Protein AF-0000000084985477 (afdb_homodimer)

pLDDT: mean 76.14, std 18.08, range [24.78, 95.75]

Structure (mmCIF, N/CA/C/O backbone):
data_AF-0000000084985477-model_v1
#
loop_
_entity.id
_entity.type
_entity.pdbx_description
1 polymer 'Transcriptional regulator, AraC family'
#
loop_
_atom_site.group_PDB
_atom_site.id
_atom_site.type_symbol
_atom_site.label_atom_id
_atom_site.label_alt_id
_atom_site.label_comp_id
_atom_site.label_asym_id
_atom_site.label_entity_id
_atom_site.label_seq_id
_atom_site.pdbx_PDB_ins_code
_atom_site.Cartn_x
_atom_site.Cartn_y
_atom_site.Cartn_z
_atom_site.occupancy
_atom_site.B_iso_or_equiv
_atom_site.auth_seq_id
_atom_site.auth_comp_id
_atom_site.auth_asym_id
_atom_site.auth_atom_id
_atom_site.pdbx_PDB_model_num
ATOM 1 N N . MET A 1 1 ? 3.936 -25.469 21.109 1 28.77 1 MET A N 1
ATOM 2 C CA . MET A 1 1 ? 5.188 -24.734 20.938 1 28.77 1 MET A CA 1
ATOM 3 C C . MET A 1 1 ? 4.988 -23.516 20.062 1 28.77 1 MET A C 1
ATOM 5 O O . MET A 1 1 ? 5.766 -22.562 20.125 1 28.77 1 MET A O 1
ATOM 9 N N . GLY A 1 2 ? 3.916 -23.531 19.078 1 35.16 2 GLY A N 1
ATOM 10 C CA . GLY A 1 2 ? 3.629 -22.453 18.141 1 35.16 2 GLY A CA 1
ATOM 11 C C . GLY A 1 2 ? 3.041 -21.234 18.812 1 35.16 2 GLY A C 1
ATOM 12 O O . GLY A 1 2 ? 2.875 -20.188 18.172 1 35.16 2 GLY A O 1
ATOM 13 N N . GLU A 1 3 ? 2.307 -21.406 19.859 1 40.12 3 GLU A N 1
ATOM 14 C CA . GLU A 1 3 ? 1.6 -20.422 20.672 1 40.12 3 GLU A CA 1
ATOM 15 C C . GLU A 1 3 ? 2.551 -19.344 21.172 1 40.12 3 GLU A C 1
ATOM 17 O O . GLU A 1 3 ? 2.182 -18.156 21.25 1 40.12 3 GLU A O 1
ATOM 22 N N . LEU A 1 4 ? 3.615 -19.734 21.781 1 41.94 4 LEU A N 1
ATOM 23 C CA . LEU A 1 4 ? 4.551 -18.938 22.547 1 41.94 4 LEU A CA 1
ATOM 24 C C . LEU A 1 4 ? 5.188 -17.844 21.688 1 41.94 4 LEU A C 1
ATOM 26 O O . LEU A 1 4 ? 5.469 -16.75 22.156 1 41.94 4 LEU A O 1
ATOM 30 N N . LYS A 1 5 ? 5.301 -18.078 20.391 1 44.97 5 LYS A N 1
ATOM 31 C CA . LYS A 1 5 ? 6.258 -17.281 19.625 1 44.97 5 LYS A CA 1
ATOM 32 C C . LYS A 1 5 ? 5.605 -16.016 19.062 1 44.97 5 LYS A C 1
ATOM 34 O O . LYS A 1 5 ? 6.301 -15.102 18.625 1 44.97 5 LYS A O 1
ATOM 39 N N . MET A 1 6 ? 4.191 -15.953 18.922 1 44.38 6 MET A N 1
ATOM 40 C CA . MET A 1 6 ? 3.562 -14.766 18.344 1 44.38 6 MET A CA 1
ATOM 41 C C . MET A 1 6 ? 3.479 -13.648 19.391 1 44.38 6 MET A C 1
ATOM 43 O O . MET A 1 6 ? 3.262 -12.484 19.031 1 44.38 6 MET A O 1
ATOM 47 N N . LYS A 1 7 ? 2.928 -14 20.75 1 51.31 7 LYS A N 1
ATOM 48 C CA . LYS A 1 7 ? 2.896 -12.992 21.797 1 51.31 7 LYS A CA 1
ATOM 49 C C . LYS A 1 7 ? 3.967 -11.93 21.578 1 51.31 7 LYS A C 1
ATOM 51 O O . LYS A 1 7 ? 3.879 -10.828 22.125 1 51.31 7 LYS A O 1
ATOM 56 N N . ASP A 1 8 ? 4.848 -12.164 20.797 1 68.38 8 ASP A N 1
ATOM 57 C CA . ASP A 1 8 ? 6.262 -11.82 20.922 1 68.38 8 ASP A CA 1
ATOM 58 C C . ASP A 1 8 ? 6.625 -10.672 19.984 1 68.38 8 ASP A C 1
ATOM 60 O O . ASP A 1 8 ? 7.352 -9.758 20.359 1 68.38 8 ASP A O 1
ATOM 64 N N . ALA A 1 9 ? 5.715 -10.484 18.984 1 74 9 ALA A N 1
ATOM 65 C CA . ALA A 1 9 ? 6.328 -9.547 18.047 1 74 9 ALA A CA 1
ATOM 66 C C . ALA A 1 9 ? 6.129 -8.102 18.516 1 74 9 ALA A C 1
ATOM 68 O O . ALA A 1 9 ? 7.062 -7.297 18.469 1 74 9 ALA A O 1
ATOM 69 N N . LEU A 1 10 ? 4.957 -7.77 19.047 1 81.44 10 LEU A N 1
ATOM 70 C CA . LEU A 1 10 ? 4.668 -6.422 19.516 1 81.44 10 LEU A CA 1
ATOM 71 C C . LEU A 1 10 ? 5.488 -6.098 20.766 1 81.44 10 LEU A C 1
ATOM 73 O O . LEU A 1 10 ? 6 -4.984 20.906 1 81.44 10 LEU A O 1
ATOM 77 N N . GLU A 1 11 ? 5.523 -7.09 21.578 1 84.38 11 GLU A N 1
ATOM 78 C CA . GLU A 1 11 ? 6.293 -6.898 22.797 1 84.38 11 GLU A CA 1
ATOM 79 C C . GLU A 1 11 ? 7.773 -6.688 22.484 1 84.38 11 GLU A C 1
ATOM 81 O O . GLU A 1 11 ? 8.438 -5.871 23.141 1 84.38 11 GLU A O 1
ATOM 86 N N . LYS A 1 12 ? 8.188 -7.43 21.547 1 86.19 12 LYS A N 1
ATOM 87 C CA . LYS A 1 12 ? 9.586 -7.289 21.156 1 86.19 12 LYS A CA 1
ATOM 88 C C . LYS A 1 12 ? 9.859 -5.902 20.578 1 86.19 12 LYS A C 1
ATOM 90 O O . LYS A 1 12 ? 10.875 -5.281 20.906 1 86.19 12 LYS A O 1
ATOM 95 N N . MET A 1 13 ? 8.977 -5.438 19.75 1 89.88 13 MET A N 1
ATOM 96 C CA . MET A 1 13 ? 9.125 -4.109 19.172 1 89.88 13 MET A CA 1
ATOM 97 C C . MET A 1 13 ? 9.055 -3.031 20.25 1 89.88 13 MET A C 1
ATOM 99 O O . MET A 1 13 ? 9.844 -2.08 20.234 1 89.88 13 MET A O 1
ATOM 103 N N . ARG A 1 14 ? 8.141 -3.234 21.156 1 91.12 14 ARG A N 1
ATOM 104 C CA . ARG A 1 14 ? 8 -2.271 22.25 1 91.12 14 ARG A CA 1
ATOM 105 C C . ARG A 1 14 ? 9.281 -2.195 23.078 1 91.12 14 ARG A C 1
ATOM 107 O O . ARG A 1 14 ? 9.703 -1.11 23.484 1 91.12 14 ARG A O 1
ATOM 114 N N . GLU A 1 15 ? 9.797 -3.309 23.344 1 93.19 15 GLU A N 1
ATOM 115 C CA . GLU A 1 15 ? 11.031 -3.354 24.109 1 93.19 15 GLU A CA 1
ATOM 116 C C . GLU A 1 15 ? 12.164 -2.629 23.391 1 93.19 15 GLU A C 1
ATOM 118 O O . GLU A 1 15 ? 12.93 -1.891 24.016 1 93.19 15 GLU A O 1
ATOM 123 N N . GLN A 1 16 ? 12.266 -2.893 22.109 1 94 16 GLN A N 1
ATOM 124 C CA . GLN A 1 16 ? 13.289 -2.23 21.297 1 94 16 GLN A CA 1
ATOM 125 C C . GLN A 1 16 ? 13.102 -0.716 21.312 1 94 16 GLN A C 1
ATOM 127 O O . GLN A 1 16 ? 14.062 0.035 21.469 1 94 16 GLN A O 1
ATOM 132 N N . LEU A 1 17 ? 11.891 -0.311 21.172 1 94.44 17 LEU A N 1
ATOM 133 C CA . LEU A 1 17 ? 11.57 1.113 21.141 1 94.44 17 LEU A CA 1
ATOM 134 C C . LEU A 1 17 ? 11.797 1.758 22.5 1 94.44 17 LEU A C 1
ATOM 136 O O . LEU A 1 17 ? 12.25 2.902 22.594 1 94.44 17 LEU A O 1
ATOM 140 N N . THR A 1 18 ? 11.484 0.993 23.531 1 93.81 18 THR A N 1
ATOM 141 C CA . THR A 1 18 ? 11.719 1.482 24.891 1 93.81 18 THR A CA 1
ATOM 142 C C . THR A 1 18 ? 13.211 1.695 25.141 1 93.81 18 THR A C 1
ATOM 144 O O . THR A 1 18 ? 13.609 2.719 25.688 1 93.81 18 THR A O 1
ATOM 147 N N . SER A 1 19 ? 13.953 0.718 24.688 1 92.88 19 SER A N 1
ATOM 148 C CA . SER A 1 19 ? 15.398 0.831 24.844 1 92.88 19 SER A CA 1
ATOM 149 C C . SER A 1 19 ? 15.938 2.035 24.078 1 92.88 19 SER A C 1
ATOM 151 O O . SER A 1 19 ? 16.797 2.762 24.578 1 92.88 19 SER A O 1
ATOM 153 N N . TYR A 1 20 ? 15.484 2.213 22.922 1 91.88 20 TYR A N 1
ATOM 154 C CA . TYR A 1 20 ? 15.891 3.354 22.109 1 91.88 20 TYR A CA 1
ATOM 155 C C . TYR A 1 20 ? 15.516 4.668 22.781 1 91.88 20 TYR A C 1
ATOM 157 O O . TYR A 1 20 ? 16.328 5.586 22.875 1 91.88 20 TYR A O 1
ATOM 165 N N . ALA A 1 21 ? 14.219 4.758 23.203 1 89.19 21 ALA A N 1
ATOM 166 C CA . ALA A 1 21 ? 13.711 5.977 23.828 1 89.19 21 ALA A CA 1
ATOM 167 C C . ALA A 1 21 ? 14.516 6.336 25.078 1 89.19 21 ALA A C 1
ATOM 169 O O . ALA A 1 21 ? 14.836 7.504 25.297 1 89.19 21 ALA A O 1
ATOM 170 N N . ARG A 1 22 ? 14.859 5.387 25.828 1 86.94 22 ARG A N 1
ATOM 171 C CA . ARG A 1 22 ? 15.633 5.594 27.047 1 86.94 22 ARG A CA 1
ATOM 172 C C . ARG A 1 22 ? 17.031 6.137 26.719 1 86.94 22 ARG A C 1
ATOM 174 O O . ARG A 1 22 ? 17.5 7.062 27.375 1 86.94 22 ARG A O 1
ATOM 181 N N . ARG A 1 23 ? 17.656 5.582 25.719 1 84.12 23 ARG A N 1
ATOM 182 C CA . ARG A 1 23 ? 19 6.012 25.328 1 84.12 23 ARG A CA 1
ATOM 183 C C . ARG A 1 23 ? 18.969 7.438 24.781 1 84.12 23 ARG A C 1
ATOM 185 O O . ARG A 1 23 ? 19.859 8.234 25.094 1 84.12 23 ARG A O 1
ATOM 192 N N . GLU A 1 24 ? 17.984 7.742 23.953 1 80.44 24 GLU A N 1
ATOM 193 C CA . GLU A 1 24 ? 17.891 9.062 23.328 1 80.44 24 GLU A CA 1
ATOM 194 C C . GLU A 1 24 ? 17.578 10.133 24.375 1 80.44 24 GLU A C 1
ATOM 196 O O . GLU A 1 24 ? 18.016 11.281 24.234 1 80.44 24 GLU A O 1
ATOM 201 N N . SER A 1 25 ? 16.812 9.805 25.297 1 75.69 25 SER A N 1
ATOM 202 C CA . SER A 1 25 ? 16.422 10.758 26.328 1 75.69 25 SER A CA 1
ATOM 203 C C . SER A 1 25 ? 17.609 11.148 27.188 1 75.69 25 SER A C 1
ATOM 205 O O . SER A 1 25 ? 17.641 12.227 27.781 1 75.69 25 SER A O 1
ATOM 207 N N . GLU A 1 26 ? 18.656 10.391 27.172 1 71.62 26 GLU A N 1
ATOM 208 C CA . GLU A 1 26 ? 19.828 10.648 28 1 71.62 26 GLU A CA 1
ATOM 209 C C . GLU A 1 26 ? 20.844 11.531 27.281 1 71.62 26 GLU A C 1
ATOM 211 O O . GLU A 1 26 ? 21.703 12.141 27.906 1 71.62 26 GLU A O 1
ATOM 216 N N . THR A 1 27 ? 20.875 11.664 25.891 1 58.31 27 THR A N 1
ATOM 217 C CA . THR A 1 27 ? 21.922 12.312 25.125 1 58.31 27 THR A CA 1
ATOM 218 C C . THR A 1 27 ? 21.516 13.719 24.703 1 58.31 27 THR A C 1
ATOM 220 O O . THR A 1 27 ? 22.344 14.5 24.234 1 58.31 27 THR A O 1
ATOM 223 N N . LEU A 1 28 ? 20.406 14.078 24.609 1 53.19 28 LEU A N 1
ATOM 224 C CA . LEU A 1 28 ? 20.016 15.266 23.859 1 53.19 28 LEU A CA 1
ATOM 225 C C . LEU A 1 28 ? 20.406 16.531 24.609 1 53.19 28 LEU A C 1
ATOM 227 O O . LEU A 1 28 ? 20.391 16.562 25.844 1 53.19 28 LEU A O 1
ATOM 231 N N . GLU A 1 29 ? 21 17.359 23.844 1 50.5 29 GLU A N 1
ATOM 232 C CA . GLU A 1 29 ? 21.547 18.641 24.281 1 50.5 29 GLU A CA 1
ATOM 233 C C . GLU A 1 29 ? 20.438 19.672 24.484 1 50.5 29 GLU A C 1
ATOM 235 O O . GLU A 1 29 ? 19.328 19.516 23.984 1 50.5 29 GLU A O 1
ATOM 240 N N . ASP A 1 30 ? 20.75 20.719 25.281 1 46.91 30 ASP A N 1
ATOM 241 C CA . ASP A 1 30 ? 19.938 21.844 25.75 1 46.91 30 ASP A CA 1
ATOM 242 C C . ASP A 1 30 ? 19.5 22.734 24.594 1 46.91 30 ASP A C 1
ATOM 244 O O . ASP A 1 30 ? 20.328 23.094 23.75 1 46.91 30 ASP A O 1
ATOM 248 N N . PHE A 1 31 ? 18.297 22.594 24.109 1 46.91 31 PHE A N 1
ATOM 249 C CA . PHE A 1 31 ? 17.828 23.656 23.219 1 46.91 31 PHE A CA 1
ATOM 250 C C . PHE A 1 31 ? 17.219 24.797 24.016 1 46.91 31 PHE A C 1
ATOM 252 O O . PHE A 1 31 ? 16.359 24.578 24.875 1 46.91 31 PHE A O 1
ATOM 259 N N . THR A 1 32 ? 17.891 25.875 24.094 1 45 32 THR A N 1
ATOM 260 C CA . THR A 1 32 ? 17.344 27.094 24.703 1 45 32 THR A CA 1
ATOM 261 C C . THR A 1 32 ? 16.234 27.672 23.828 1 45 32 THR A C 1
ATOM 263 O O . THR A 1 32 ? 16.453 27.953 22.656 1 45 32 THR A O 1
ATOM 266 N N . SER A 1 33 ? 15.016 27.344 24.188 1 48.53 33 SER A N 1
ATOM 267 C CA . SER A 1 33 ? 13.828 27.812 23.5 1 48.53 33 SER A CA 1
ATOM 268 C C . SER A 1 33 ? 13.758 29.328 23.484 1 48.53 33 SER A C 1
ATOM 270 O O . SER A 1 33 ? 13.844 29.969 24.547 1 48.53 33 SER A O 1
ATOM 272 N N . SER A 1 34 ? 14.211 30 22.5 1 49.81 34 SER A N 1
ATOM 273 C CA . SER A 1 34 ? 13.859 31.406 22.406 1 49.81 34 SER A CA 1
ATOM 274 C C . SER A 1 34 ? 12.352 31.594 22.25 1 49.81 34 SER A C 1
ATOM 276 O O . SER A 1 34 ? 11.656 30.688 21.781 1 49.81 34 SER A O 1
ATOM 278 N N . ASN A 1 35 ? 11.688 32.531 23.031 1 56.97 35 ASN A N 1
ATOM 279 C CA . ASN A 1 35 ? 10.289 32.938 23 1 56.97 35 ASN A CA 1
ATOM 280 C C . ASN A 1 35 ? 9.828 33.281 21.594 1 56.97 35 ASN A C 1
ATOM 282 O O . ASN A 1 35 ? 8.695 33.719 21.375 1 56.97 35 ASN A O 1
ATOM 286 N N . LYS A 1 36 ? 10.703 33.062 20.609 1 62.56 36 LYS A N 1
ATOM 287 C CA . LYS A 1 36 ? 10.336 33.469 19.25 1 62.56 36 LYS A CA 1
ATOM 288 C C . LYS A 1 36 ? 9.75 32.281 18.469 1 62.56 36 LYS A C 1
ATOM 290 O O . LYS A 1 36 ? 10.141 31.141 18.688 1 62.56 36 LYS A O 1
ATOM 295 N N . GLU A 1 37 ? 8.703 32.625 17.734 1 69.81 37 GLU A N 1
ATOM 296 C CA . GLU A 1 37 ? 8.133 31.672 16.781 1 69.81 37 GLU A CA 1
ATOM 297 C C . GLU A 1 37 ? 9.164 31.234 15.758 1 69.81 37 GLU A C 1
ATOM 299 O O . GLU A 1 37 ? 9.953 32.062 15.273 1 69.81 37 GLU A O 1
ATOM 304 N N . VAL A 1 38 ? 9.273 29.906 15.57 1 67.62 38 VAL A N 1
ATOM 305 C CA . VAL A 1 38 ? 10.258 29.359 14.641 1 67.62 38 VAL A CA 1
ATOM 306 C C . VAL A 1 38 ? 9.547 28.672 13.484 1 67.62 38 VAL A C 1
ATOM 308 O O . VAL A 1 38 ? 8.5 28.031 13.68 1 67.62 38 VAL A O 1
ATOM 311 N N . THR A 1 39 ? 9.992 28.875 12.242 1 69.75 39 THR A N 1
ATOM 312 C CA . THR A 1 39 ? 9.508 28.125 11.094 1 69.75 39 THR A CA 1
ATOM 313 C C . THR A 1 39 ? 10.539 27.094 10.633 1 69.75 39 THR A C 1
ATOM 315 O O . THR A 1 39 ? 11.695 27.453 10.383 1 69.75 39 THR A O 1
ATOM 318 N N . PHE A 1 40 ? 10.164 25.828 10.688 1 68.94 40 PHE A N 1
ATOM 319 C CA . PHE A 1 40 ? 11 24.75 10.164 1 68.94 40 PHE A CA 1
ATOM 320 C C . PHE A 1 40 ? 10.586 24.391 8.742 1 68.94 40 PHE A C 1
ATOM 322 O O . PHE A 1 40 ? 9.391 24.266 8.453 1 68.94 40 PHE A O 1
ATOM 329 N N . LEU A 1 41 ? 11.594 24.312 7.797 1 66.5 41 LEU A N 1
ATOM 330 C CA . LEU A 1 41 ? 11.281 23.984 6.41 1 66.5 41 LEU A CA 1
ATOM 331 C C . LEU A 1 41 ? 11.984 22.703 5.98 1 66.5 41 LEU A C 1
ATOM 333 O O . LEU A 1 41 ? 13.195 22.547 6.184 1 66.5 41 LEU A O 1
ATOM 337 N N . TRP A 1 42 ? 11.297 21.641 5.68 1 65.62 42 TRP A N 1
ATOM 338 C CA . TRP A 1 42 ? 11.836 20.469 5.016 1 65.62 42 TRP A CA 1
ATOM 339 C C . TRP A 1 42 ? 12.227 20.781 3.574 1 65.62 42 TRP A C 1
ATOM 341 O O . TRP A 1 42 ? 11.375 21.109 2.752 1 65.62 42 TRP A O 1
ATOM 351 N N . THR A 1 43 ? 13.547 20.891 3.43 1 56.34 43 THR A N 1
ATOM 352 C CA . THR A 1 43 ? 14.031 21.219 2.096 1 56.34 43 THR A CA 1
ATOM 353 C C . THR A 1 43 ? 14.758 20.031 1.471 1 56.34 43 THR A C 1
ATOM 355 O O . THR A 1 43 ? 15.219 19.141 2.182 1 56.34 43 THR A O 1
ATOM 358 N N . THR A 1 44 ? 14.484 19.531 0.429 1 48.66 44 THR A N 1
ATOM 359 C CA . THR A 1 44 ? 15.266 18.516 -0.264 1 48.66 44 THR A CA 1
ATOM 360 C C . THR A 1 44 ? 16.609 19.078 -0.723 1 48.66 44 THR A C 1
ATOM 362 O O . THR A 1 44 ? 16.781 20.297 -0.8 1 48.66 44 THR A O 1
ATOM 365 N N . GLU A 1 45 ? 17.688 18.297 -0.574 1 43.5 45 GLU A N 1
ATOM 366 C CA . GLU A 1 45 ? 19.031 18.719 -0.964 1 43.5 45 GLU A CA 1
ATOM 367 C C . GLU A 1 45 ? 18.984 19.781 -2.059 1 43.5 45 GLU A C 1
ATOM 369 O O . GLU A 1 45 ? 19.797 20.688 -2.08 1 43.5 45 GLU A O 1
ATOM 374 N N . SER A 1 46 ? 18.156 19.547 -2.992 1 36.62 46 SER A N 1
ATOM 375 C CA . SER A 1 46 ? 18.234 20.531 -4.07 1 36.62 46 SER A CA 1
ATOM 376 C C . SER A 1 46 ? 17.75 21.891 -3.602 1 36.62 46 SER A C 1
ATOM 378 O O . SER A 1 46 ? 17.844 22.875 -4.34 1 36.62 46 SER A O 1
ATOM 380 N N . ASP A 1 47 ? 17.203 21.875 -2.461 1 34.62 47 ASP A N 1
ATOM 381 C CA . ASP A 1 47 ? 16.641 23.125 -1.959 1 34.62 47 ASP A CA 1
ATOM 382 C C . ASP A 1 47 ? 17.719 23.969 -1.271 1 34.62 47 ASP A C 1
ATOM 384 O O . ASP A 1 47 ? 17.406 24.953 -0.615 1 34.62 47 ASP A O 1
ATOM 388 N N . LYS A 1 48 ? 18.969 23.766 -1.44 1 34.69 48 LYS A N 1
ATOM 389 C CA . LYS A 1 48 ? 20 24.516 -0.735 1 34.69 48 LYS A CA 1
ATOM 390 C C . LYS A 1 48 ? 19.875 26.016 -1.014 1 34.69 48 LYS A C 1
ATOM 392 O O . LYS A 1 48 ? 20.578 26.828 -0.392 1 34.69 48 LYS A O 1
ATOM 397 N N . GLY A 1 49 ? 19.578 26.453 -2.355 1 29.08 49 GLY A N 1
ATOM 398 C CA . GLY A 1 49 ? 19.875 27.859 -2.582 1 29.08 49 GLY A CA 1
ATOM 399 C C . GLY A 1 49 ? 18.953 28.797 -1.833 1 29.08 49 GLY A C 1
ATOM 400 O O . GLY A 1 49 ? 19.094 30.031 -1.921 1 29.08 49 GLY A O 1
ATOM 401 N N . VAL A 1 50 ? 17.766 28.625 -1.924 1 27.3 50 VAL A N 1
ATOM 402 C CA . VAL A 1 50 ? 17.031 29.828 -1.55 1 27.3 50 VAL A CA 1
ATOM 403 C C . VAL A 1 50 ? 17.25 30.125 -0.07 1 27.3 50 VAL A C 1
ATOM 405 O O . VAL A 1 50 ? 16.797 29.375 0.798 1 27.3 50 VAL A O 1
ATOM 408 N N . SER A 1 51 ? 18.438 30.688 0.257 1 26.39 51 SER A N 1
ATOM 409 C CA . SER A 1 51 ? 18.844 31.312 1.503 1 26.39 51 SER A CA 1
ATOM 410 C C . SER A 1 51 ? 17.844 32.375 1.942 1 26.39 51 SER A C 1
ATOM 412 O O . SER A 1 51 ? 18.031 33 2.984 1 26.39 51 SER A O 1
ATOM 414 N N . GLU A 1 52 ? 17.156 33.062 0.948 1 27.03 52 GLU A N 1
ATOM 415 C CA . GLU A 1 52 ? 16.906 34.406 1.47 1 27.03 52 GLU A CA 1
ATOM 416 C C . GLU A 1 52 ? 16.375 34.344 2.896 1 27.03 52 GLU A C 1
ATOM 418 O O . GLU A 1 52 ? 17.094 34.688 3.848 1 27.03 52 GLU A O 1
ATOM 423 N N . PHE A 1 53 ? 15.18 35.312 3.031 1 25.58 53 PHE A N 1
ATOM 424 C CA . PHE A 1 53 ? 14.711 36.031 4.219 1 25.58 53 PHE A CA 1
ATOM 425 C C . PHE A 1 53 ? 14.297 35.062 5.309 1 25.58 53 PHE A C 1
ATOM 427 O O . PHE A 1 53 ? 13.234 34.438 5.219 1 25.58 53 PHE A O 1
ATOM 434 N N . ILE A 1 54 ? 15.18 34.312 5.711 1 29.12 54 ILE A N 1
ATOM 435 C CA . ILE A 1 54 ? 15.25 33.5 6.902 1 29.12 54 ILE A CA 1
ATOM 436 C C . ILE A 1 54 ? 14.969 34.344 8.148 1 29.12 54 ILE A C 1
ATOM 438 O O . ILE A 1 54 ? 15.875 34.969 8.695 1 29.12 54 ILE A O 1
ATOM 442 N N . LEU A 1 55 ? 14.227 35.406 8.07 1 29.28 55 LEU A N 1
ATOM 443 C CA . LEU A 1 55 ? 14.109 36.031 9.383 1 29.28 55 LEU A CA 1
ATOM 444 C C . LEU A 1 55 ? 13.891 34.969 10.469 1 29.28 55 LEU A C 1
ATOM 446 O O . LEU A 1 55 ? 14.188 35.219 11.641 1 29.28 55 LEU A O 1
ATOM 450 N N . ARG A 1 56 ? 12.727 34.094 10.312 1 33.97 56 ARG A N 1
ATOM 451 C CA . ARG A 1 56 ? 12.305 33 11.164 1 33.97 56 ARG A CA 1
ATOM 452 C C . ARG A 1 56 ? 13.258 31.812 11.031 1 33.97 56 ARG A C 1
ATOM 454 O O . ARG A 1 56 ? 13.82 31.578 9.961 1 33.97 56 ARG A O 1
ATOM 461 N N . GLU A 1 57 ? 14.117 31.516 11.984 1 37.84 57 GLU A N 1
ATOM 462 C CA . GLU A 1 57 ? 15.172 30.516 11.914 1 37.84 57 GLU A CA 1
ATOM 463 C C . GLU A 1 57 ? 14.727 29.281 11.133 1 37.84 57 GLU A C 1
ATOM 465 O O . GLU A 1 57 ? 13.984 28.453 11.648 1 37.84 57 GLU A O 1
ATOM 470 N N . ASP A 1 58 ? 14.438 29.531 9.922 1 40.19 58 ASP A N 1
ATOM 471 C CA . ASP A 1 58 ? 14.156 28.391 9.055 1 40.19 58 ASP A CA 1
ATOM 472 C C . ASP A 1 58 ? 15.266 27.344 9.125 1 40.19 58 ASP A C 1
ATOM 474 O O . ASP A 1 58 ? 16.438 27.672 8.953 1 40.19 58 ASP A O 1
ATOM 478 N N . VAL A 1 59 ? 15.102 26.438 10.039 1 44.12 59 VAL A N 1
ATOM 479 C CA . VAL A 1 59 ? 16.016 25.312 10.125 1 44.12 59 VAL A CA 1
ATOM 480 C C . VAL A 1 59 ? 15.68 24.297 9.039 1 44.12 59 VAL A C 1
ATOM 482 O O . VAL A 1 59 ? 14.547 23.812 8.961 1 44.12 59 VAL A O 1
ATOM 485 N N . SER A 1 60 ? 16.578 24.219 8.023 1 46.53 60 SER A N 1
ATOM 486 C CA . SER A 1 60 ? 16.406 23.234 6.957 1 46.53 60 SER A CA 1
ATOM 487 C C . SER A 1 60 ? 16.688 21.812 7.457 1 46.53 60 SER A C 1
ATOM 489 O O . SER A 1 60 ? 17.656 21.594 8.195 1 46.53 60 SER A O 1
ATOM 491 N N . ILE A 1 61 ? 15.75 21.016 7.371 1 48.72 61 ILE A N 1
ATOM 492 C CA . ILE A 1 61 ? 15.914 19.578 7.641 1 48.72 61 ILE A CA 1
ATOM 493 C C . ILE A 1 61 ? 16.188 18.844 6.336 1 48.72 61 ILE A C 1
ATOM 495 O O . ILE A 1 61 ? 15.375 18.891 5.406 1 48.72 61 ILE A O 1
ATOM 499 N N . GLN A 1 62 ? 17.375 18.359 6.074 1 48.22 62 GLN A N 1
ATOM 500 C CA . GLN A 1 62 ? 17.703 17.531 4.918 1 48.22 62 GLN A CA 1
ATOM 501 C C . GLN A 1 62 ? 17.484 16.047 5.223 1 48.22 62 GLN A C 1
ATOM 503 O O . GLN A 1 62 ? 17.938 15.547 6.254 1 48.22 62 GLN A O 1
ATOM 508 N N . ASN A 1 63 ? 16.516 15.547 4.555 1 52.88 63 ASN A N 1
ATOM 509 C CA . ASN A 1 63 ? 16.25 14.117 4.672 1 52.88 63 ASN A CA 1
ATOM 510 C C . ASN A 1 63 ? 15.883 13.5 3.33 1 52.88 63 ASN A C 1
ATOM 512 O O . ASN A 1 63 ? 15.047 14.047 2.602 1 52.88 63 ASN A O 1
ATOM 516 N N . HIS A 1 64 ? 16.609 12.516 2.949 1 58.75 64 HIS A N 1
ATOM 517 C CA . HIS A 1 64 ? 16.344 11.844 1.684 1 58.75 64 HIS A CA 1
ATOM 518 C C . HIS A 1 64 ? 15.117 10.953 1.783 1 58.75 64 HIS A C 1
ATOM 520 O O . HIS A 1 64 ? 14.555 10.547 0.764 1 58.75 64 HIS A O 1
ATOM 526 N N . LEU A 1 65 ? 14.75 10.828 3.018 1 70.19 65 LEU A N 1
ATOM 527 C CA . LEU A 1 65 ? 13.562 10.008 3.244 1 70.19 65 LEU A CA 1
ATOM 528 C C . LEU A 1 65 ? 12.312 10.875 3.277 1 70.19 65 LEU A C 1
ATOM 530 O O . LEU A 1 65 ? 12.391 12.086 3.486 1 70.19 65 LEU A O 1
ATOM 534 N N . MET A 1 66 ? 11.273 10.297 2.988 1 81.06 66 MET A N 1
ATOM 535 C CA . MET A 1 66 ? 9.992 11 2.973 1 81.06 66 MET A CA 1
ATOM 536 C C . MET A 1 66 ? 9.508 11.273 4.395 1 81.06 66 MET A C 1
ATOM 538 O O . MET A 1 66 ? 8.5 11.953 4.586 1 81.06 66 MET A O 1
ATOM 542 N N . LEU A 1 67 ? 10.195 10.719 5.355 1 87.25 67 LEU A N 1
ATOM 543 C CA . LEU A 1 67 ? 9.82 10.984 6.738 1 87.25 67 LEU A CA 1
ATOM 544 C C . LEU A 1 67 ? 11.047 11.055 7.633 1 87.25 67 LEU A C 1
ATOM 546 O O . LEU A 1 67 ? 12.117 10.562 7.262 1 87.25 67 LEU A O 1
ATOM 550 N N . LYS A 1 68 ? 10.938 11.727 8.695 1 85.44 68 LYS A N 1
ATOM 551 C CA . LYS A 1 68 ? 11.945 11.828 9.742 1 85.44 68 LYS A CA 1
ATOM 552 C C . LYS A 1 68 ? 11.328 11.617 11.125 1 85.44 68 LYS A C 1
ATOM 554 O O . LYS A 1 68 ? 10.234 12.117 11.398 1 85.44 68 LYS A O 1
ATOM 559 N N . VAL A 1 69 ? 12.008 10.852 11.93 1 87.81 69 VAL A N 1
ATOM 560 C CA . VAL A 1 69 ? 11.492 10.57 13.266 1 87.81 69 VAL A CA 1
ATOM 561 C C . VAL A 1 69 ? 12.375 11.25 14.312 1 87.81 69 VAL A C 1
ATOM 563 O O . VAL A 1 69 ? 13.609 11.156 14.25 1 87.81 69 VAL A O 1
ATOM 566 N N . LEU A 1 70 ? 11.703 11.961 15.203 1 83.94 70 LEU A N 1
ATOM 567 C CA . LEU A 1 70 ? 12.352 12.531 16.375 1 83.94 70 LEU A CA 1
ATOM 568 C C . LEU A 1 70 ? 11.672 12.062 17.656 1 83.94 70 LEU A C 1
ATOM 570 O O . LEU A 1 70 ? 10.508 11.664 17.625 1 83.94 70 LEU A O 1
ATOM 574 N N . MET A 1 71 ? 12.391 11.992 18.672 1 85.25 71 MET A N 1
ATOM 575 C CA . MET A 1 71 ? 11.82 11.586 19.953 1 85.25 71 MET A CA 1
ATOM 576 C C . MET A 1 71 ? 11.867 12.734 20.969 1 85.25 71 MET A C 1
ATOM 578 O O . MET A 1 71 ? 12.852 13.469 21.031 1 85.25 71 MET A O 1
ATOM 582 N N . HIS A 1 72 ? 10.703 12.938 21.641 1 80.19 72 HIS A N 1
ATOM 583 C CA . HIS A 1 72 ? 10.617 13.859 22.766 1 80.19 72 HIS A CA 1
ATOM 584 C C . HIS A 1 72 ? 10.469 13.109 24.094 1 80.19 72 HIS A C 1
ATOM 586 O O . HIS A 1 72 ? 9.859 12.031 24.125 1 80.19 72 HIS A O 1
ATOM 592 N N . PRO A 1 73 ? 10.797 13.695 25.359 1 67.12 73 PRO A N 1
ATOM 593 C CA . PRO A 1 73 ? 11.398 15.023 25.469 1 67.12 73 PRO A CA 1
ATOM 594 C C . PRO A 1 73 ? 12.836 15.07 24.953 1 67.12 73 PRO A C 1
ATOM 596 O O . PRO A 1 73 ? 13.508 14.0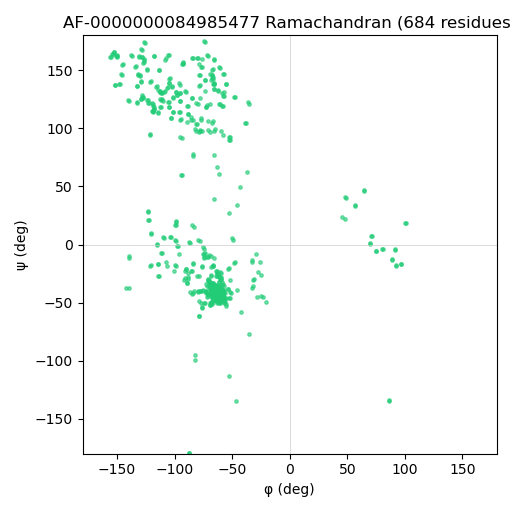39 24.891 1 67.12 73 PRO A O 1
ATOM 599 N N . PHE A 1 74 ? 12.961 16.359 24.422 1 56.16 74 PHE A N 1
ATOM 600 C CA . PHE A 1 74 ? 14.367 16.625 24.156 1 56.16 74 PHE A CA 1
ATOM 601 C C . PHE A 1 74 ? 15.109 16.969 25.438 1 56.16 74 PHE A C 1
ATOM 603 O O . PHE A 1 74 ? 14.555 17.625 26.328 1 56.16 74 PHE A O 1
ATOM 610 N N . LYS A 1 75 ? 15.742 16.062 25.953 1 49.72 75 LYS A N 1
ATOM 611 C CA . LYS A 1 75 ? 16.391 16.406 27.219 1 49.72 75 LYS A CA 1
ATOM 612 C C . LYS A 1 75 ? 16.547 17.922 27.344 1 49.72 75 LYS A C 1
ATOM 614 O O . LYS A 1 75 ? 16.438 18.469 28.438 1 49.72 75 LYS A O 1
ATOM 619 N N . ARG A 1 76 ? 17.078 18.547 26.312 1 43.56 76 ARG A N 1
ATOM 620 C CA . ARG A 1 76 ? 17.656 19.859 26.547 1 43.56 76 ARG A CA 1
ATOM 621 C C . ARG A 1 76 ? 16.562 20.922 26.719 1 43.56 76 ARG A C 1
ATOM 623 O O . ARG A 1 76 ? 16.859 22.094 26.922 1 43.56 76 ARG A O 1
ATOM 630 N N . GLN A 1 77 ? 15.281 20.5 26.453 1 49.44 77 GLN A N 1
ATOM 631 C CA . GLN A 1 77 ? 14.445 21.703 26.578 1 49.44 77 GLN A CA 1
ATOM 632 C C . GLN A 1 77 ? 14.062 21.969 28.016 1 49.44 77 GLN A C 1
ATOM 634 O O . GLN A 1 77 ? 13.648 21.047 28.734 1 49.44 77 GLN A O 1
ATOM 639 N N . THR A 1 78 ? 14.641 22.984 28.625 1 49.66 78 THR A N 1
ATOM 640 C CA . THR A 1 78 ? 14.516 23.422 30.016 1 49.66 78 THR A CA 1
ATOM 641 C C . THR A 1 78 ? 13.117 23.141 30.562 1 49.66 78 THR A C 1
ATOM 643 O O . THR A 1 78 ? 12.953 22.812 31.734 1 49.66 78 THR A O 1
ATOM 646 N N . ASN A 1 79 ? 12.078 23.312 29.688 1 57.25 79 ASN A N 1
ATOM 647 C CA . ASN A 1 79 ? 10.758 23.203 30.297 1 57.25 79 ASN A CA 1
ATOM 648 C C . ASN A 1 79 ? 9.922 22.125 29.609 1 57.25 79 ASN A C 1
ATOM 650 O O . ASN A 1 79 ? 8.703 22.078 29.797 1 57.25 79 ASN A O 1
ATOM 654 N N . GLY A 1 80 ? 10.688 21.172 28.906 1 63.88 80 GLY A N 1
ATOM 655 C CA . GLY A 1 80 ? 9.969 20.062 28.312 1 63.88 80 GLY A CA 1
ATOM 656 C C . GLY A 1 80 ? 9.109 20.484 27.125 1 63.88 80 GLY A C 1
ATOM 657 O O . GLY A 1 80 ? 8.359 19.672 26.594 1 63.88 80 GLY A O 1
ATOM 658 N N . ALA A 1 81 ? 9.164 21.812 26.828 1 72.75 81 ALA A N 1
ATOM 659 C CA . ALA A 1 81 ? 8.289 22.281 25.766 1 72.75 81 ALA A CA 1
ATOM 660 C C . ALA A 1 81 ? 9.086 22.578 24.5 1 72.75 81 ALA A C 1
ATOM 662 O O . ALA A 1 81 ? 10.211 23.094 24.562 1 72.75 81 ALA A O 1
ATOM 663 N N . SER A 1 82 ? 8.594 22.141 23.344 1 74.5 82 SER A N 1
ATOM 664 C CA . SER A 1 82 ? 9.141 22.594 22.062 1 74.5 82 SER A CA 1
ATOM 665 C C . SER A 1 82 ? 8.844 24.062 21.844 1 74.5 82 SER A C 1
ATOM 667 O O . SER A 1 82 ? 7.91 24.625 22.422 1 74.5 82 SER A O 1
ATOM 669 N N . PRO A 1 83 ? 9.68 24.781 21.125 1 76.75 83 PRO A N 1
ATOM 670 C CA . PRO A 1 83 ? 9.297 26.141 20.75 1 76.75 83 PRO A CA 1
ATOM 671 C C . PRO A 1 83 ? 7.98 26.188 19.984 1 76.75 83 PRO A C 1
ATOM 673 O O . PRO A 1 83 ? 7.613 25.219 19.312 1 76.75 83 PRO A O 1
ATOM 676 N N . LEU A 1 84 ? 7.266 27.297 20.234 1 83.44 84 LEU A N 1
ATOM 677 C CA . LEU A 1 84 ? 6.129 27.547 19.359 1 83.44 84 LEU A CA 1
ATOM 678 C C . LEU A 1 84 ? 6.582 27.719 17.922 1 83.44 84 LEU A C 1
ATOM 680 O O . LEU A 1 84 ? 7.43 28.562 17.625 1 83.44 84 LEU A O 1
ATOM 684 N N . HIS A 1 85 ? 6.086 26.859 17 1 82.06 85 HIS A N 1
ATOM 685 C CA . HIS A 1 85 ? 6.66 26.875 15.656 1 82.06 85 HIS A CA 1
ATOM 686 C C . HIS A 1 85 ? 5.648 26.391 14.625 1 82.06 85 HIS A C 1
ATOM 688 O O . HIS A 1 85 ? 4.57 25.906 14.977 1 82.06 85 HIS A O 1
ATOM 694 N N . ARG A 1 86 ? 5.953 26.688 13.305 1 81.44 86 ARG A N 1
ATOM 695 C CA . ARG A 1 86 ? 5.227 26.172 12.148 1 81.44 86 ARG A CA 1
ATOM 696 C C . ARG A 1 86 ? 6.176 25.5 11.156 1 81.44 86 ARG A C 1
ATOM 698 O O . ARG A 1 86 ? 7.395 25.672 11.25 1 81.44 86 ARG A O 1
ATOM 705 N N . HIS A 1 87 ? 5.672 24.641 10.375 1 76.56 87 HIS A N 1
ATOM 706 C CA . HIS A 1 87 ? 6.492 23.953 9.375 1 76.56 87 HIS A CA 1
ATOM 707 C C . HIS A 1 87 ? 5.652 23.531 8.172 1 76.56 87 HIS A C 1
ATOM 709 O O . HIS A 1 87 ? 4.422 23.578 8.219 1 76.56 87 HIS A O 1
ATOM 715 N N . ASN A 1 88 ? 6.352 23.156 7.043 1 75.44 88 ASN A N 1
ATOM 716 C CA . ASN A 1 88 ? 5.695 22.812 5.785 1 75.44 88 ASN A CA 1
ATOM 717 C C . ASN A 1 88 ? 5.562 21.312 5.609 1 75.44 88 ASN A C 1
ATOM 719 O O . ASN A 1 88 ? 5.516 20.812 4.48 1 75.44 88 ASN A O 1
ATOM 723 N N . TYR A 1 89 ? 5.641 20.578 6.602 1 82.38 89 TYR A N 1
ATOM 724 C CA . TYR A 1 89 ? 5.438 19.141 6.609 1 82.38 89 TYR A CA 1
ATOM 725 C C . TYR A 1 89 ? 4.398 18.75 7.648 1 82.38 89 TYR A C 1
ATOM 727 O O . TYR A 1 89 ? 4.078 19.531 8.547 1 82.38 89 TYR A O 1
ATOM 735 N N . PHE A 1 90 ? 3.846 17.609 7.465 1 88.88 90 PHE A N 1
ATOM 736 C CA . PHE A 1 90 ? 2.938 17.109 8.484 1 88.88 90 PHE A CA 1
ATOM 737 C C . PHE A 1 90 ? 3.715 16.531 9.672 1 88.88 90 PHE A C 1
ATOM 739 O O . PHE A 1 90 ? 4.82 16.016 9.5 1 88.88 90 PHE A O 1
ATOM 746 N N . GLU A 1 91 ? 3.17 16.688 10.789 1 91.75 91 GLU A N 1
ATOM 747 C CA . GLU A 1 91 ? 3.762 16.125 12 1 91.75 91 GLU A CA 1
ATOM 748 C C . GLU A 1 91 ? 2.775 15.219 12.727 1 91.75 91 GLU A C 1
ATOM 750 O O . GLU A 1 91 ? 1.635 15.609 12.984 1 91.75 91 GLU A O 1
ATOM 755 N N . MET A 1 92 ? 3.213 14.039 12.938 1 94.38 92 MET A N 1
ATOM 756 C CA . MET A 1 92 ? 2.428 13.07 13.695 1 94.38 92 MET A CA 1
ATOM 757 C C . MET A 1 92 ? 3.117 12.719 15.008 1 94.38 92 MET A C 1
ATOM 759 O O . MET A 1 92 ? 4.199 12.125 15.008 1 94.38 92 MET A O 1
ATOM 763 N N . GLY A 1 93 ? 2.498 13.102 16.141 1 94.56 93 GLY A N 1
ATOM 764 C CA . GLY A 1 93 ? 3.016 12.766 17.453 1 94.56 93 GLY A CA 1
ATOM 765 C C . GLY A 1 93 ? 2.348 11.555 18.062 1 94.56 93 GLY A C 1
ATOM 766 O O . GLY A 1 93 ? 1.12 11.438 18.062 1 94.56 93 GLY A O 1
ATOM 767 N N . PHE A 1 94 ? 3.154 10.602 18.516 1 95.31 94 PHE A N 1
ATOM 768 C CA . PHE A 1 94 ? 2.682 9.383 19.156 1 95.31 94 PHE A CA 1
ATOM 769 C C . PHE A 1 94 ? 3.189 9.297 20.594 1 95.31 94 PHE A C 1
ATOM 771 O O . PHE A 1 94 ? 4.395 9.203 20.828 1 95.31 94 PHE A O 1
ATOM 778 N N . VAL A 1 95 ? 2.213 9.312 21.547 1 94.88 95 VAL A N 1
ATOM 779 C CA . VAL A 1 95 ? 2.605 9.18 22.953 1 94.88 95 VAL A CA 1
ATOM 780 C C . VAL A 1 95 ? 2.902 7.711 23.266 1 94.88 95 VAL A C 1
ATOM 782 O O . VAL A 1 95 ? 1.999 6.949 23.609 1 94.88 95 VAL A O 1
ATOM 785 N N . PHE A 1 96 ? 4.18 7.418 23.203 1 94.25 96 PHE A N 1
ATOM 786 C CA . PHE A 1 96 ? 4.621 6.043 23.406 1 94.25 96 PHE A CA 1
ATOM 787 C C . PHE A 1 96 ? 4.559 5.656 24.875 1 94.25 96 PHE A C 1
ATOM 789 O O . PHE A 1 96 ? 4.168 4.535 25.203 1 94.25 96 PHE A O 1
ATOM 796 N N . GLN A 1 97 ? 4.902 6.516 25.703 1 93.25 97 GLN A N 1
ATOM 797 C CA . GLN A 1 97 ? 4.863 6.34 27.141 1 93.25 97 GLN A CA 1
ATOM 798 C C . GLN A 1 97 ? 4.578 7.66 27.844 1 93.25 97 GLN A C 1
ATOM 800 O O . GLN A 1 97 ? 5.086 8.711 27.453 1 93.25 97 GLN A O 1
ATOM 805 N N . GLY A 1 98 ? 3.73 7.621 28.859 1 93 98 GLY A N 1
ATOM 806 C CA . GLY A 1 98 ? 3.475 8.812 29.641 1 93 98 GLY A CA 1
ATOM 807 C C . GLY A 1 98 ? 2.396 9.703 29.062 1 93 98 GLY A C 1
ATOM 808 O O . GLY A 1 98 ? 1.296 9.234 28.75 1 93 98 GLY A O 1
ATOM 809 N N . GLU A 1 99 ? 2.754 11.023 29.062 1 93.06 99 GLU A N 1
ATOM 810 C CA . GLU A 1 99 ? 1.748 11.984 28.625 1 93.06 99 GLU A CA 1
ATOM 811 C C . GLU A 1 99 ? 2.398 13.211 28 1 93.06 99 GLU A C 1
ATOM 813 O O . GLU A 1 99 ? 3.6 13.438 28.156 1 93.06 99 GLU A O 1
ATOM 818 N N . CYS A 1 100 ? 1.564 13.953 27.25 1 93.19 100 CYS A N 1
ATOM 819 C CA . CYS A 1 100 ? 1.998 15.242 26.719 1 93.19 100 CYS A CA 1
ATOM 820 C C . CYS A 1 100 ? 0.805 16.156 26.453 1 93.19 100 CYS A C 1
ATOM 822 O O . CYS A 1 100 ? -0.344 15.711 26.516 1 93.19 100 CYS A O 1
ATOM 824 N N . ILE A 1 101 ? 1.097 17.422 26.344 1 93.44 101 ILE A N 1
ATOM 825 C CA . ILE A 1 101 ? 0.1 18.391 25.906 1 93.44 101 ILE A CA 1
ATOM 826 C C . ILE A 1 101 ? 0.458 18.922 24.531 1 93.44 101 ILE A C 1
ATOM 828 O O . ILE A 1 101 ? 1.604 19.312 24.281 1 93.44 101 ILE A O 1
ATOM 832 N N . SER A 1 102 ? -0.458 18.797 23.656 1 92.81 102 SER A N 1
ATOM 833 C CA . SER A 1 102 ? -0.314 19.438 22.344 1 92.81 102 SER A CA 1
ATOM 834 C C . SER A 1 102 ? -1.138 20.719 22.25 1 92.81 102 SER A C 1
ATOM 836 O O . SER A 1 102 ? -2.318 20.719 22.609 1 92.81 102 SER A O 1
ATOM 838 N N . ILE A 1 103 ? -0.495 21.781 21.891 1 91.12 103 ILE A N 1
ATOM 839 C CA . ILE A 1 103 ? -1.16 23.062 21.672 1 91.12 103 ILE A CA 1
ATOM 840 C C . ILE A 1 103 ? -1.117 23.422 20.188 1 91.12 103 ILE A C 1
ATOM 842 O O . ILE A 1 103 ? -0.04 23.5 19.594 1 91.12 103 ILE A O 1
ATOM 846 N N . SER A 1 104 ? -2.221 23.547 19.578 1 89.69 104 SER A N 1
ATOM 847 C CA . SER A 1 104 ? -2.314 23.922 18.172 1 89.69 104 SER A CA 1
ATOM 848 C C . SER A 1 104 ? -3.344 25.031 17.953 1 89.69 104 SER A C 1
ATOM 850 O O . SER A 1 104 ? -4.52 24.859 18.281 1 89.69 104 SER A O 1
ATOM 852 N N . ASP A 1 105 ? -2.887 26.094 17.406 1 83.19 105 ASP A N 1
ATOM 853 C CA . ASP A 1 105 ? -3.707 27.281 17.172 1 83.19 105 ASP A CA 1
ATOM 854 C C . ASP A 1 105 ? -4.488 27.672 18.438 1 83.19 105 ASP A C 1
ATOM 856 O O . ASP A 1 105 ? -5.695 27.906 18.375 1 83.19 105 ASP A O 1
ATOM 860 N N . GLY A 1 106 ? -3.828 27.562 19.531 1 83 106 GLY A N 1
ATOM 861 C CA . GLY A 1 106 ? -4.367 28.031 20.797 1 83 106 GLY A CA 1
ATOM 862 C C . GLY A 1 106 ? -5.172 26.984 21.516 1 83 106 GLY A C 1
ATOM 863 O O . GLY A 1 106 ? -5.543 27.172 22.688 1 83 106 GLY A O 1
ATOM 864 N N . GLU A 1 107 ? -5.535 25.891 20.891 1 88.62 107 GLU A N 1
ATOM 865 C CA . GLU A 1 107 ? -6.281 24.812 21.531 1 88.62 107 GLU A CA 1
ATOM 866 C C . GLU A 1 107 ? -5.34 23.781 22.141 1 88.62 107 GLU A C 1
ATOM 868 O O . GLU A 1 107 ? -4.398 23.328 21.5 1 88.62 107 GLU A O 1
ATOM 873 N N . GLU A 1 108 ? -5.664 23.484 23.406 1 92.44 108 GLU A N 1
ATOM 874 C CA . GLU A 1 108 ? -4.824 22.531 24.141 1 92.44 108 GLU A CA 1
ATOM 875 C C . GLU A 1 108 ? -5.48 21.156 24.219 1 92.44 108 GLU A C 1
ATOM 877 O O . GLU A 1 108 ? -6.695 21.062 24.406 1 92.44 108 GLU A O 1
ATOM 882 N N . ALA A 1 109 ? -4.707 20.141 23.984 1 93.31 109 ALA A N 1
ATOM 883 C CA . ALA A 1 109 ? -5.156 18.766 24.141 1 93.31 109 ALA A CA 1
ATOM 884 C C . ALA A 1 109 ? -4.18 17.969 25 1 93.31 109 ALA A C 1
ATOM 886 O O . ALA A 1 109 ? -2.973 17.969 24.75 1 93.31 109 ALA A O 1
ATOM 887 N N . HIS A 1 110 ? -4.727 17.375 26.031 1 95.12 110 HIS A N 1
ATOM 888 C CA . HIS A 1 110 ? -3.936 16.484 26.875 1 95.12 110 HIS A CA 1
ATOM 889 C C . HIS A 1 110 ? -3.971 15.055 26.359 1 95.12 110 HIS A C 1
ATOM 891 O O . HIS A 1 110 ? -5.043 14.453 26.25 1 95.12 110 HIS A O 1
ATOM 897 N N . LEU A 1 111 ? -2.807 14.508 26 1 94.69 111 LEU A N 1
ATOM 898 C CA . LEU A 1 111 ? -2.711 13.18 25.422 1 94.69 111 LEU A CA 1
ATOM 899 C C . LEU A 1 111 ? -1.988 12.219 26.359 1 94.69 111 LEU A C 1
ATOM 901 O O . LEU A 1 111 ? -1.134 12.633 27.141 1 94.69 111 LEU A O 1
ATOM 905 N N . HIS A 1 112 ? -2.418 10.969 26.203 1 93.75 112 HIS A N 1
ATOM 906 C CA . HIS A 1 112 ? -1.867 9.914 27.047 1 93.75 112 HIS A CA 1
ATOM 907 C C . HIS A 1 112 ? -1.314 8.766 26.219 1 93.75 112 HIS A C 1
ATOM 909 O O . HIS A 1 112 ? -1.48 8.75 25 1 93.75 112 HIS A O 1
ATOM 915 N N . GLU A 1 113 ? -0.673 7.848 26.969 1 93.25 113 GLU A N 1
ATOM 916 C CA . GLU A 1 113 ? -0.038 6.711 26.312 1 93.25 113 GLU A CA 1
ATOM 917 C C . GLU A 1 113 ? -0.98 6.062 25.297 1 93.25 113 GLU A C 1
ATOM 919 O O . GLU A 1 113 ? -2.129 5.754 25.625 1 93.25 113 GLU A O 1
ATOM 924 N N . GLY A 1 114 ? -0.464 5.93 24.094 1 91.31 114 GLY A N 1
ATOM 925 C CA . GLY A 1 114 ? -1.246 5.301 23.047 1 91.31 114 GLY A CA 1
ATOM 926 C C . GLY A 1 114 ? -1.961 6.305 22.156 1 91.31 114 GLY A C 1
ATOM 927 O O . GLY A 1 114 ? -2.414 5.961 21.062 1 91.31 114 GLY A O 1
ATOM 928 N N . ASP A 1 115 ? -2.084 7.559 22.609 1 92 115 ASP A N 1
ATOM 929 C CA . ASP A 1 115 ? -2.76 8.586 21.828 1 92 115 ASP A CA 1
ATOM 930 C C . ASP A 1 115 ? -1.864 9.086 20.703 1 92 115 ASP A C 1
ATOM 932 O O . ASP A 1 115 ? -0.64 8.969 20.766 1 92 115 ASP A O 1
ATOM 936 N N . LEU A 1 116 ? -2.564 9.547 19.656 1 93.19 116 LEU A N 1
ATOM 937 C CA . LEU A 1 116 ? -1.896 10.078 18.469 1 93.19 116 LEU A CA 1
ATOM 938 C C . LEU A 1 116 ? -2.463 11.445 18.094 1 93.19 116 LEU A C 1
ATOM 940 O O . LEU A 1 116 ? -3.658 11.695 18.266 1 93.19 116 LEU A O 1
ATOM 944 N N . PHE A 1 117 ? -1.588 12.375 17.672 1 92.56 117 PHE A N 1
ATOM 945 C CA . PHE A 1 117 ? -2.072 13.625 17.094 1 92.56 117 PHE A CA 1
ATOM 946 C C . PHE A 1 117 ? -1.352 13.938 15.797 1 92.56 117 PHE A C 1
ATOM 948 O O . PHE A 1 117 ? -0.186 13.578 15.625 1 92.56 117 PHE A O 1
ATOM 955 N N . ILE A 1 118 ? -2.061 14.57 14.82 1 92.75 118 ILE A N 1
ATOM 956 C CA . ILE A 1 118 ? -1.499 14.969 13.531 1 92.75 118 ILE A CA 1
ATOM 957 C C . ILE A 1 118 ? -1.675 16.484 13.344 1 92.75 118 ILE A C 1
ATOM 959 O O . ILE A 1 118 ? -2.797 16.984 13.391 1 92.75 118 ILE A O 1
ATOM 963 N N . VAL A 1 119 ? -0.573 17.156 13.164 1 91 119 VAL A N 1
ATOM 964 C CA . VAL A 1 119 ? -0.577 18.594 12.969 1 91 119 VAL A CA 1
ATOM 965 C C . VAL A 1 119 ? -0.471 18.922 11.484 1 91 119 VAL A C 1
ATOM 967 O O . VAL A 1 119 ? 0.353 18.344 10.773 1 91 119 VAL A O 1
ATOM 970 N N . SER A 1 120 ? -1.317 19.781 11.023 1 87.69 120 SER A N 1
ATOM 971 C CA . SER A 1 120 ? -1.383 20.156 9.617 1 87.69 120 SER A CA 1
ATOM 972 C C . SER A 1 120 ? -0.212 21.062 9.234 1 87.69 120 SER A C 1
ATOM 974 O O . SER A 1 120 ? 0.559 21.484 10.094 1 87.69 120 SER A O 1
ATOM 976 N N . LEU A 1 121 ? -0.255 21.297 7.949 1 79.88 121 LEU A N 1
ATOM 977 C CA . LEU A 1 121 ? 0.781 22.172 7.422 1 79.88 121 LEU A CA 1
ATOM 978 C C . LEU A 1 121 ? 0.628 23.578 7.977 1 79.88 121 LEU A C 1
ATOM 980 O O . LEU A 1 121 ? -0.49 24.047 8.219 1 79.88 121 LEU A O 1
ATOM 984 N N . GLN A 1 122 ? 1.652 24.188 8.422 1 73.62 122 GLN A N 1
ATOM 985 C CA . GLN A 1 122 ? 1.739 25.609 8.75 1 73.62 122 GLN A CA 1
ATOM 986 C C . GLN A 1 122 ? 1.026 25.922 10.07 1 73.62 122 GLN A C 1
ATOM 988 O O . GLN A 1 122 ? 0.948 27.078 10.484 1 73.62 122 GLN A O 1
ATOM 993 N N . ALA A 1 123 ? 0.347 24.922 10.656 1 82.62 123 ALA A N 1
ATOM 994 C CA . ALA A 1 123 ? -0.273 25.156 11.961 1 82.62 123 ALA A CA 1
ATOM 995 C C . ALA A 1 123 ? 0.762 25.594 12.992 1 82.62 123 ALA A C 1
ATOM 997 O O . ALA A 1 123 ? 1.847 25.016 13.078 1 82.62 123 ALA A O 1
ATOM 998 N N . LEU A 1 124 ? 0.41 26.703 13.617 1 85.06 124 LEU A N 1
ATOM 999 C CA . LEU A 1 124 ? 1.242 27.109 14.75 1 85.06 124 LEU A CA 1
ATOM 1000 C C . LEU A 1 124 ? 0.999 26.203 15.945 1 85.06 124 LEU A C 1
ATOM 1002 O O . LEU A 1 124 ? -0.138 26.047 16.406 1 85.06 124 LEU A O 1
ATOM 1006 N N . HIS A 1 125 ? 2.047 25.516 16.375 1 88.75 125 HIS A N 1
ATOM 1007 C CA . HIS A 1 125 ? 1.807 24.516 17.422 1 88.75 125 HIS A CA 1
ATOM 1008 C C . HIS A 1 125 ? 3.035 24.344 18.312 1 88.75 125 HIS A C 1
ATOM 1010 O O . HIS A 1 125 ? 4.113 24.859 17.984 1 88.75 125 HIS A O 1
ATOM 1016 N N . GLN A 1 126 ? 2.736 23.766 19.469 1 87.81 126 GLN A N 1
ATOM 1017 C CA . GLN A 1 126 ? 3.742 23.438 20.469 1 87.81 126 GLN A CA 1
ATOM 1018 C C . GLN A 1 126 ? 3.375 22.156 21.219 1 87.81 126 GLN A C 1
ATOM 1020 O O . GLN A 1 126 ? 2.197 21.812 21.312 1 87.81 126 GLN A O 1
ATOM 1025 N N . MET A 1 127 ? 4.438 21.422 21.578 1 87.94 127 MET A N 1
ATOM 1026 C CA . MET A 1 127 ? 4.234 20.234 22.406 1 87.94 127 MET A CA 1
ATOM 1027 C C . MET A 1 127 ? 5.004 20.359 23.719 1 87.94 127 MET A C 1
ATOM 1029 O O . MET A 1 127 ? 6.129 20.859 23.734 1 87.94 127 MET A O 1
ATOM 1033 N N . LYS A 1 128 ? 4.383 19.906 24.781 1 87.5 128 LYS A N 1
ATOM 1034 C CA . LYS A 1 128 ? 4.988 19.953 26.109 1 87.5 128 LYS A CA 1
ATOM 1035 C C . LYS A 1 128 ? 4.938 18.594 26.781 1 87.5 128 LYS A C 1
ATOM 1037 O O . LYS A 1 128 ? 3.898 17.922 26.781 1 87.5 128 LYS A O 1
ATOM 1042 N N . THR A 1 129 ? 6.086 18.125 27.234 1 87.62 129 THR A N 1
ATOM 1043 C CA . THR A 1 129 ? 6.145 16.953 28.078 1 87.62 129 THR A CA 1
ATOM 1044 C C . THR A 1 129 ? 6.414 17.344 29.531 1 87.62 129 THR A C 1
ATOM 1046 O O . THR A 1 129 ? 6.824 18.469 29.812 1 87.62 129 THR A O 1
ATOM 1049 N N . PHE A 1 130 ? 6.152 16.406 30.484 1 83.88 130 PHE A N 1
ATOM 1050 C CA . PHE A 1 130 ? 6.191 16.766 31.906 1 83.88 130 PHE A CA 1
ATOM 1051 C C . PHE A 1 130 ? 7.328 16.047 32.625 1 83.88 130 PHE A C 1
ATOM 1053 O O . PHE A 1 130 ? 7.77 16.469 33.688 1 83.88 130 PHE A O 1
ATOM 1060 N N . SER A 1 131 ? 7.668 14.938 32.094 1 82.75 131 SER A N 1
ATOM 1061 C CA . SER A 1 131 ? 8.695 14.125 32.75 1 82.75 131 SER A CA 1
ATOM 1062 C C . SER A 1 131 ? 9.664 13.547 31.703 1 82.75 131 SER A C 1
ATOM 1064 O O . SER A 1 131 ? 9.352 13.492 30.516 1 82.75 131 SER A O 1
ATOM 1066 N N . LEU A 1 132 ? 10.828 13.094 32.156 1 81.12 132 LEU A N 1
ATOM 1067 C CA . LEU A 1 132 ? 11.812 12.461 31.312 1 81.12 132 LEU A CA 1
ATOM 1068 C C . LEU A 1 132 ? 11.352 11.07 30.875 1 81.12 132 LEU A C 1
ATOM 1070 O O . LEU A 1 132 ? 11.93 10.477 29.969 1 81.12 132 LEU A O 1
ATOM 1074 N N . ASP A 1 133 ? 10.305 10.648 31.5 1 86.31 133 ASP A N 1
ATOM 1075 C CA . ASP A 1 133 ? 9.773 9.336 31.156 1 86.31 133 ASP A CA 1
ATOM 1076 C C . ASP A 1 133 ? 8.602 9.445 30.172 1 86.31 133 ASP A C 1
ATOM 1078 O O . ASP A 1 133 ? 8 8.438 29.797 1 86.31 133 ASP A O 1
ATOM 1082 N N . ASP A 1 134 ? 8.312 10.734 29.859 1 91.19 134 ASP A N 1
ATOM 1083 C CA . ASP A 1 134 ? 7.312 10.953 28.812 1 91.19 134 ASP A CA 1
ATOM 1084 C C . ASP A 1 134 ? 7.926 10.82 27.422 1 91.19 134 ASP A C 1
ATOM 1086 O O . ASP A 1 134 ? 8.539 11.766 26.922 1 91.19 134 ASP A O 1
ATOM 1090 N N . TYR A 1 135 ? 7.754 9.609 26.812 1 92 135 TYR A N 1
ATOM 1091 C CA . TYR A 1 135 ? 8.328 9.383 25.484 1 92 135 TYR A CA 1
ATOM 1092 C C . TYR A 1 135 ? 7.305 9.641 24.391 1 92 135 TYR A C 1
ATOM 1094 O O . TYR A 1 135 ? 6.309 8.922 24.281 1 92 135 TYR A O 1
ATOM 1102 N N . VAL A 1 136 ? 7.562 10.68 23.578 1 92.69 136 VAL A N 1
ATOM 1103 C CA . VAL A 1 136 ? 6.707 10.992 22.438 1 92.69 136 VAL A CA 1
ATOM 1104 C C . VAL A 1 136 ? 7.516 10.898 21.141 1 92.69 136 VAL A C 1
ATOM 1106 O O . VAL A 1 136 ? 8.492 11.633 20.969 1 92.69 136 VAL A O 1
ATOM 1109 N N . PHE A 1 137 ? 7.156 9.938 20.281 1 93.31 137 PHE A N 1
ATOM 1110 C CA . PHE A 1 137 ? 7.766 9.891 18.953 1 93.31 137 PHE A CA 1
ATOM 1111 C C . PHE A 1 137 ? 7.09 10.883 18.016 1 93.31 137 PHE A C 1
ATOM 1113 O O . PHE A 1 137 ? 5.871 10.836 17.828 1 93.31 137 PHE A O 1
ATOM 1120 N N . ASN A 1 138 ? 7.848 11.789 17.484 1 90.81 138 ASN A N 1
ATOM 1121 C CA . ASN A 1 138 ? 7.383 12.758 16.5 1 90.81 138 ASN A CA 1
ATOM 1122 C C . ASN A 1 138 ? 7.801 12.359 15.086 1 90.81 138 ASN A C 1
ATOM 1124 O O . ASN A 1 138 ? 8.992 12.359 14.766 1 90.81 138 ASN A O 1
ATOM 1128 N N . ILE A 1 139 ? 6.844 12.047 14.281 1 93.12 139 ILE A N 1
ATOM 1129 C CA . ILE A 1 139 ? 7.102 11.648 12.898 1 93.12 139 ILE A CA 1
ATOM 1130 C C . ILE A 1 139 ? 6.781 12.805 11.961 1 93.12 139 ILE A C 1
ATOM 1132 O O . ILE A 1 139 ? 5.617 13.164 11.781 1 93.12 139 ILE A O 1
ATOM 1136 N N . MET A 1 140 ? 7.789 13.375 11.406 1 88.75 140 MET A N 1
ATOM 1137 C CA . MET A 1 140 ? 7.633 14.406 10.391 1 88.75 140 MET A CA 1
ATOM 1138 C C . MET A 1 140 ? 7.445 13.781 9.008 1 88.75 140 MET A C 1
ATOM 1140 O O . MET A 1 140 ? 8.227 12.922 8.602 1 88.75 140 MET A O 1
ATOM 1144 N N . ILE A 1 141 ? 6.402 14.141 8.32 1 89.75 141 ILE A N 1
ATOM 1145 C CA . ILE A 1 141 ? 6.07 13.523 7.035 1 89.75 141 ILE A CA 1
ATOM 1146 C C . ILE A 1 141 ? 6.105 14.586 5.934 1 89.75 141 ILE A C 1
ATOM 1148 O O . ILE A 1 141 ? 5.312 15.531 5.945 1 89.75 141 ILE A O 1
ATOM 1152 N N . ASN A 1 142 ? 6.98 14.352 5.02 1 82.5 142 ASN A N 1
ATOM 1153 C CA . ASN A 1 142 ? 7.098 15.273 3.896 1 82.5 142 ASN A CA 1
ATOM 1154 C C . ASN A 1 142 ? 5.859 15.227 3.002 1 82.5 142 ASN A C 1
ATOM 1156 O O . ASN A 1 142 ? 5.297 14.156 2.768 1 82.5 142 ASN A O 1
ATOM 1160 N N . THR A 1 143 ? 5.484 16.344 2.426 1 77.69 143 THR A N 1
ATOM 1161 C CA . THR A 1 143 ? 4.297 16.422 1.583 1 77.69 143 THR A CA 1
ATOM 1162 C C . THR A 1 143 ? 4.453 15.539 0.345 1 77.69 143 THR A C 1
ATOM 1164 O O . THR A 1 143 ? 3.461 15.109 -0.247 1 77.69 143 THR A O 1
ATOM 1167 N N . SER A 1 144 ? 5.684 15.25 -0.007 1 72.5 144 SER A N 1
ATOM 1168 C CA . SER A 1 144 ? 5.953 14.438 -1.19 1 72.5 144 SER A CA 1
ATOM 1169 C C . SER A 1 144 ? 5.461 13.008 -1.004 1 72.5 144 SER A C 1
ATOM 1171 O O . SER A 1 144 ? 5.289 12.273 -1.979 1 72.5 144 SER A O 1
ATOM 1173 N N . LEU A 1 145 ? 5.242 12.602 0.225 1 83.81 145 LEU A N 1
ATOM 1174 C CA . LEU A 1 145 ? 4.707 11.273 0.492 1 83.81 145 LEU A CA 1
ATOM 1175 C C . LEU A 1 145 ? 3.26 11.164 0.022 1 83.81 145 LEU A C 1
ATOM 1177 O O . LEU A 1 145 ? 2.811 10.078 -0.366 1 83.81 145 LEU A O 1
ATOM 1181 N N . PHE A 1 146 ? 2.596 12.234 -0.013 1 82.44 146 PHE A N 1
ATOM 1182 C CA . PHE A 1 146 ? 1.161 12.258 -0.275 1 82.44 146 PHE A CA 1
ATOM 1183 C C . PHE A 1 146 ? 0.885 12.477 -1.758 1 82.44 146 PHE A C 1
ATOM 1185 O O . PHE A 1 146 ? 0.18 13.422 -2.129 1 82.44 146 PHE A O 1
ATOM 1192 N N . ASP A 1 147 ? 1.373 11.586 -2.533 1 73.75 147 ASP A N 1
ATOM 1193 C CA . ASP A 1 147 ? 1.104 11.609 -3.969 1 73.75 147 ASP A CA 1
ATOM 1194 C C . ASP A 1 147 ? -0.184 10.859 -4.301 1 73.75 147 ASP A C 1
ATOM 1196 O O . ASP A 1 147 ? -0.869 10.367 -3.4 1 73.75 147 ASP A O 1
ATOM 1200 N N . GLN A 1 148 ? -0.484 10.812 -5.523 1 69.88 148 GLN A N 1
ATOM 1201 C CA . GLN A 1 148 ? -1.718 10.188 -5.984 1 69.88 148 GLN A CA 1
ATOM 1202 C C . GLN A 1 148 ? -1.795 8.734 -5.535 1 69.88 148 GLN A C 1
ATOM 1204 O O . GLN A 1 148 ? -2.848 8.266 -5.09 1 69.88 148 GLN A O 1
ATOM 1209 N N . GLN A 1 149 ? -0.747 8.039 -5.707 1 74.5 149 GLN A N 1
ATOM 1210 C CA . GLN A 1 149 ? -0.704 6.629 -5.332 1 74.5 149 GLN A CA 1
ATOM 1211 C C . GLN A 1 149 ? -1.007 6.441 -3.85 1 74.5 149 GLN A C 1
ATOM 1213 O O . GLN A 1 149 ? -1.771 5.551 -3.473 1 74.5 149 GLN A O 1
ATOM 1218 N N . PHE A 1 150 ? -0.477 7.25 -3.057 1 86.69 150 PHE A N 1
ATOM 1219 C CA . PHE A 1 150 ? -0.705 7.125 -1.621 1 86.69 150 PHE A CA 1
ATOM 1220 C C . PHE A 1 150 ? -2.154 7.441 -1.274 1 86.69 150 PHE A C 1
ATOM 1222 O O . PHE A 1 150 ? -2.77 6.746 -0.464 1 86.69 150 PHE A O 1
ATOM 1229 N N . PHE A 1 151 ? -2.664 8.461 -1.846 1 79.62 151 PHE A N 1
ATOM 1230 C CA . PHE A 1 151 ? -4.051 8.812 -1.562 1 79.62 151 PHE A CA 1
ATOM 1231 C C . PHE A 1 151 ? -4.988 7.684 -1.983 1 79.62 151 PHE A C 1
ATOM 1233 O O . PHE A 1 151 ? -6.02 7.457 -1.345 1 79.62 151 PHE A O 1
ATOM 1240 N N . GLN A 1 152 ? -4.641 6.992 -2.996 1 76.94 152 GLN A N 1
ATOM 1241 C CA . GLN A 1 152 ? -5.438 5.836 -3.385 1 76.94 152 GLN A CA 1
ATOM 1242 C C . GLN A 1 152 ? -5.367 4.738 -2.326 1 76.94 152 GLN A C 1
ATOM 1244 O O . GLN A 1 152 ? -6.332 3.998 -2.127 1 76.94 152 GLN A O 1
ATOM 1249 N N . MET A 1 153 ? -4.23 4.641 -1.668 1 86.12 153 MET A N 1
ATOM 1250 C CA . MET A 1 153 ? -4.043 3.633 -0.629 1 86.12 153 MET A CA 1
ATOM 1251 C C . MET A 1 153 ? -4.891 3.949 0.597 1 86.12 153 MET A C 1
ATOM 1253 O O . MET A 1 153 ? -5.375 3.039 1.274 1 86.12 153 MET A O 1
ATOM 1257 N N . ILE A 1 154 ? -5.047 5.227 0.801 1 85.06 154 ILE A N 1
ATOM 1258 C CA . ILE A 1 154 ? -5.793 5.57 2.006 1 85.06 154 ILE A CA 1
ATOM 1259 C C . ILE A 1 154 ? -7.215 5.992 1.633 1 85.06 154 ILE A C 1
ATOM 1261 O O . ILE A 1 154 ? -7.984 6.422 2.492 1 85.06 154 ILE A O 1
ATOM 1265 N N . ALA A 1 155 ? -7.504 5.797 0.22 1 65.38 155 ALA A N 1
ATOM 1266 C CA . ALA A 1 155 ? -8.812 6.188 -0.3 1 65.38 155 ALA A CA 1
ATOM 1267 C C . ALA A 1 155 ? -9.93 5.398 0.374 1 65.38 155 ALA A C 1
ATOM 1269 O O . ALA A 1 155 ? -9.727 4.258 0.801 1 65.38 155 ALA A O 1
ATOM 1270 N N . GLY A 1 156 ? -11.117 6.059 0.402 1 58.94 156 GLY A N 1
ATOM 1271 C CA . GLY A 1 156 ? -12.242 5.492 1.122 1 58.94 156 GLY A CA 1
ATOM 1272 C C . GLY A 1 156 ? -12.336 5.965 2.561 1 58.94 156 GLY A C 1
ATOM 1273 O O . GLY A 1 156 ? -13.359 5.773 3.219 1 58.94 156 GLY A O 1
ATOM 1274 N N . ASN A 1 157 ? -11.148 6.465 2.887 1 59.06 157 ASN A N 1
ATOM 1275 C CA . ASN A 1 157 ? -11.117 7.133 4.184 1 59.06 157 ASN A CA 1
ATOM 1276 C C . ASN A 1 157 ? -11.312 8.641 4.047 1 59.06 157 ASN A C 1
ATOM 1278 O O . ASN A 1 157 ? -10.344 9.375 3.83 1 59.06 157 ASN A O 1
ATOM 1282 N N . ASP A 1 158 ? -12.453 9.031 4.145 1 65.12 158 ASP A N 1
ATOM 1283 C CA . ASP A 1 158 ? -12.789 10.43 3.883 1 65.12 158 ASP A CA 1
ATOM 1284 C C . ASP A 1 158 ? -12.102 11.359 4.879 1 65.12 158 ASP A C 1
ATOM 1286 O O . ASP A 1 158 ? -11.625 12.43 4.508 1 65.12 158 ASP A O 1
ATOM 1290 N N . LEU A 1 159 ? -11.773 10.844 6.035 1 73.12 159 LEU A N 1
ATOM 1291 C CA . LEU A 1 159 ? -11.281 11.719 7.094 1 73.12 159 LEU A CA 1
ATOM 1292 C C . LEU A 1 159 ? -9.852 12.172 6.809 1 73.12 159 LEU A C 1
ATOM 1294 O O . LEU A 1 159 ? -9.586 13.375 6.75 1 73.12 159 LEU A O 1
ATOM 1298 N N . PHE A 1 160 ? -8.977 11.258 6.512 1 79.19 160 PHE A N 1
ATOM 1299 C CA . PHE A 1 160 ? -7.562 11.586 6.355 1 79.19 160 PHE A CA 1
ATOM 1300 C C . PHE A 1 160 ? -7.301 12.227 4.996 1 79.19 160 PHE A C 1
ATOM 1302 O O . PHE A 1 160 ? -6.504 13.156 4.891 1 79.19 160 PHE A O 1
ATOM 1309 N N . THR A 1 161 ? -7.996 11.641 4.082 1 74.81 161 THR A N 1
ATOM 1310 C CA . THR A 1 161 ? -7.852 12.242 2.76 1 74.81 161 THR A CA 1
ATOM 1311 C C . THR A 1 161 ? -8.242 13.719 2.787 1 74.81 161 THR A C 1
ATOM 1313 O O . THR A 1 161 ? -7.516 14.57 2.273 1 74.81 161 THR A O 1
ATOM 1316 N N . GLN A 1 162 ? -9.328 13.984 3.449 1 75.06 162 GLN A N 1
ATOM 1317 C CA . GLN A 1 162 ? -9.789 15.367 3.557 1 75.06 162 GLN A CA 1
ATOM 1318 C C . GLN A 1 162 ? -8.805 16.219 4.359 1 75.06 162 GLN A C 1
ATOM 1320 O O . GLN A 1 162 ? -8.453 17.328 3.953 1 75.06 162 GLN A O 1
ATOM 1325 N N . PHE A 1 163 ? -8.406 15.75 5.43 1 81.12 163 PHE A N 1
ATOM 1326 C CA . PHE A 1 163 ? -7.488 16.484 6.293 1 81.12 163 PHE A CA 1
ATOM 1327 C C . PHE A 1 163 ? -6.211 16.844 5.543 1 81.12 163 PHE A C 1
ATOM 1329 O O . PHE A 1 163 ? -5.793 18 5.527 1 81.12 163 PHE A O 1
ATOM 1336 N N . PHE A 1 164 ? -5.609 15.852 4.895 1 81.19 164 PHE A N 1
ATOM 1337 C CA . PHE A 1 164 ? -4.324 16.047 4.234 1 81.19 164 PHE A CA 1
ATOM 1338 C C . PHE A 1 164 ? -4.48 16.906 2.988 1 81.19 164 PHE A C 1
ATOM 1340 O O . PHE A 1 164 ? -3.691 17.828 2.76 1 81.19 164 PHE A O 1
ATOM 1347 N N . MET A 1 165 ? -5.473 16.562 2.289 1 72.81 165 MET A N 1
ATOM 1348 C CA . MET A 1 165 ? -5.676 17.312 1.06 1 72.81 165 MET A CA 1
ATOM 1349 C C . MET A 1 165 ? -6.023 18.766 1.368 1 72.81 165 MET A C 1
ATOM 1351 O O . MET A 1 165 ? -5.523 19.688 0.713 1 72.81 165 MET A O 1
ATOM 1355 N N . ASN A 1 166 ? -6.875 18.922 2.346 1 74.19 166 ASN A N 1
ATOM 1356 C CA . ASN A 1 166 ? -7.219 20.281 2.74 1 74.19 166 ASN A CA 1
ATOM 1357 C C . ASN A 1 166 ? -5.984 21.078 3.176 1 74.19 166 ASN A C 1
ATOM 1359 O O . ASN A 1 166 ? -5.836 22.25 2.832 1 74.19 166 ASN A O 1
ATOM 1363 N N . SER A 1 167 ? -5.215 20.484 3.855 1 77.5 167 SER A N 1
ATOM 1364 C CA . SER A 1 167 ? -3.992 21.125 4.34 1 77.5 167 SER A CA 1
ATOM 1365 C C . SER A 1 167 ? -3.037 21.422 3.189 1 77.5 167 SER A C 1
ATOM 1367 O O . SER A 1 167 ? -2.506 22.531 3.096 1 77.5 167 SER A O 1
ATOM 1369 N N . ILE A 1 168 ? -2.861 20.469 2.328 1 71.69 168 ILE A N 1
ATOM 1370 C CA . ILE A 1 168 ? -1.929 20.609 1.215 1 71.69 168 ILE A CA 1
ATOM 1371 C C . ILE A 1 168 ? -2.416 21.703 0.264 1 71.69 168 ILE A C 1
ATOM 1373 O O . ILE A 1 168 ? -1.618 22.484 -0.252 1 71.69 168 ILE A O 1
ATOM 1377 N N . LEU A 1 169 ? -3.736 21.672 0.158 1 67.94 169 LEU A N 1
ATOM 1378 C CA . LEU A 1 169 ? -4.32 22.625 -0.766 1 67.94 169 LEU A CA 1
ATOM 1379 C C . LEU A 1 169 ? -4.582 23.969 -0.07 1 67.94 169 LEU A C 1
ATOM 1381 O O . LEU A 1 169 ? -5.078 24.906 -0.689 1 67.94 169 LEU A O 1
ATOM 1385 N N . ASN A 1 170 ? -4.191 24.016 1.225 1 68.06 170 ASN A N 1
ATOM 1386 C CA . ASN A 1 170 ? -4.352 25.219 2.031 1 68.06 170 ASN A CA 1
ATOM 1387 C C . ASN A 1 170 ? -5.805 25.672 2.076 1 68.06 170 ASN A C 1
ATOM 1389 O O . ASN A 1 170 ? -6.094 26.859 1.914 1 68.06 170 ASN A O 1
ATOM 1393 N N . ILE A 1 171 ? -6.652 24.75 2.049 1 65.5 171 ILE A N 1
ATOM 1394 C CA . ILE A 1 171 ? -8.078 24.984 2.262 1 65.5 171 ILE A CA 1
ATOM 1395 C C . ILE A 1 171 ? -8.414 24.797 3.74 1 65.5 171 ILE A C 1
ATOM 1397 O O . ILE A 1 171 ? -7.594 24.297 4.512 1 65.5 171 ILE A O 1
ATOM 1401 N N . ARG A 1 172 ? -9.477 25.406 4.156 1 62.12 172 ARG A N 1
ATOM 1402 C CA . ARG A 1 172 ? -9.898 25.297 5.547 1 62.12 172 ARG A CA 1
ATOM 1403 C C . ARG A 1 172 ? -9.672 23.875 6.078 1 62.12 172 ARG A C 1
ATOM 1405 O O . ARG A 1 172 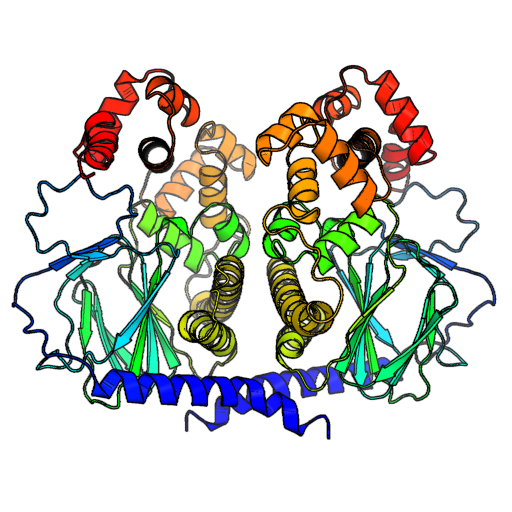? -10.172 22.906 5.5 1 62.12 172 ARG A O 1
ATOM 1412 N N . SER A 1 173 ? -8.617 23.797 6.891 1 64.25 173 SER A N 1
ATOM 1413 C CA . SER A 1 173 ? -8.32 22.516 7.516 1 64.25 173 SER A CA 1
ATOM 1414 C C . SER A 1 173 ? -8.109 22.672 9.016 1 64.25 173 SER A C 1
ATOM 1416 O O . SER A 1 173 ? -7.75 23.75 9.492 1 64.25 173 SER A O 1
ATOM 1418 N N . ASP A 1 174 ? -8.539 21.672 9.695 1 74.44 174 ASP A N 1
ATOM 1419 C CA . ASP A 1 174 ? -8.164 21.594 11.102 1 74.44 174 ASP A CA 1
ATOM 1420 C C . ASP A 1 174 ? -6.652 21.656 11.273 1 74.44 174 ASP A C 1
ATOM 1422 O O . ASP A 1 174 ? -5.902 21.109 10.461 1 74.44 174 ASP A O 1
ATOM 1426 N N . SER A 1 175 ? -6.277 22.422 12.273 1 79.06 175 SER A N 1
ATOM 1427 C CA . SER A 1 175 ? -4.852 22.578 12.547 1 79.06 175 SER A CA 1
ATOM 1428 C C . SER A 1 175 ? -4.25 21.281 13.102 1 79.06 175 SER A C 1
ATOM 1430 O O . SER A 1 175 ? -3.059 21.031 12.922 1 79.06 175 SER A O 1
ATOM 1432 N N . CYS A 1 176 ? -5.129 20.562 13.797 1 88.06 176 CYS A N 1
ATOM 1433 C CA . CYS A 1 176 ? -4.637 19.344 14.445 1 88.06 176 CYS A CA 1
ATOM 1434 C C . CYS A 1 176 ? -5.75 18.312 14.594 1 88.06 176 CYS A C 1
ATOM 1436 O O . CYS A 1 176 ? -6.902 18.672 14.852 1 88.06 176 CYS A O 1
ATOM 1438 N N . MET A 1 177 ? -5.426 17.062 14.312 1 86.94 177 MET A N 1
ATOM 1439 C CA . MET A 1 177 ? -6.32 15.93 14.57 1 86.94 177 MET A CA 1
ATOM 1440 C C . MET A 1 177 ? -5.805 15.078 15.727 1 86.94 177 MET A C 1
ATOM 1442 O O . MET A 1 177 ? -4.617 14.766 15.789 1 86.94 177 MET A O 1
ATOM 1446 N N . ILE A 1 178 ? -6.738 14.773 16.672 1 88.75 178 ILE A N 1
ATOM 1447 C CA . ILE A 1 178 ? -6.359 13.984 17.844 1 88.75 178 ILE A CA 1
ATOM 1448 C C . ILE A 1 178 ? -7.043 12.625 17.797 1 88.75 178 ILE A C 1
ATOM 1450 O O . ILE A 1 178 ? -8.242 12.531 17.516 1 88.75 178 ILE A O 1
ATOM 1454 N N . PHE A 1 179 ? -6.266 11.578 18 1 86.88 179 PHE A N 1
ATOM 1455 C CA . PHE A 1 179 ? -6.777 10.211 18.078 1 86.88 179 PHE A CA 1
ATOM 1456 C C . PHE A 1 179 ? -6.473 9.594 19.422 1 86.88 179 PHE A C 1
ATOM 1458 O O . PHE A 1 179 ? -5.305 9.422 19.797 1 86.88 179 PHE A O 1
ATOM 1465 N N . ARG A 1 180 ? -7.512 9.234 20.016 1 86.12 180 ARG A N 1
ATOM 1466 C CA . ARG A 1 180 ? -7.367 8.586 21.312 1 86.12 180 ARG A CA 1
ATOM 1467 C C . ARG A 1 180 ? -7.367 7.066 21.172 1 86.12 180 ARG A C 1
ATOM 1469 O O . ARG A 1 180 ? -8.188 6.504 20.453 1 86.12 180 ARG A O 1
ATOM 1476 N N . SER A 1 181 ? -6.387 6.359 21.609 1 77.81 181 SER A N 1
ATOM 1477 C CA . SER A 1 181 ? -6.223 4.922 21.422 1 77.81 181 SER A CA 1
ATOM 1478 C C . SER A 1 181 ? -7.406 4.148 21.984 1 77.81 181 SER A C 1
ATOM 1480 O O . SER A 1 181 ? -7.898 3.205 21.375 1 77.81 181 SER A O 1
ATOM 1482 N N . GLY A 1 182 ? -8 4.586 23.031 1 67.94 182 GLY A N 1
ATOM 1483 C CA . GLY A 1 182 ? -9.094 3.887 23.672 1 67.94 182 GLY A CA 1
ATOM 1484 C C . GLY A 1 182 ? -8.812 2.412 23.891 1 67.94 182 GLY A C 1
ATOM 1485 O O . GLY A 1 182 ? -9.734 1.594 23.891 1 67.94 182 GLY A O 1
ATOM 1486 N N . GLY A 1 183 ? -7.598 2.119 23.906 1 65.75 183 GLY A N 1
ATOM 1487 C CA . GLY A 1 183 ? -7.262 0.717 24.094 1 65.75 183 GLY A CA 1
ATOM 1488 C C . GLY A 1 183 ? -7.109 -0.046 22.797 1 65.75 183 GLY A C 1
ATOM 1489 O O . GLY A 1 183 ? -6.793 -1.237 22.797 1 65.75 183 GLY A O 1
ATOM 1490 N N . GLN A 1 184 ? -7.363 0.584 21.766 1 66.31 184 GLN A N 1
ATOM 1491 C CA . GLN A 1 184 ? -7.262 -0.095 20.469 1 66.31 184 GLN A CA 1
ATOM 1492 C C . GLN A 1 184 ? -5.805 -0.203 20.031 1 66.31 184 GLN A C 1
ATOM 1494 O O . GLN A 1 184 ? -5.047 0.764 20.125 1 66.31 184 GLN A O 1
ATOM 1499 N N . THR A 1 185 ? -5.566 -1.425 19.531 1 67.19 185 THR A N 1
ATOM 1500 C CA . THR A 1 185 ? -4.156 -1.737 19.328 1 67.19 185 THR A CA 1
ATOM 1501 C C . THR A 1 185 ? -3.854 -1.935 17.859 1 67.19 185 THR A C 1
ATOM 1503 O O . THR A 1 185 ? -2.689 -1.967 17.453 1 67.19 185 THR A O 1
ATOM 1506 N N . ASP A 1 186 ? -4.801 -1.832 17.016 1 77.25 186 ASP A N 1
ATOM 1507 C CA . ASP A 1 186 ? -4.52 -2.287 15.664 1 77.25 186 ASP A CA 1
ATOM 1508 C C . ASP A 1 186 ? -3.586 -1.316 14.938 1 77.25 186 ASP A C 1
ATOM 1510 O O . ASP A 1 186 ? -2.633 -1.736 14.281 1 77.25 186 ASP A O 1
ATOM 1514 N N . PHE A 1 187 ? -3.883 -0.028 15.211 1 87.69 187 PHE A N 1
ATOM 1515 C CA . PHE A 1 187 ? -3.02 0.902 14.492 1 87.69 187 PHE A CA 1
ATOM 1516 C C . PHE A 1 187 ? -1.64 0.968 15.133 1 87.69 187 PHE A C 1
ATOM 1518 O O . PHE A 1 187 ? -0.661 1.33 14.477 1 87.69 187 PHE A O 1
ATOM 1525 N N . ILE A 1 188 ? -1.518 0.548 16.359 1 88.88 188 ILE A N 1
ATOM 1526 C CA . ILE A 1 188 ? -0.27 0.64 17.109 1 88.88 188 ILE A CA 1
ATOM 1527 C C . ILE A 1 188 ? 0.761 -0.318 16.516 1 88.88 188 ILE A C 1
ATOM 1529 O O . ILE A 1 188 ? 1.953 -0.007 16.469 1 88.88 188 ILE A O 1
ATOM 1533 N N . TYR A 1 189 ? 0.259 -1.45 16.078 1 89.19 189 TYR A N 1
ATOM 1534 C CA . TYR A 1 189 ? 1.177 -2.396 15.461 1 89.19 189 TYR A CA 1
ATOM 1535 C C . TYR A 1 189 ? 1.906 -1.755 14.281 1 89.19 189 TYR A C 1
ATOM 1537 O O . TYR A 1 189 ? 3.129 -1.872 14.164 1 89.19 189 TYR A O 1
ATOM 1545 N N . TYR A 1 190 ? 1.152 -1.108 13.438 1 93.06 190 TYR A N 1
ATOM 1546 C CA . TYR A 1 190 ? 1.739 -0.484 12.258 1 93.06 190 TYR A CA 1
ATOM 1547 C C . TYR A 1 190 ? 2.711 0.623 12.648 1 93.06 190 TYR A C 1
ATOM 1549 O O . TYR A 1 190 ? 3.76 0.79 12.023 1 93.06 190 TYR A O 1
ATOM 1557 N N . LEU A 1 191 ? 2.334 1.35 13.68 1 93.69 191 LEU A N 1
ATOM 1558 C CA . LEU A 1 191 ? 3.193 2.428 14.164 1 93.69 191 LEU A CA 1
ATOM 1559 C C . LEU A 1 191 ? 4.504 1.875 14.711 1 93.69 191 LEU A C 1
ATOM 1561 O O . LEU A 1 191 ? 5.578 2.395 14.398 1 93.69 191 LEU A O 1
ATOM 1565 N N . TYR A 1 192 ? 4.402 0.812 15.492 1 93 192 TYR A N 1
ATOM 1566 C CA . TYR A 1 192 ? 5.605 0.184 16.031 1 93 192 TYR A CA 1
ATOM 1567 C C . TYR A 1 192 ? 6.492 -0.345 14.914 1 93 192 TYR A C 1
ATOM 1569 O O . TYR A 1 192 ? 7.707 -0.146 14.93 1 93 192 TYR A O 1
ATOM 1577 N N . LYS A 1 193 ? 5.863 -1.009 14.016 1 93.25 193 LYS A N 1
ATOM 1578 C CA . LYS A 1 193 ? 6.625 -1.563 12.898 1 93.25 193 LYS A CA 1
ATOM 1579 C C . LYS A 1 193 ? 7.297 -0.459 12.094 1 93.25 193 LYS A C 1
ATOM 1581 O O . LYS A 1 193 ? 8.445 -0.608 11.664 1 93.25 193 LYS A O 1
ATOM 1586 N N . LEU A 1 194 ? 6.57 0.621 11.852 1 95.75 194 LEU A N 1
ATOM 1587 C CA . LEU A 1 194 ? 7.102 1.771 11.125 1 95.75 194 LEU A CA 1
ATOM 1588 C C . LEU A 1 194 ? 8.305 2.359 11.852 1 95.75 194 LEU A C 1
ATOM 1590 O O . LEU A 1 194 ? 9.352 2.594 11.234 1 95.75 194 LEU A O 1
ATOM 1594 N N . LEU A 1 195 ? 8.172 2.568 13.125 1 95.12 195 LEU A N 1
ATOM 1595 C CA . LEU A 1 195 ? 9.25 3.139 13.922 1 95.12 195 LEU A CA 1
ATOM 1596 C C . LEU A 1 195 ? 10.469 2.217 13.922 1 95.12 195 LEU A C 1
ATOM 1598 O O . LEU A 1 195 ? 11.602 2.674 13.758 1 95.12 195 LEU A O 1
ATOM 1602 N N . CYS A 1 196 ? 10.219 0.928 14.07 1 94.12 196 CYS A N 1
ATOM 1603 C CA . CYS A 1 196 ? 11.312 -0.033 14.07 1 94.12 196 CYS A CA 1
ATOM 1604 C C . CYS A 1 196 ? 12.016 -0.06 12.711 1 94.12 196 CYS A C 1
ATOM 1606 O O . CYS A 1 196 ? 13.242 -0.114 12.648 1 94.12 196 CYS A O 1
ATOM 1608 N N . GLU A 1 197 ? 11.211 -0.063 11.664 1 93 197 GLU A N 1
ATOM 1609 C CA . GLU A 1 197 ? 11.781 -0.032 10.32 1 93 197 GLU A CA 1
ATOM 1610 C C . GLU A 1 197 ? 12.672 1.19 10.125 1 93 197 GLU A C 1
ATOM 1612 O O . GLU A 1 197 ? 13.773 1.083 9.578 1 93 197 GLU A O 1
ATOM 1617 N N . TYR A 1 198 ? 12.227 2.303 10.555 1 92.44 198 TYR A N 1
ATOM 1618 C CA . TYR A 1 198 ? 12.961 3.553 10.367 1 92.44 198 TYR A CA 1
ATOM 1619 C C . TYR A 1 198 ? 14.203 3.59 11.242 1 92.44 198 TYR A C 1
ATOM 1621 O O . TYR A 1 198 ? 15.281 3.982 10.781 1 92.44 198 TYR A O 1
ATOM 1629 N N . LEU A 1 199 ? 14.117 3.168 12.469 1 90.31 199 LEU A N 1
ATOM 1630 C CA . LEU A 1 199 ? 15.148 3.398 13.469 1 90.31 199 LEU A CA 1
ATOM 1631 C C . LEU A 1 199 ? 16.188 2.281 13.445 1 90.31 199 LEU A C 1
ATOM 1633 O O . LEU A 1 199 ? 17.359 2.51 13.742 1 90.31 199 LEU A O 1
ATOM 1637 N N . PHE A 1 200 ? 15.781 1.086 13.062 1 90.56 200 PHE A N 1
ATOM 1638 C CA . PHE A 1 200 ? 16.672 -0.029 13.352 1 90.56 200 PHE A CA 1
ATOM 1639 C C . PHE A 1 200 ? 17.078 -0.746 12.07 1 90.56 200 PHE A C 1
ATOM 1641 O O . PHE A 1 200 ? 18.031 -1.538 12.07 1 90.56 200 PHE A O 1
ATOM 1648 N N . SER A 1 201 ? 16.359 -0.55 11.008 1 86.62 201 SER A N 1
ATOM 1649 C CA . SER A 1 201 ? 16.75 -1.211 9.766 1 86.62 201 SER A CA 1
ATOM 1650 C C . SER A 1 201 ? 17.984 -0.558 9.148 1 86.62 201 SER A C 1
ATOM 1652 O O . SER A 1 201 ? 18.125 0.666 9.195 1 86.62 201 SER A O 1
ATOM 1654 N N . THR A 1 202 ? 18.859 -1.328 8.602 1 78.44 202 THR A N 1
ATOM 1655 C CA . THR A 1 202 ? 20.078 -0.821 7.961 1 78.44 202 THR A CA 1
ATOM 1656 C C . THR A 1 202 ? 19.719 -0.031 6.703 1 78.44 202 THR A C 1
ATOM 1658 O O . THR A 1 202 ? 20.328 1.005 6.422 1 78.44 202 THR A O 1
ATOM 1661 N N . ASP A 1 203 ? 18.844 -0.503 5.945 1 79.31 203 ASP A N 1
ATOM 1662 C CA . ASP A 1 203 ? 18.344 0.165 4.75 1 79.31 203 ASP A CA 1
ATOM 1663 C C . ASP A 1 203 ? 16.828 0.37 4.84 1 79.31 203 ASP A C 1
ATOM 1665 O O . ASP A 1 203 ? 16.047 -0.509 4.457 1 79.31 203 ASP A O 1
ATOM 1669 N N . CYS A 1 204 ? 16.484 1.578 5.309 1 85.75 204 CYS A N 1
ATOM 1670 C CA . CYS A 1 204 ? 15.062 1.872 5.512 1 85.75 204 CYS A CA 1
ATOM 1671 C C . CYS A 1 204 ? 14.289 1.726 4.207 1 85.75 204 CYS A C 1
ATOM 1673 O O . CYS A 1 204 ? 14.594 2.393 3.219 1 85.75 204 CYS A O 1
ATOM 1675 N N . ASP A 1 205 ? 13.383 0.877 4.184 1 87.88 205 ASP A N 1
ATOM 1676 C CA . ASP A 1 205 ? 12.5 0.662 3.045 1 87.88 205 ASP A CA 1
ATOM 1677 C C . ASP A 1 205 ? 11.367 1.691 3.025 1 87.88 205 ASP A C 1
ATOM 1679 O O . ASP A 1 205 ? 10.359 1.529 3.717 1 87.88 205 ASP A O 1
ATOM 1683 N N . GLN A 1 206 ? 11.461 2.682 2.164 1 87 206 GLN A N 1
ATOM 1684 C CA . GLN A 1 206 ? 10.516 3.793 2.131 1 87 206 GLN A CA 1
ATOM 1685 C C . GLN A 1 206 ? 9.148 3.336 1.646 1 87 206 GLN A C 1
ATOM 1687 O O . GLN A 1 206 ? 8.117 3.861 2.084 1 87 206 GLN A O 1
ATOM 1692 N N . THR A 1 207 ? 9.172 2.373 0.748 1 88 207 THR A N 1
ATOM 1693 C CA . THR A 1 207 ? 7.902 1.836 0.271 1 88 207 THR A CA 1
ATOM 1694 C C . THR A 1 207 ? 7.164 1.115 1.395 1 88 207 THR A C 1
ATOM 1696 O O . THR A 1 207 ? 5.949 1.268 1.543 1 88 207 THR A O 1
ATOM 1699 N N . TYR A 1 208 ? 7.945 0.348 2.15 1 91.81 208 TYR A N 1
ATOM 1700 C CA . TYR A 1 208 ? 7.344 -0.343 3.285 1 91.81 208 TYR A CA 1
ATOM 1701 C C . TYR A 1 208 ? 6.77 0.651 4.285 1 91.81 208 TYR A C 1
ATOM 1703 O O . TYR A 1 208 ? 5.668 0.452 4.805 1 91.81 208 TYR A O 1
ATOM 1711 N N . ILE A 1 209 ? 7.457 1.692 4.551 1 93.94 209 ILE A N 1
ATOM 1712 C CA . ILE A 1 209 ? 7 2.742 5.457 1 93.94 209 ILE A CA 1
ATOM 1713 C C . ILE A 1 209 ? 5.68 3.316 4.953 1 93.94 209 ILE A C 1
ATOM 1715 O O . ILE A 1 209 ? 4.738 3.502 5.73 1 93.94 209 ILE A O 1
ATOM 1719 N N . ARG A 1 210 ? 5.59 3.561 3.705 1 92.81 210 ARG A N 1
ATOM 1720 C CA . ARG A 1 210 ? 4.367 4.086 3.107 1 92.81 210 ARG A CA 1
ATOM 1721 C C . ARG A 1 210 ? 3.203 3.121 3.295 1 92.81 210 ARG A C 1
ATOM 1723 O O . ARG A 1 210 ? 2.08 3.541 3.584 1 92.81 210 ARG A O 1
ATOM 1730 N N . LEU A 1 211 ? 3.498 1.883 3.055 1 94.75 211 LEU A N 1
ATOM 1731 C CA . LEU A 1 211 ? 2.473 0.858 3.215 1 94.75 211 LEU A CA 1
ATOM 1732 C C . LEU A 1 211 ? 1.975 0.808 4.656 1 94.75 211 LEU A C 1
ATOM 1734 O O . LEU A 1 211 ? 0.768 0.733 4.898 1 94.75 211 LEU A O 1
ATOM 1738 N N . LEU A 1 212 ? 2.906 0.833 5.574 1 95.75 212 LEU A N 1
ATOM 1739 C CA . LEU A 1 212 ? 2.562 0.789 6.992 1 95.75 212 LEU A CA 1
ATOM 1740 C C . LEU A 1 212 ? 1.733 2.006 7.387 1 95.75 212 LEU A C 1
ATOM 1742 O O . LEU A 1 212 ? 0.75 1.882 8.125 1 95.75 212 LEU A O 1
ATOM 1746 N N . LEU A 1 213 ? 2.127 3.16 6.879 1 95.06 213 LEU A N 1
ATOM 1747 C CA . LEU A 1 213 ? 1.366 4.375 7.141 1 95.06 213 LEU A CA 1
ATOM 1748 C C . LEU A 1 213 ? -0.051 4.262 6.586 1 95.06 213 LEU A C 1
ATOM 1750 O O . LEU A 1 213 ? -1.016 4.641 7.254 1 95.06 213 LEU A O 1
ATOM 1754 N N . ALA A 1 214 ? -0.139 3.77 5.418 1 93.75 214 ALA A N 1
ATOM 1755 C CA . ALA A 1 214 ? -1.45 3.605 4.793 1 93.75 214 ALA A CA 1
ATOM 1756 C C . ALA A 1 214 ? -2.332 2.664 5.609 1 93.75 214 ALA A C 1
ATOM 1758 O O . ALA A 1 214 ? -3.504 2.959 5.855 1 93.75 214 ALA A O 1
ATOM 1759 N N . CYS A 1 215 ? -1.792 1.517 6.031 1 93.81 215 CYS A N 1
ATOM 1760 C CA . CYS A 1 215 ? -2.529 0.582 6.875 1 93.81 215 CYS A CA 1
ATOM 1761 C C . CYS A 1 215 ? -2.975 1.25 8.172 1 93.81 215 CYS A C 1
ATOM 1763 O O . CYS A 1 215 ? -4.113 1.075 8.602 1 93.81 215 CYS A O 1
ATOM 1765 N N . MET A 1 216 ? -2.1 1.99 8.711 1 92.62 216 MET A N 1
ATOM 1766 C CA . MET A 1 216 ? -2.393 2.678 9.961 1 92.62 216 MET A CA 1
ATOM 1767 C C . MET A 1 216 ? -3.559 3.646 9.797 1 92.62 216 MET A C 1
ATOM 1769 O O . MET A 1 216 ? -4.496 3.643 10.594 1 92.62 216 MET A O 1
ATOM 1773 N N . PHE A 1 217 ? -3.506 4.465 8.789 1 90.88 217 PHE A N 1
ATOM 1774 C CA . PHE A 1 217 ? -4.551 5.457 8.562 1 90.88 217 PHE A CA 1
ATOM 1775 C C . PHE A 1 217 ? -5.887 4.785 8.289 1 90.88 217 PHE A C 1
ATOM 1777 O O . PHE A 1 217 ? -6.938 5.285 8.695 1 90.88 217 PHE A O 1
ATOM 1784 N N . ARG A 1 218 ? -5.816 3.695 7.598 1 87.88 218 ARG A N 1
ATOM 1785 C CA . ARG A 1 218 ? -7.055 2.973 7.332 1 87.88 218 ARG A CA 1
ATOM 1786 C C . ARG A 1 218 ? -7.66 2.426 8.617 1 87.88 218 ARG A C 1
ATOM 1788 O O . ARG A 1 218 ? -8.875 2.492 8.82 1 87.88 218 ARG A O 1
ATOM 1795 N N . GLU A 1 219 ? -6.828 1.914 9.492 1 86.94 219 GLU A N 1
ATOM 1796 C CA . GLU A 1 219 ? -7.297 1.417 10.781 1 86.94 219 GLU A CA 1
ATOM 1797 C C . GLU A 1 219 ? -7.855 2.551 11.641 1 86.94 219 GLU A C 1
ATOM 1799 O O . GLU A 1 219 ? -8.883 2.387 12.297 1 86.94 219 GLU A O 1
ATOM 1804 N N . LEU A 1 220 ? -7.168 3.65 11.625 1 86.19 220 LEU A N 1
ATOM 1805 C CA . LEU A 1 220 ? -7.605 4.805 12.406 1 86.19 220 LEU A CA 1
ATOM 1806 C C . LEU A 1 220 ? -8.945 5.328 11.898 1 86.19 220 LEU A C 1
ATOM 1808 O O . LEU A 1 220 ? -9.797 5.727 12.695 1 86.19 220 LEU A O 1
ATOM 1812 N N . SER A 1 221 ? -9.07 5.324 10.594 1 81.06 221 SER A N 1
ATOM 1813 C CA . SER A 1 221 ? -10.312 5.816 10 1 81.06 221 SER A CA 1
ATOM 1814 C C . SER A 1 221 ? -11.5 4.953 10.406 1 81.06 221 SER A C 1
ATOM 1816 O O . SER A 1 221 ? -12.609 5.461 10.586 1 81.06 221 SER A O 1
ATOM 1818 N N . ARG A 1 222 ? -11.289 3.703 10.445 1 77.81 222 ARG A N 1
ATOM 1819 C CA . ARG A 1 222 ? -12.352 2.785 10.844 1 77.81 222 ARG A CA 1
ATOM 1820 C C . ARG A 1 222 ? -12.781 3.043 12.281 1 77.81 222 ARG A C 1
ATOM 1822 O O . ARG A 1 222 ? -13.969 2.961 12.602 1 77.81 222 ARG A O 1
ATOM 1829 N N . GLN A 1 223 ? -11.875 3.348 13.047 1 71.25 223 GLN A N 1
ATOM 1830 C CA . GLN A 1 223 ? -12.156 3.602 14.453 1 71.25 223 GLN A CA 1
ATOM 1831 C C . GLN A 1 223 ? -12.883 4.934 14.641 1 71.25 223 GLN A C 1
ATOM 1833 O O . GLN A 1 223 ? -13.789 5.043 15.477 1 71.25 223 GLN A O 1
ATOM 1838 N N . TYR A 1 224 ? -12.422 5.914 13.891 1 67.25 224 TYR A N 1
ATOM 1839 C CA . TYR A 1 224 ? -12.977 7.258 14.008 1 67.25 224 TYR A CA 1
ATOM 1840 C C . TYR A 1 224 ? -14.414 7.301 13.5 1 67.25 224 TYR A C 1
ATOM 1842 O O . TYR A 1 224 ? -15.258 8.008 14.062 1 67.25 224 TYR A O 1
ATOM 1850 N N . LYS A 1 225 ? -14.57 6.734 12.273 1 59.94 225 LYS A N 1
ATOM 1851 C CA . LYS A 1 225 ? -15.93 6.68 11.75 1 59.94 225 LYS A CA 1
ATOM 1852 C C . LYS A 1 225 ? -16.891 6.059 12.766 1 59.94 225 LYS A C 1
ATOM 1854 O O . LYS A 1 225 ? -18.031 6.508 12.906 1 59.94 225 LYS A O 1
ATOM 1859 N N . SER A 1 226 ? -16.344 5.105 13.312 1 52.97 226 SER A N 1
ATOM 1860 C CA . SER A 1 226 ? -17.188 4.492 14.328 1 52.97 226 SER A CA 1
ATOM 1861 C C . SER A 1 226 ? -17.516 5.484 15.438 1 52.97 226 SER A C 1
ATOM 1863 O O . SER A 1 226 ? -18.656 5.508 15.93 1 52.97 226 SER A O 1
ATOM 1865 N N . ASP A 1 227 ? -16.578 6.375 15.562 1 49.31 227 ASP A N 1
ATOM 1866 C CA . ASP A 1 227 ? -16.781 7.375 16.609 1 49.31 227 ASP A CA 1
ATOM 1867 C C . ASP A 1 227 ? -17.641 8.531 16.094 1 49.31 227 ASP A C 1
ATOM 1869 O O . ASP A 1 227 ? -18.469 9.078 16.828 1 49.31 227 ASP A O 1
ATOM 1873 N N . MET A 1 228 ? -17.266 8.984 14.68 1 43.19 228 MET A N 1
ATOM 1874 C CA . MET A 1 228 ? -18.016 10.102 14.094 1 43.19 228 MET A CA 1
ATOM 1875 C C . MET A 1 228 ? -19.391 9.648 13.625 1 43.19 228 MET A C 1
ATOM 1877 O O . MET A 1 228 ? -20.266 10.477 13.352 1 43.19 228 MET A O 1
ATOM 1881 N N . GLU A 1 229 ? -19.469 8.523 12.727 1 43.84 229 GLU A N 1
ATOM 1882 C CA . GLU A 1 229 ? -20.828 8.117 12.367 1 43.84 229 GLU A CA 1
ATOM 1883 C C . GLU A 1 229 ? -21.812 8.406 13.5 1 43.84 229 GLU A C 1
ATOM 1885 O O . GLU A 1 229 ? -23.016 8.57 13.266 1 43.84 229 GLU A O 1
ATOM 1890 N N . THR A 1 230 ? -21.344 8.375 14.641 1 36.53 230 THR A N 1
ATOM 1891 C CA . THR A 1 230 ? -22.344 8.883 15.57 1 36.53 230 THR A CA 1
ATOM 1892 C C . THR A 1 230 ? -22.688 10.344 15.266 1 36.53 230 THR A C 1
ATOM 1894 O O . THR A 1 230 ? -23.766 10.82 15.602 1 36.53 230 THR A O 1
ATOM 1897 N N . MET A 1 231 ? -21.641 11.102 14.836 1 33.56 231 MET A N 1
ATOM 1898 C CA . MET A 1 231 ? -22.062 12.484 14.648 1 33.56 231 MET A CA 1
ATOM 1899 C C . MET A 1 231 ? -22.734 12.656 13.289 1 33.56 231 MET A C 1
ATOM 1901 O O . MET A 1 231 ? -23.891 13.086 13.203 1 33.56 231 MET A O 1
ATOM 1905 N N . SER A 1 232 ? -21.984 13.227 12.055 1 36.91 232 SER A N 1
ATOM 1906 C CA . SER A 1 232 ? -22.641 13.828 10.891 1 36.91 232 SER A CA 1
ATOM 1907 C C . SER A 1 232 ? -23.078 12.766 9.891 1 36.91 232 SER A C 1
ATOM 1909 O O . SER A 1 232 ? -22.25 12.039 9.336 1 36.91 232 SER A O 1
ATOM 1911 N N . ARG A 1 233 ? -24.078 12.031 9.992 1 36.69 233 ARG A N 1
ATOM 1912 C CA . ARG A 1 233 ? -24.953 11.266 9.109 1 36.69 233 ARG A CA 1
ATOM 1913 C C . ARG A 1 233 ? -24.938 11.844 7.699 1 36.69 233 ARG A C 1
ATOM 1915 O O . ARG A 1 233 ? -25.609 11.312 6.801 1 36.69 233 ARG A O 1
ATOM 1922 N N . GLU A 1 234 ? -24.672 13.07 7.445 1 37.81 234 GLU A N 1
ATOM 1923 C CA . GLU A 1 234 ? -25.141 13.664 6.191 1 37.81 234 GLU A CA 1
ATOM 1924 C C . GLU A 1 234 ? -24.297 13.18 5.012 1 37.81 234 GLU A C 1
ATOM 1926 O O . GLU A 1 234 ? -24.125 13.898 4.027 1 37.81 234 GLU A O 1
ATOM 1931 N N . GLU A 1 235 ? -23.266 12.359 5.266 1 41.56 235 GLU A N 1
ATOM 1932 C CA . GLU A 1 235 ? -22.641 12.016 3.988 1 41.56 235 GLU A CA 1
ATOM 1933 C C . GLU A 1 235 ? -23.688 11.484 3.002 1 41.56 235 GLU A C 1
ATOM 1935 O O . GLU A 1 235 ? -24.406 10.539 3.307 1 41.56 235 GLU A O 1
ATOM 1940 N N . ASN A 1 236 ? -24.219 12.266 2.244 1 41.12 236 ASN A N 1
ATOM 1941 C CA . ASN A 1 236 ? -25.031 11.781 1.133 1 41.12 236 ASN A CA 1
ATOM 1942 C C . ASN A 1 236 ? -24.453 10.5 0.536 1 41.12 236 ASN A C 1
ATOM 1944 O O . ASN A 1 236 ? -23.234 10.359 0.411 1 41.12 236 ASN A O 1
ATOM 1948 N N . GLN A 1 237 ? -25.109 9.406 0.456 1 49.72 237 GLN A N 1
ATOM 1949 C CA . GLN A 1 237 ? -25.047 7.973 0.178 1 49.72 237 GLN A CA 1
ATOM 1950 C C . GLN A 1 237 ? -23.984 7.668 -0.877 1 49.72 237 GLN A C 1
ATOM 1952 O O . GLN A 1 237 ? -23.516 6.531 -0.985 1 49.72 237 GLN A O 1
ATOM 1957 N N . GLY A 1 238 ? -23.375 8.766 -1.694 1 57.88 238 GLY A N 1
ATOM 1958 C CA . GLY A 1 238 ? -22.625 8.234 -2.82 1 57.88 238 GLY A CA 1
ATOM 1959 C C . GLY A 1 238 ? -21.344 9.008 -3.113 1 57.88 238 GLY A C 1
ATOM 1960 O O . GLY A 1 238 ? -20.312 8.414 -3.414 1 57.88 238 GLY A O 1
ATOM 1961 N N . LEU A 1 239 ? -21.438 10.289 -2.953 1 63.03 239 LEU A N 1
ATOM 1962 C CA . LEU A 1 239 ? -20.297 11.109 -3.381 1 63.03 239 LEU A CA 1
ATOM 1963 C C . LEU A 1 239 ? -19.516 11.609 -2.18 1 63.03 239 LEU A C 1
ATOM 1965 O O . LEU A 1 239 ? -20.094 12.094 -1.206 1 63.03 239 LEU A O 1
ATOM 1969 N N . SER A 1 240 ? -18.25 11.297 -2.121 1 74.12 240 SER A N 1
ATOM 1970 C CA . SER A 1 240 ? -17.359 11.836 -1.104 1 74.12 240 SER A CA 1
ATOM 1971 C C . SER A 1 240 ? -16.438 12.914 -1.686 1 74.12 240 SER A C 1
ATOM 1973 O O . SER A 1 240 ? -15.992 12.797 -2.826 1 74.12 240 SER A O 1
ATOM 1975 N N . ILE A 1 241 ? -16.266 13.969 -0.888 1 77.25 241 ILE A N 1
ATOM 1976 C CA . ILE A 1 241 ? -15.398 15.047 -1.354 1 77.25 241 ILE A CA 1
ATOM 1977 C C . ILE A 1 241 ? -13.992 14.5 -1.606 1 77.25 241 ILE A C 1
ATOM 1979 O O . ILE A 1 241 ? -13.297 14.953 -2.518 1 77.25 241 ILE A O 1
ATOM 1983 N N . SER A 1 242 ? -13.688 13.508 -0.85 1 74.12 242 SER A N 1
ATOM 1984 C CA . SER A 1 242 ? -12.383 12.891 -1.048 1 74.12 242 SER A CA 1
ATOM 1985 C C . SER A 1 242 ? -12.258 12.289 -2.445 1 74.12 242 SER A C 1
ATOM 1987 O O . SER A 1 242 ? -11.203 12.391 -3.08 1 74.12 242 SER A O 1
ATOM 1989 N N . SER A 1 243 ? -13.32 11.695 -2.842 1 77.12 243 SER A N 1
ATOM 1990 C CA . SER A 1 243 ? -13.305 11.117 -4.184 1 77.12 243 SER A CA 1
ATOM 1991 C C . SER A 1 243 ? -13.18 12.211 -5.246 1 77.12 243 SER A C 1
ATOM 1993 O O . SER A 1 243 ? -12.516 12.016 -6.266 1 77.12 243 SER A O 1
ATOM 1995 N N . VAL A 1 244 ? -13.805 13.281 -4.992 1 82.88 244 VAL A N 1
ATOM 1996 C CA . VAL A 1 244 ? -13.742 14.398 -5.926 1 82.88 244 VAL A CA 1
ATOM 1997 C C . VAL A 1 244 ? -12.328 14.969 -5.965 1 82.88 244 VAL A C 1
ATOM 1999 O O . VAL A 1 244 ? -11.758 15.164 -7.039 1 82.88 244 VAL A O 1
ATOM 2002 N N . LEU A 1 245 ? -11.758 15.141 -4.785 1 81.12 245 LEU A N 1
ATOM 2003 C CA . LEU A 1 245 ? -10.414 15.695 -4.711 1 81.12 245 LEU A CA 1
ATOM 2004 C C . LEU A 1 245 ? -9.398 14.742 -5.324 1 81.12 245 LEU A C 1
ATOM 2006 O O . LEU A 1 245 ? -8.445 15.18 -5.973 1 81.12 245 LEU A O 1
ATOM 2010 N N . GLN A 1 246 ? -9.609 13.539 -5.09 1 78.62 246 GLN A N 1
ATOM 2011 C CA . GLN A 1 246 ? -8.734 12.547 -5.699 1 78.62 246 GLN A CA 1
ATOM 2012 C C . GLN A 1 246 ? -8.812 12.609 -7.223 1 78.62 246 GLN A C 1
ATOM 2014 O O . GLN A 1 246 ? -7.785 12.555 -7.902 1 78.62 246 GLN A O 1
ATOM 2019 N N . TYR A 1 247 ? -10.039 12.672 -7.711 1 84.5 247 TYR A N 1
ATOM 2020 C CA . TYR A 1 247 ? -10.227 12.812 -9.148 1 84.5 247 TYR A CA 1
ATOM 2021 C C . TYR A 1 247 ? -9.484 14.031 -9.68 1 84.5 247 TYR A C 1
ATOM 2023 O O . TYR A 1 247 ? -8.805 13.953 -10.703 1 84.5 247 TYR A O 1
ATOM 2031 N N . LEU A 1 248 ? -9.625 15.086 -9.008 1 87.12 248 LEU A N 1
ATOM 2032 C CA . LEU A 1 248 ? -9.008 16.328 -9.445 1 87.12 248 LEU A CA 1
ATOM 2033 C C . LEU A 1 248 ? -7.488 16.25 -9.375 1 87.12 248 LEU A C 1
ATOM 2035 O O . LEU A 1 248 ? -6.789 16.828 -10.203 1 87.12 248 LEU A O 1
ATOM 2039 N N . THR A 1 249 ? -6.992 15.539 -8.398 1 79.31 249 THR A N 1
ATOM 2040 C CA . THR A 1 249 ? -5.551 15.344 -8.273 1 79.31 249 THR A CA 1
ATOM 2041 C C . THR A 1 249 ? -5.004 14.547 -9.453 1 79.31 249 THR A C 1
ATOM 2043 O O . THR A 1 249 ? -3.904 14.82 -9.938 1 79.31 249 THR A O 1
ATOM 2046 N N . GLU A 1 250 ? -5.809 13.641 -9.875 1 77.44 250 GLU A N 1
ATOM 2047 C CA . GLU A 1 250 ? -5.391 12.758 -10.961 1 77.44 250 GLU A CA 1
ATOM 2048 C C . GLU A 1 250 ? -5.547 13.445 -12.312 1 77.44 250 GLU A C 1
ATOM 2050 O O . GLU A 1 250 ? -4.832 13.125 -13.266 1 77.44 250 GLU A O 1
ATOM 2055 N N . HIS A 1 251 ? -6.457 14.367 -12.383 1 84.94 251 HIS A N 1
ATOM 2056 C CA . HIS A 1 251 ? -6.785 14.969 -13.664 1 84.94 251 HIS A CA 1
ATOM 2057 C C . HIS A 1 251 ? -6.613 16.484 -13.617 1 84.94 251 HIS A C 1
ATOM 2059 O O . HIS A 1 251 ? -7.34 17.219 -14.297 1 84.94 251 HIS A O 1
ATOM 2065 N N . TYR A 1 252 ? -5.715 16.906 -12.789 1 85.69 252 TYR A N 1
ATOM 2066 C CA . TYR A 1 252 ? -5.594 18.328 -12.516 1 85.69 252 TYR A CA 1
ATOM 2067 C C . TYR A 1 252 ? -5.266 19.109 -13.789 1 85.69 252 TYR A C 1
ATOM 2069 O O . TYR A 1 252 ? -5.531 20.312 -13.883 1 85.69 252 TYR A O 1
ATOM 2077 N N . ASP A 1 253 ? -4.691 18.5 -14.781 1 82.62 253 ASP A N 1
ATOM 2078 C CA . ASP A 1 253 ? -4.203 19.156 -15.984 1 82.62 253 ASP A CA 1
ATOM 2079 C C . ASP A 1 253 ? -5.332 19.344 -17 1 82.62 253 ASP A C 1
ATOM 2081 O O . ASP A 1 253 ? -5.227 20.172 -17.906 1 82.62 253 ASP A O 1
ATOM 2085 N N . SER A 1 254 ? -6.496 18.609 -16.844 1 87.12 254 SER A N 1
ATOM 2086 C CA . SER A 1 254 ? -7.488 18.641 -17.906 1 87.12 254 SER A CA 1
ATOM 2087 C C . SER A 1 254 ? -8.906 18.703 -17.359 1 87.12 254 SER A C 1
ATOM 2089 O O . SER A 1 254 ? -9.852 19.016 -18.078 1 87.12 254 SER A O 1
ATOM 2091 N N . ALA A 1 255 ? -9.039 18.516 -16.078 1 91.75 255 ALA A N 1
ATOM 2092 C CA . ALA A 1 255 ? -10.375 18.438 -15.5 1 91.75 255 ALA A CA 1
ATOM 2093 C C . ALA A 1 255 ? -11.109 19.766 -15.617 1 91.75 255 ALA A C 1
ATOM 2095 O O . ALA A 1 255 ? -10.508 20.828 -15.445 1 91.75 255 ALA A O 1
ATOM 2096 N N . THR A 1 256 ? -12.391 19.703 -15.953 1 92.69 256 THR A N 1
ATOM 2097 C CA . THR A 1 256 ? -13.32 20.828 -15.891 1 92.69 256 THR A CA 1
ATOM 2098 C C . THR A 1 256 ? -14.445 20.547 -14.906 1 92.69 256 THR A C 1
ATOM 2100 O O . THR A 1 256 ? -14.602 19.406 -14.445 1 92.69 256 THR A O 1
ATOM 2103 N N . LEU A 1 257 ? -15.086 21.625 -14.539 1 93.44 257 LEU A N 1
ATOM 2104 C CA . LEU A 1 257 ? -16.234 21.422 -13.664 1 93.44 257 LEU A CA 1
ATOM 2105 C C . LEU A 1 257 ? -17.219 20.422 -14.273 1 93.44 257 LEU A C 1
ATOM 2107 O O . LEU A 1 257 ? -17.766 19.578 -13.562 1 93.44 257 LEU A O 1
ATOM 2111 N N . GLN A 1 258 ? -17.344 20.547 -15.594 1 93.5 258 GLN A N 1
ATOM 2112 C CA . GLN A 1 258 ? -18.266 19.672 -16.297 1 93.5 258 GLN A CA 1
ATOM 2113 C C . GLN A 1 258 ? -17.781 18.219 -16.266 1 93.5 258 GLN A C 1
ATOM 2115 O O . GLN A 1 258 ? -18.547 17.312 -15.953 1 93.5 258 GLN A O 1
ATOM 2120 N N . SER A 1 259 ? -16.547 18.031 -16.641 1 92.75 259 SER A N 1
ATOM 2121 C CA . SER A 1 259 ? -16.016 16.672 -16.641 1 92.75 259 SER A CA 1
ATOM 2122 C C . SER A 1 259 ? -16.047 16.047 -15.25 1 92.75 259 SER A C 1
ATOM 2124 O O . SER A 1 259 ? -16.266 14.852 -15.102 1 92.75 259 SER A O 1
ATOM 2126 N N . THR A 1 260 ? -15.781 16.859 -14.234 1 92.19 260 THR A N 1
ATOM 2127 C CA . THR A 1 260 ? -15.828 16.391 -12.859 1 92.19 260 THR A CA 1
ATOM 2128 C C . THR A 1 260 ? -17.25 16 -12.469 1 92.19 260 THR A C 1
ATOM 2130 O O . THR A 1 260 ? -17.469 14.945 -11.867 1 92.19 260 THR A O 1
ATOM 2133 N N . ALA A 1 261 ? -18.188 16.828 -12.828 1 90.06 261 ALA A N 1
ATOM 2134 C CA . ALA A 1 261 ? -19.594 16.547 -12.547 1 90.06 261 ALA A CA 1
ATOM 2135 C C . ALA A 1 261 ? -20.031 15.25 -13.234 1 90.06 261 ALA A C 1
ATOM 2137 O O . ALA A 1 261 ? -20.688 14.406 -12.625 1 90.06 261 ALA A O 1
ATOM 2138 N N . ASP A 1 262 ? -19.609 15.086 -14.461 1 88.94 262 ASP A N 1
ATOM 2139 C CA . ASP A 1 262 ? -19.969 13.906 -15.25 1 88.94 262 ASP A CA 1
ATOM 2140 C C . ASP A 1 262 ? -19.391 12.641 -14.625 1 88.94 262 ASP A C 1
ATOM 2142 O O . ASP A 1 262 ? -20.047 11.602 -14.586 1 88.94 262 ASP A O 1
ATOM 2146 N N . GLN A 1 263 ? -18.172 12.805 -14.164 1 85.12 263 GLN A N 1
ATOM 2147 C CA . GLN A 1 263 ? -17.484 11.664 -13.57 1 85.12 263 GLN A CA 1
ATOM 2148 C C . GLN A 1 263 ? -18.281 11.078 -12.406 1 85.12 263 GLN A C 1
ATOM 2150 O O . GLN A 1 263 ? -18.266 9.867 -12.195 1 85.12 263 GLN A O 1
ATOM 2155 N N . PHE A 1 264 ? -18.891 11.867 -11.711 1 81.38 264 PHE A N 1
ATOM 2156 C CA . PHE A 1 264 ? -19.562 11.422 -10.492 1 81.38 264 PHE A CA 1
ATOM 2157 C C . PHE A 1 264 ? -21.078 11.445 -10.672 1 81.38 264 PHE A C 1
ATOM 2159 O O . PHE A 1 264 ? -21.828 11.266 -9.703 1 81.38 264 PHE A O 1
ATOM 2166 N N . HIS A 1 265 ? -21.531 11.75 -11.93 1 83.12 265 HIS A N 1
ATOM 2167 C CA . HIS A 1 265 ? -22.922 11.695 -12.336 1 83.12 265 HIS A CA 1
ATOM 2168 C C . HIS A 1 265 ? -23.766 12.711 -11.57 1 83.12 265 HIS A C 1
ATOM 2170 O O . HIS A 1 265 ? -24.828 12.375 -11.039 1 83.12 265 HIS A O 1
ATOM 2176 N N . TYR A 1 266 ? -23.266 13.914 -11.508 1 84.88 266 TYR A N 1
ATOM 2177 C CA . TYR A 1 266 ? -23.984 15.039 -10.922 1 84.88 266 TYR A CA 1
ATOM 2178 C C . TYR A 1 266 ? -24 16.234 -11.883 1 84.88 266 TYR A C 1
ATOM 2180 O O . TYR A 1 266 ? -23.297 16.219 -12.898 1 84.88 266 TYR A O 1
ATOM 2188 N N . THR A 1 267 ? -24.812 17.203 -11.578 1 87.38 267 THR A N 1
ATOM 2189 C CA . THR A 1 267 ? -24.844 18.438 -12.352 1 87.38 267 THR A CA 1
ATOM 2190 C C . THR A 1 267 ? -23.703 19.359 -11.93 1 87.38 267 THR A C 1
ATOM 2192 O O . THR A 1 267 ? -23.156 19.219 -10.828 1 87.38 267 THR A O 1
ATOM 2195 N N . THR A 1 268 ? -23.359 20.266 -12.734 1 91.62 268 THR A N 1
ATOM 2196 C CA . THR A 1 268 ? -22.312 21.234 -12.422 1 91.62 268 THR A CA 1
ATOM 2197 C C . THR A 1 268 ? -22.719 22.109 -11.242 1 91.62 268 THR A C 1
ATOM 2199 O O . THR A 1 268 ? -21.875 22.5 -10.438 1 91.62 268 THR A O 1
ATOM 2202 N N . ARG A 1 269 ? -23.984 22.359 -11.227 1 88.94 269 ARG A N 1
ATOM 2203 C CA . ARG A 1 269 ? -24.484 23.156 -10.117 1 88.94 269 ARG A CA 1
ATOM 2204 C C . ARG A 1 269 ? -24.266 22.453 -8.781 1 88.94 269 ARG A C 1
ATOM 2206 O O . ARG A 1 269 ? -23.781 23.047 -7.824 1 88.94 269 ARG A O 1
ATOM 2213 N N . PHE A 1 270 ? -24.609 21.281 -8.812 1 87.69 270 PHE A N 1
ATOM 2214 C CA . PHE A 1 270 ? -24.422 20.5 -7.605 1 87.69 270 PHE A CA 1
ATOM 2215 C C . PHE A 1 270 ? -22.938 20.391 -7.262 1 87.69 270 PHE A C 1
ATOM 2217 O O . PHE A 1 270 ? -22.547 20.562 -6.102 1 87.69 270 PHE A O 1
ATOM 2224 N N . MET A 1 271 ? -22.109 20.062 -8.211 1 90.5 271 MET A N 1
ATOM 2225 C CA . MET A 1 271 ? -20.688 19.859 -7.996 1 90.5 271 MET A CA 1
ATOM 2226 C C . MET A 1 271 ? -20.047 21.141 -7.449 1 90.5 271 MET A C 1
ATOM 2228 O O . MET A 1 271 ? -19.188 21.078 -6.559 1 90.5 271 MET A O 1
ATOM 2232 N N . THR A 1 272 ? -20.5 22.266 -7.961 1 89.62 272 THR A N 1
ATOM 2233 C CA . THR A 1 272 ? -20.016 23.562 -7.484 1 89.62 272 THR A CA 1
ATOM 2234 C C . THR A 1 272 ? -20.328 23.75 -6.004 1 89.62 272 THR A C 1
ATOM 2236 O O . THR A 1 272 ? -19.453 24.047 -5.203 1 89.62 272 THR A O 1
ATOM 2239 N N . SER A 1 273 ? -21.562 23.469 -5.652 1 85.94 273 SER A N 1
ATOM 2240 C CA . SER A 1 273 ? -22.016 23.641 -4.273 1 85.94 273 SER A CA 1
ATOM 2241 C C . SER A 1 273 ? -21.344 22.625 -3.35 1 85.94 273 SER A C 1
ATOM 2243 O O . SER A 1 273 ? -21 22.953 -2.215 1 85.94 273 SER A O 1
ATOM 2245 N N . PHE A 1 274 ? -21.234 21.469 -3.887 1 82.19 274 PHE A N 1
ATOM 2246 C CA . PHE A 1 274 ? -20.656 20.375 -3.127 1 82.19 274 PHE A CA 1
ATOM 2247 C C . PHE A 1 274 ? -19.203 20.656 -2.773 1 82.19 274 PHE A C 1
ATOM 2249 O O . PHE A 1 274 ? -18.797 20.516 -1.62 1 82.19 274 PHE A O 1
ATOM 2256 N N . ILE A 1 275 ? -18.422 21.078 -3.738 1 84.88 275 ILE A N 1
ATOM 2257 C CA . ILE A 1 275 ? -17 21.391 -3.553 1 84.88 275 ILE A CA 1
ATOM 2258 C C . ILE A 1 275 ? -16.875 22.562 -2.576 1 84.88 275 ILE A C 1
ATOM 2260 O O . ILE A 1 275 ? -16.078 22.5 -1.631 1 84.88 275 ILE A O 1
ATOM 2264 N N . ALA A 1 276 ? -17.672 23.594 -2.768 1 81.56 276 ALA A N 1
ATOM 2265 C CA . ALA A 1 276 ? -17.609 24.766 -1.905 1 81.56 276 ALA A CA 1
ATOM 2266 C C . ALA A 1 276 ? -17.969 24.422 -0.466 1 81.56 276 ALA A C 1
ATOM 2268 O O . ALA A 1 276 ? -17.312 24.875 0.475 1 81.56 276 ALA A O 1
ATOM 2269 N N . LYS A 1 277 ? -18.969 23.625 -0.371 1 75.25 277 LYS A N 1
ATOM 2270 C CA . LYS A 1 277 ? -19.469 23.25 0.947 1 75.25 277 LYS A CA 1
ATOM 2271 C C . LYS A 1 277 ? -18.406 22.5 1.743 1 75.25 277 LYS A C 1
ATOM 2273 O O . LYS A 1 277 ? -18.234 22.734 2.939 1 75.25 277 LYS A O 1
ATOM 2278 N N . TYR A 1 278 ? -17.719 21.641 1.071 1 71.94 278 TYR A N 1
ATOM 2279 C CA . TYR A 1 278 ? -16.875 20.719 1.814 1 71.94 278 TYR A CA 1
ATOM 2280 C C . TYR A 1 278 ? -15.422 21.188 1.819 1 71.94 278 TYR A C 1
ATOM 2282 O O . TYR A 1 278 ? -14.609 20.703 2.621 1 71.94 278 TYR A O 1
ATOM 2290 N N . THR A 1 279 ? -15.039 22.094 0.916 1 75.31 279 THR A N 1
ATOM 2291 C CA . THR A 1 279 ? -13.641 22.531 0.865 1 75.31 279 THR A CA 1
ATOM 2292 C C . THR A 1 279 ? -13.516 24 1.239 1 75.31 279 THR A C 1
ATOM 2294 O O . THR A 1 279 ? -12.422 24.484 1.539 1 75.31 279 THR A O 1
ATOM 2297 N N . GLY A 1 280 ? -14.688 24.703 1.184 1 76.75 280 GLY A N 1
ATOM 2298 C CA . GLY A 1 280 ? -14.641 26.141 1.37 1 76.75 280 GLY A CA 1
ATOM 2299 C C . GLY A 1 280 ? -14.008 26.875 0.203 1 76.75 280 GLY A C 1
ATOM 2300 O O . GLY A 1 280 ? -13.781 28.094 0.273 1 76.75 280 GLY A O 1
ATOM 2301 N N . SER A 1 281 ? -13.727 26.141 -0.875 1 82.88 281 SER A N 1
ATOM 2302 C CA . SER A 1 281 ? -13.07 26.703 -2.039 1 82.88 281 SER A CA 1
ATOM 2303 C C . SER A 1 281 ? -13.836 26.406 -3.32 1 82.88 281 SER A C 1
ATOM 2305 O O . SER A 1 281 ? -14.688 25.516 -3.342 1 82.88 281 SER A O 1
ATOM 2307 N N . SER A 1 282 ? -13.531 27.156 -4.277 1 89.25 282 SER A N 1
ATOM 2308 C CA . SER A 1 282 ? -14.156 26.906 -5.574 1 89.25 282 SER A CA 1
ATOM 2309 C C . SER A 1 282 ? -13.398 25.844 -6.359 1 89.25 282 SER A C 1
ATOM 2311 O O . SER A 1 282 ? -12.234 25.562 -6.074 1 89.25 282 SER A O 1
ATOM 2313 N N . PHE A 1 283 ? -14.07 25.25 -7.336 1 92 283 PHE A N 1
ATOM 2314 C CA . PHE A 1 283 ? -13.453 24.312 -8.258 1 92 283 PHE A CA 1
ATOM 2315 C C . PHE A 1 283 ? -12.195 24.906 -8.883 1 92 283 PHE A C 1
ATOM 2317 O O . PHE A 1 283 ? -11.148 24.266 -8.914 1 92 283 PHE A O 1
ATOM 2324 N N . GLY A 1 284 ? -12.305 26.094 -9.305 1 90.31 284 GLY A N 1
ATOM 2325 C CA . GLY A 1 284 ? -11.195 26.766 -9.953 1 90.31 284 GLY A CA 1
ATOM 2326 C C . GLY A 1 284 ? -9.992 26.938 -9.047 1 90.31 284 GLY A C 1
ATOM 2327 O O . GLY A 1 284 ? -8.852 26.703 -9.469 1 90.31 284 GLY A O 1
ATOM 2328 N N . SER A 1 285 ? -10.273 27.328 -7.84 1 87.69 285 SER A N 1
ATOM 2329 C CA . SER A 1 285 ? -9.203 27.547 -6.875 1 87.69 285 SER A CA 1
ATOM 2330 C C . SER A 1 285 ? -8.461 26.25 -6.57 1 87.69 285 SER A C 1
ATOM 2332 O O . SER A 1 285 ? -7.23 26.234 -6.477 1 87.69 285 SER A O 1
ATOM 2334 N N . ILE A 1 286 ? -9.219 25.172 -6.457 1 87.56 286 ILE A N 1
ATOM 2335 C CA . ILE A 1 286 ? -8.641 23.875 -6.152 1 87.56 286 ILE A CA 1
ATOM 2336 C C . ILE A 1 286 ? -7.758 23.422 -7.312 1 87.56 286 ILE A C 1
ATOM 2338 O O . ILE A 1 286 ? -6.629 22.969 -7.102 1 87.56 286 ILE A O 1
ATOM 2342 N N . LEU A 1 287 ? -8.297 23.531 -8.438 1 90.12 287 LEU A N 1
ATOM 2343 C CA . LEU A 1 287 ? -7.551 23.125 -9.617 1 90.12 287 LEU A CA 1
ATOM 2344 C C . LEU A 1 287 ? -6.266 23.922 -9.758 1 90.12 287 LEU A C 1
ATOM 2346 O O . LEU A 1 287 ? -5.219 23.375 -10.109 1 90.12 287 LEU A O 1
ATOM 2350 N N . ARG A 1 288 ? -6.348 25.188 -9.586 1 88.56 288 ARG A N 1
ATOM 2351 C CA . ARG A 1 288 ? -5.18 26.047 -9.664 1 88.56 288 ARG A CA 1
ATOM 2352 C C . ARG A 1 288 ? -4.113 25.625 -8.656 1 88.56 288 ARG A C 1
ATOM 2354 O O . ARG A 1 288 ? -2.926 25.594 -8.984 1 88.56 288 ARG A O 1
ATOM 2361 N N . GLU A 1 289 ? -4.605 25.391 -7.469 1 85.56 289 GLU A N 1
ATOM 2362 C CA . GLU A 1 289 ? -3.664 24.969 -6.434 1 85.56 289 GLU A CA 1
ATOM 2363 C C . GLU A 1 289 ? -2.967 23.672 -6.816 1 85.56 289 GLU A C 1
ATOM 2365 O O . GLU A 1 289 ? -1.762 23.516 -6.609 1 85.56 289 GLU A O 1
ATOM 2370 N N . LEU A 1 290 ? -3.719 22.719 -7.301 1 85.75 290 LEU A N 1
ATOM 2371 C CA . LEU A 1 290 ? -3.16 21.453 -7.734 1 85.75 290 LEU A CA 1
ATOM 2372 C C . LEU A 1 290 ? -2.131 21.656 -8.844 1 85.75 290 LEU A C 1
ATOM 2374 O O . LEU A 1 290 ? -1.061 21.031 -8.82 1 85.75 290 LEU A O 1
ATOM 2378 N N . LYS A 1 291 ? -2.447 22.484 -9.758 1 87.38 291 LYS A N 1
ATOM 2379 C CA . LYS A 1 291 ? -1.531 22.781 -10.852 1 87.38 291 LYS A CA 1
ATOM 2380 C C . LYS A 1 291 ? -0.245 23.422 -10.336 1 87.38 291 LYS A C 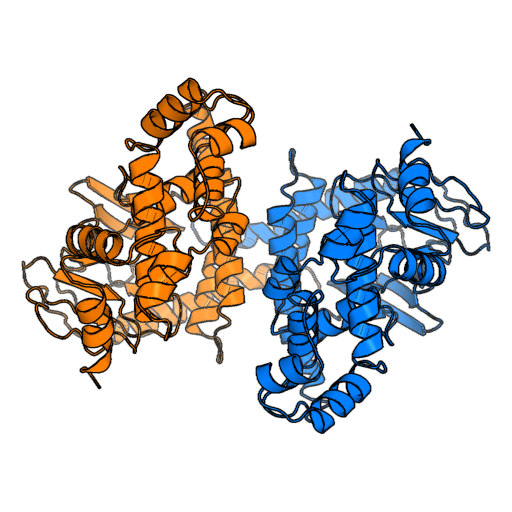1
ATOM 2382 O O . LYS A 1 291 ? 0.852 23.047 -10.758 1 87.38 291 LYS A O 1
ATOM 2387 N N . LEU A 1 292 ? -0.421 24.297 -9.461 1 84 292 LEU A N 1
ATOM 2388 C CA . LEU A 1 292 ? 0.73 25.031 -8.93 1 84 292 LEU A CA 1
ATOM 2389 C C . LEU A 1 292 ? 1.625 24.109 -8.117 1 84 292 LEU A C 1
ATOM 2391 O O . LEU A 1 292 ? 2.852 24.219 -8.172 1 84 292 LEU A O 1
ATOM 2395 N N . GLN A 1 293 ? 1.011 23.25 -7.363 1 77.19 293 GLN A N 1
ATOM 2396 C CA . GLN A 1 293 ? 1.789 22.281 -6.598 1 77.19 293 GLN A CA 1
ATOM 2397 C C . GLN A 1 293 ? 2.607 21.391 -7.523 1 77.19 293 GLN A C 1
ATOM 2399 O O . GLN A 1 293 ? 3.777 21.109 -7.25 1 77.19 293 GLN A O 1
ATOM 2404 N N . ASN A 1 294 ? 1.983 20.938 -8.516 1 79 294 ASN A N 1
ATOM 2405 C CA . ASN A 1 294 ? 2.689 20.094 -9.469 1 79 294 ASN A CA 1
ATOM 2406 C C . ASN A 1 294 ? 3.756 20.875 -10.234 1 79 294 ASN A C 1
ATOM 2408 O O . ASN A 1 294 ? 4.832 20.359 -10.516 1 79 294 ASN A O 1
ATOM 2412 N N . ALA A 1 295 ? 3.449 22.078 -10.555 1 83 295 ALA A N 1
ATOM 2413 C CA . ALA A 1 295 ? 4.441 22.938 -11.195 1 83 295 ALA A CA 1
ATOM 2414 C C . ALA A 1 295 ? 5.672 23.109 -10.312 1 83 295 ALA A C 1
ATOM 2416 O O . ALA A 1 295 ? 6.805 23 -10.781 1 83 295 ALA A O 1
ATOM 2417 N N . SER A 1 296 ? 5.383 23.344 -9.094 1 77.06 296 SER A N 1
ATOM 2418 C CA . SER A 1 296 ? 6.48 23.531 -8.156 1 77.06 296 SER A CA 1
ATOM 2419 C C . SER A 1 296 ? 7.371 22.297 -8.094 1 77.06 296 SER A C 1
ATOM 2421 O O . SER A 1 296 ? 8.594 22.406 -8.039 1 77.06 296 SER A O 1
ATOM 2423 N N . ARG A 1 297 ? 6.766 21.172 -8.141 1 70.81 297 ARG A N 1
ATOM 2424 C CA . ARG A 1 297 ? 7.508 19.922 -8.133 1 70.81 297 ARG A CA 1
ATOM 2425 C C . ARG A 1 297 ? 8.367 19.781 -9.391 1 70.81 297 ARG A C 1
ATOM 2427 O O . ARG A 1 297 ? 9.539 19.406 -9.305 1 70.81 297 ARG A O 1
ATOM 2434 N N . LEU A 1 298 ? 7.773 20.109 -10.461 1 76.12 298 LEU A N 1
ATOM 2435 C CA . LEU A 1 298 ? 8.484 19.984 -11.734 1 76.12 298 LEU A CA 1
ATOM 2436 C C . LEU A 1 298 ? 9.609 21.016 -11.82 1 76.12 298 LEU A C 1
ATOM 2438 O O . LEU A 1 298 ? 10.68 20.734 -12.359 1 76.12 298 LEU A O 1
ATOM 2442 N N . VAL A 1 299 ? 9.383 22.172 -11.336 1 78.38 299 VAL A N 1
ATOM 2443 C CA . VAL A 1 299 ? 10.375 23.25 -11.336 1 78.38 299 VAL A CA 1
ATOM 2444 C C . VAL A 1 299 ? 11.602 22.812 -10.539 1 78.38 299 VAL A C 1
ATOM 2446 O O . VAL A 1 299 ? 12.734 23.062 -10.945 1 78.38 299 VAL A O 1
ATOM 2449 N N . LEU A 1 300 ? 11.266 22.078 -9.523 1 66.06 300 LEU A N 1
ATOM 2450 C CA . LEU A 1 300 ? 12.32 21.719 -8.586 1 66.06 300 LEU A CA 1
ATOM 2451 C C . LEU A 1 300 ? 13.008 20.422 -9.008 1 66.06 300 LEU A C 1
ATOM 2453 O O . LEU A 1 300 ? 14.203 20.25 -8.773 1 66.06 300 LEU A O 1
ATOM 2457 N N . HIS A 1 301 ? 12.242 19.578 -9.586 1 60.31 301 HIS A N 1
ATOM 2458 C CA . HIS A 1 301 ? 12.75 18.219 -9.688 1 60.31 301 HIS A CA 1
ATOM 2459 C C . HIS A 1 301 ? 12.852 17.766 -11.141 1 60.31 301 HIS A C 1
ATOM 2461 O O . HIS A 1 301 ? 13.023 16.578 -11.414 1 60.31 301 HIS A O 1
ATOM 2467 N N . SER A 1 302 ? 12.672 18.656 -11.992 1 63.91 302 SER A N 1
ATOM 2468 C CA . SER A 1 302 ? 12.82 18.312 -13.406 1 63.91 302 SER A CA 1
ATOM 2469 C C . SER A 1 302 ? 13.719 19.312 -14.125 1 63.91 302 SER A C 1
ATOM 2471 O O . SER A 1 302 ? 14.062 20.344 -13.578 1 63.91 302 SER A O 1
ATOM 2473 N N . GLU A 1 303 ? 14.172 18.844 -15.25 1 74.06 303 GLU A N 1
ATOM 2474 C CA . GLU A 1 303 ? 14.953 19.75 -16.094 1 74.06 303 GLU A CA 1
ATOM 2475 C C . GLU A 1 303 ? 14.109 20.344 -17.203 1 74.06 303 GLU A C 1
ATOM 2477 O O . GLU A 1 303 ? 14.641 20.875 -18.188 1 74.06 303 GLU A O 1
ATOM 2482 N N . LEU A 1 304 ? 12.867 20.219 -17 1 81.88 304 LEU A N 1
ATOM 2483 C CA . LEU A 1 304 ? 11.969 20.734 -18.016 1 81.88 304 LEU A CA 1
ATOM 2484 C C . LEU A 1 304 ? 12.047 22.25 -18.094 1 81.88 304 LEU A C 1
ATOM 2486 O O . LEU A 1 304 ? 12.242 22.922 -17.078 1 81.88 304 LEU A O 1
ATOM 2490 N N . SER A 1 305 ? 11.93 22.703 -19.359 1 90.44 305 SER A N 1
ATOM 2491 C CA . SER A 1 305 ? 11.805 24.141 -19.5 1 90.44 305 SER A CA 1
ATOM 2492 C C . SER A 1 305 ? 10.5 24.656 -18.891 1 90.44 305 SER A C 1
ATOM 2494 O O . SER A 1 305 ? 9.57 23.875 -18.688 1 90.44 305 SER A O 1
ATOM 2496 N N . PHE A 1 306 ? 10.484 25.922 -18.578 1 92.12 306 PHE A N 1
ATOM 2497 C CA . PHE A 1 306 ? 9.289 26.484 -17.969 1 92.12 306 PHE A CA 1
ATOM 2498 C C . PHE A 1 306 ? 8.109 26.406 -18.922 1 92.12 306 PHE A C 1
ATOM 2500 O O . PHE A 1 306 ? 6.957 26.297 -18.484 1 92.12 306 PHE A O 1
ATOM 2507 N N . GLU A 1 307 ? 8.461 26.406 -20.219 1 92.31 307 GLU A N 1
ATOM 2508 C CA . GLU A 1 307 ? 7.414 26.219 -21.219 1 92.31 307 GLU A CA 1
ATOM 2509 C C . GLU A 1 307 ? 6.836 24.812 -21.156 1 92.31 307 GLU A C 1
ATOM 2511 O O . GLU A 1 307 ? 5.617 24.625 -21.234 1 92.31 307 GLU A O 1
ATOM 2516 N N . GLU A 1 308 ? 7.691 23.953 -20.984 1 89.56 308 GLU A N 1
ATOM 2517 C CA . GLU A 1 308 ? 7.273 22.562 -20.891 1 89.56 308 GLU A CA 1
ATOM 2518 C C . GLU A 1 308 ? 6.48 22.312 -19.609 1 89.56 308 GLU A C 1
ATOM 2520 O O . GLU A 1 308 ? 5.516 21.547 -19.609 1 89.56 308 GLU A O 1
ATOM 2525 N N . ILE A 1 309 ? 6.867 22.922 -18.547 1 90.5 309 ILE A N 1
ATOM 2526 C CA . ILE A 1 309 ? 6.18 22.797 -17.266 1 90.5 309 ILE A CA 1
ATOM 2527 C C . ILE A 1 309 ? 4.77 23.359 -17.375 1 90.5 309 ILE A C 1
ATOM 2529 O O . ILE A 1 309 ? 3.811 22.766 -16.891 1 90.5 309 ILE A O 1
ATOM 2533 N N . ALA A 1 310 ? 4.711 24.453 -18.047 1 92.31 310 ALA A N 1
ATOM 2534 C CA . ALA A 1 310 ? 3.398 25.062 -18.234 1 92.31 310 ALA A CA 1
ATOM 2535 C C . ALA A 1 310 ? 2.453 24.125 -18.969 1 92.31 310 ALA A C 1
ATOM 2537 O O . ALA A 1 310 ? 1.312 23.922 -18.547 1 92.31 310 ALA A O 1
ATOM 2538 N N . LYS A 1 311 ? 2.959 23.547 -20 1 88.19 311 LYS A N 1
ATOM 2539 C CA . LYS A 1 311 ? 2.16 22.609 -20.781 1 88.19 311 LYS A CA 1
ATOM 2540 C C . LYS A 1 311 ? 1.809 21.375 -19.969 1 88.19 311 LYS A C 1
ATOM 2542 O O . LYS A 1 311 ? 0.677 20.891 -20.016 1 88.19 311 LYS A O 1
ATOM 2547 N N . ALA A 1 312 ? 2.676 20.984 -19.172 1 84.81 312 ALA A N 1
ATOM 2548 C CA . ALA A 1 312 ? 2.514 19.766 -18.375 1 84.81 312 ALA A CA 1
ATOM 2549 C C . ALA A 1 312 ? 1.42 19.938 -17.328 1 84.81 312 ALA A C 1
ATOM 2551 O O . ALA A 1 312 ? 0.706 18.984 -17.016 1 84.81 312 ALA A O 1
ATOM 2552 N N . VAL A 1 313 ? 1.338 21.156 -16.859 1 88.5 313 VAL A N 1
ATOM 2553 C CA . VAL A 1 313 ? 0.379 21.344 -15.773 1 88.5 313 VAL A CA 1
ATOM 2554 C C . VAL A 1 313 ? -0.922 21.922 -16.328 1 88.5 313 VAL A C 1
ATOM 2556 O O . VAL A 1 313 ? -1.834 22.25 -15.562 1 88.5 313 VAL A O 1
ATOM 2559 N N . GLY A 1 314 ? -0.985 22.094 -17.672 1 87.69 314 GLY A N 1
ATOM 2560 C CA . GLY A 1 314 ? -2.258 22.375 -18.312 1 87.69 314 GLY A CA 1
ATOM 2561 C C . GLY A 1 314 ? -2.436 23.844 -18.656 1 87.69 314 GLY A C 1
ATOM 2562 O O . GLY A 1 314 ? -3.562 24.328 -18.797 1 87.69 314 GLY A O 1
ATOM 2563 N N . TYR A 1 315 ? -1.348 24.562 -18.688 1 88.62 315 TYR A N 1
ATOM 2564 C CA . TYR A 1 315 ? -1.432 25.953 -19.125 1 88.62 315 TYR A CA 1
ATOM 2565 C C . TYR A 1 315 ? -0.888 26.109 -20.531 1 88.62 315 TYR A C 1
ATOM 2567 O O . TYR A 1 315 ? 0.084 25.453 -20.906 1 88.62 315 TYR A O 1
ATOM 2575 N N . ASN A 1 316 ? -1.532 26.953 -21.25 1 83.81 316 ASN A N 1
ATOM 2576 C CA . ASN A 1 316 ? -1.096 27.203 -22.625 1 83.81 316 ASN A CA 1
ATOM 2577 C C . ASN A 1 316 ? 0.011 28.25 -22.688 1 83.81 316 ASN A C 1
ATOM 2579 O O . ASN A 1 316 ? 0.762 28.312 -23.656 1 83.81 316 ASN A O 1
ATOM 2583 N N . GLU A 1 317 ? 0.109 29.078 -21.703 1 87.19 317 GLU A N 1
ATOM 2584 C CA . GLU A 1 317 ? 1.048 30.188 -21.734 1 87.19 317 GLU A CA 1
ATOM 2585 C C . GLU A 1 317 ? 1.933 30.188 -20.484 1 87.19 317 GLU A C 1
ATOM 2587 O O . GLU A 1 317 ? 1.434 30.297 -19.359 1 87.19 317 GLU A O 1
ATOM 2592 N N . ARG A 1 318 ? 3.18 30.219 -20.688 1 90.94 318 ARG A N 1
ATOM 2593 C CA . ARG A 1 318 ? 4.156 30.266 -19.609 1 90.94 318 ARG A CA 1
ATOM 2594 C C . ARG A 1 318 ? 3.998 31.547 -18.781 1 90.94 318 ARG A C 1
ATOM 2596 O O . ARG A 1 318 ? 4.133 31.516 -17.562 1 90.94 318 ARG A O 1
ATOM 2603 N N . GLY A 1 319 ? 3.676 32.562 -19.484 1 91.94 319 GLY A N 1
ATOM 2604 C CA . GLY A 1 319 ? 3.547 33.844 -18.797 1 91.94 319 GLY A CA 1
ATOM 2605 C C . GLY A 1 319 ? 2.502 33.812 -17.688 1 91.94 319 GLY A C 1
ATOM 2606 O O . GLY A 1 319 ? 2.732 34.344 -16.594 1 91.94 319 GLY A O 1
ATOM 2607 N N . TYR A 1 320 ? 1.448 33.25 -18 1 91.38 320 TYR A N 1
ATOM 2608 C CA . TYR A 1 320 ? 0.377 33.188 -17.016 1 91.38 320 TYR A CA 1
ATOM 2609 C C . TYR A 1 320 ? 0.805 32.344 -15.812 1 91.38 320 TYR A C 1
ATOM 2611 O O . TYR A 1 320 ? 0.587 32.719 -14.664 1 91.38 320 TYR A O 1
ATOM 2619 N N . LEU A 1 321 ? 1.411 31.203 -16.062 1 93.5 321 LEU A N 1
ATOM 2620 C CA . LEU A 1 321 ? 1.886 30.344 -14.984 1 93.5 321 LEU A CA 1
ATOM 2621 C C . LEU A 1 321 ? 2.877 31.078 -14.094 1 93.5 321 LEU A C 1
ATOM 2623 O O . LEU A 1 321 ? 2.818 30.984 -12.867 1 93.5 321 LEU A O 1
ATOM 2627 N N . ASP A 1 322 ? 3.695 31.812 -14.727 1 91.56 322 ASP A N 1
ATOM 2628 C CA . ASP A 1 322 ? 4.695 32.562 -13.977 1 91.56 322 ASP A CA 1
ATOM 2629 C C . ASP A 1 322 ? 4.035 33.531 -12.984 1 91.56 322 ASP A C 1
ATOM 2631 O O . ASP A 1 322 ? 4.484 33.656 -11.844 1 91.56 322 ASP A O 1
ATOM 2635 N N . ARG A 1 323 ? 3.025 34.188 -13.438 1 91.94 323 ARG A N 1
ATOM 2636 C CA . ARG A 1 323 ? 2.328 35.156 -12.617 1 91.94 323 ARG A CA 1
ATOM 2637 C C . ARG A 1 323 ? 1.628 34.5 -11.438 1 91.94 323 ARG A C 1
ATOM 2639 O O . ARG A 1 323 ? 1.742 34.938 -10.297 1 91.94 323 ARG A O 1
ATOM 2646 N N . VAL A 1 324 ? 0.958 33.5 -11.719 1 90.75 324 VAL A N 1
ATOM 2647 C CA . VAL A 1 324 ? 0.182 32.844 -10.664 1 90.75 324 VAL A CA 1
ATOM 2648 C C . VAL A 1 324 ? 1.118 32.094 -9.711 1 90.75 324 VAL A C 1
ATOM 2650 O O . VAL A 1 324 ? 0.843 32 -8.516 1 90.75 324 VAL A O 1
ATOM 2653 N N . PHE A 1 325 ? 2.174 31.562 -10.234 1 90.75 325 PHE A N 1
ATOM 2654 C CA . PHE A 1 325 ? 3.199 30.922 -9.422 1 90.75 325 PHE A CA 1
ATOM 2655 C C . PHE A 1 325 ? 3.818 31.922 -8.445 1 90.75 325 PHE A C 1
ATOM 2657 O O . PHE A 1 325 ? 3.93 31.641 -7.254 1 90.75 325 PHE A O 1
ATOM 2664 N N . LYS A 1 326 ? 4.121 33.062 -8.938 1 88.38 326 LYS A N 1
ATOM 2665 C CA . LYS A 1 326 ? 4.711 34.094 -8.094 1 88.38 326 LYS A CA 1
ATOM 2666 C C . LYS A 1 326 ? 3.734 34.531 -7.016 1 88.38 326 LYS A C 1
ATOM 2668 O O . LYS A 1 326 ? 4.129 34.781 -5.871 1 88.38 326 LYS A O 1
ATOM 2673 N N . LYS A 1 327 ? 2.582 34.75 -7.406 1 86.69 327 LYS A N 1
ATOM 2674 C CA . LYS A 1 327 ? 1.558 35.156 -6.449 1 86.69 327 LYS A CA 1
ATOM 2675 C C . LYS A 1 327 ? 1.413 34.125 -5.328 1 86.69 327 LYS A C 1
ATOM 2677 O O . LYS A 1 327 ? 1.266 34.5 -4.16 1 86.69 327 LYS A O 1
ATOM 2682 N N . ARG A 1 328 ? 1.491 32.906 -5.684 1 80.38 328 ARG A N 1
ATOM 2683 C CA . ARG A 1 328 ? 1.247 31.812 -4.742 1 80.38 328 ARG A CA 1
ATOM 2684 C C . ARG A 1 328 ? 2.471 31.562 -3.865 1 80.38 328 ARG A C 1
ATOM 2686 O O . ARG A 1 328 ? 2.34 31.297 -2.666 1 80.38 328 ARG A O 1
ATOM 2693 N N . PHE A 1 329 ? 3.719 31.625 -4.508 1 76.38 329 PHE A N 1
ATOM 2694 C CA . PHE A 1 329 ? 4.914 31.172 -3.816 1 76.38 329 PHE A CA 1
ATOM 2695 C C . PHE A 1 329 ? 5.832 32.344 -3.477 1 76.38 329 PHE A C 1
ATOM 2697 O O . PHE A 1 329 ? 6.832 32.156 -2.775 1 76.38 329 PHE A O 1
ATOM 2704 N N . GLY A 1 330 ? 5.492 33.438 -3.965 1 76.88 330 GLY A N 1
ATOM 2705 C CA . GLY A 1 330 ? 6.254 34.625 -3.662 1 76.88 330 GLY A CA 1
ATOM 2706 C C . GLY A 1 330 ? 7.512 34.75 -4.5 1 76.88 330 GLY A C 1
ATOM 2707 O O . GLY A 1 330 ? 8.234 35.75 -4.395 1 76.88 330 GLY A O 1
ATOM 2708 N N . LYS A 1 331 ? 7.801 33.75 -5.328 1 80.38 331 LYS A N 1
ATOM 2709 C CA . LYS A 1 331 ? 8.961 33.719 -6.211 1 80.38 331 LYS A CA 1
ATOM 2710 C C . LYS A 1 331 ? 8.57 33.281 -7.613 1 80.38 331 LYS A C 1
ATOM 2712 O O . LYS A 1 331 ? 7.59 32.531 -7.785 1 80.38 331 LYS A O 1
ATOM 2717 N N . THR A 1 332 ? 9.383 33.75 -8.562 1 86.69 332 THR A N 1
ATOM 2718 C CA . THR A 1 332 ? 9.203 33.219 -9.914 1 86.69 332 THR A CA 1
ATOM 2719 C C . THR A 1 332 ? 9.68 31.781 -10.008 1 86.69 332 THR A C 1
ATOM 2721 O O . THR A 1 332 ? 10.398 31.297 -9.133 1 86.69 332 THR A O 1
ATOM 2724 N N . MET A 1 333 ? 9.242 31.172 -11.039 1 88.44 333 MET A N 1
ATOM 2725 C CA . MET A 1 333 ? 9.688 29.797 -11.25 1 88.44 333 MET A CA 1
ATOM 2726 C C . MET A 1 333 ? 11.211 29.719 -11.32 1 88.44 333 MET A C 1
ATOM 2728 O O . MET A 1 333 ? 11.82 28.828 -10.734 1 88.44 333 MET A O 1
ATOM 2732 N N . ARG A 1 334 ? 11.844 30.672 -11.984 1 87.69 334 ARG A N 1
ATOM 2733 C CA . ARG A 1 334 ? 13.297 30.703 -12.109 1 87.69 334 ARG A CA 1
ATOM 2734 C C . ARG A 1 334 ? 13.961 30.844 -10.742 1 87.69 334 ARG A C 1
ATOM 2736 O O . ARG A 1 334 ? 14.898 30.125 -10.43 1 87.69 334 ARG A O 1
ATOM 2743 N N . GLU A 1 335 ? 13.414 31.844 -10 1 80.75 335 GLU A N 1
ATOM 2744 C CA . GLU A 1 335 ? 13.922 32.062 -8.648 1 80.75 335 GLU A CA 1
ATOM 2745 C C . GLU A 1 335 ? 13.758 30.797 -7.797 1 80.75 335 GLU A C 1
ATOM 2747 O O . GLU A 1 335 ? 14.625 30.484 -6.984 1 80.75 335 GLU A O 1
ATOM 2752 N N . TYR A 1 336 ? 12.617 30.234 -8.078 1 78.06 336 TYR A N 1
ATOM 2753 C CA . TYR A 1 336 ? 12.266 29.031 -7.332 1 78.06 336 TYR A CA 1
ATOM 2754 C C . TYR A 1 336 ? 13.234 27.891 -7.645 1 78.06 336 TYR A C 1
ATOM 2756 O O . TYR A 1 336 ? 13.664 27.172 -6.746 1 78.06 336 TYR A O 1
ATOM 2764 N N . ARG A 1 337 ? 13.539 27.734 -8.945 1 77.75 337 ARG A N 1
ATOM 2765 C CA . ARG A 1 337 ? 14.461 26.703 -9.414 1 77.75 337 ARG A CA 1
ATOM 2766 C C . ARG A 1 337 ? 15.891 27.016 -8.984 1 77.75 337 ARG A C 1
ATOM 2768 O O . ARG A 1 337 ? 16.625 26.125 -8.539 1 77.75 337 ARG A O 1
ATOM 2775 N N . ASP A 1 338 ? 16.344 28.328 -9.32 1 70.94 338 ASP A N 1
ATOM 2776 C CA . ASP A 1 338 ? 17.703 28.766 -9.039 1 70.94 338 ASP A CA 1
ATOM 2777 C C . ASP A 1 338 ? 17.969 28.781 -7.535 1 70.94 338 ASP A C 1
ATOM 2779 O O . ASP A 1 338 ? 19.109 28.609 -7.102 1 70.94 338 ASP A O 1
ATOM 2783 N N . GLY A 1 339 ? 17.109 29.359 -7.031 1 54.72 339 GLY A N 1
ATOM 2784 C CA . GLY A 1 339 ? 17.266 29.375 -5.586 1 54.72 339 GLY A CA 1
ATOM 2785 C C . GLY A 1 339 ? 17.562 28 -5.004 1 54.72 339 GLY A C 1
ATOM 2786 O O . GLY A 1 339 ? 18.188 27.891 -3.949 1 54.72 339 GLY A O 1
ATOM 2787 N N . GLN A 1 340 ? 17.266 27.078 -5.906 1 45.44 340 GLN A N 1
ATOM 2788 C CA . GLN A 1 340 ? 17.594 25.719 -5.492 1 45.44 340 GLN A CA 1
ATOM 2789 C C . GLN A 1 340 ? 19 25.344 -5.926 1 45.44 340 GLN A C 1
ATOM 2791 O O . GLN A 1 340 ? 19.672 24.562 -5.246 1 45.44 340 GLN A O 1
ATOM 2796 N N . LYS A 1 341 ? 19.609 25.938 -7.109 1 45.94 341 LYS A N 1
ATOM 2797 C CA . LYS A 1 341 ? 20.938 25.656 -7.629 1 45.94 341 LYS A CA 1
ATOM 2798 C C . LYS A 1 341 ? 22 26.406 -6.836 1 45.94 341 LYS A C 1
ATOM 2800 O O . LYS A 1 341 ? 23.125 25.906 -6.668 1 45.94 341 LYS A O 1
ATOM 2805 N N . THR A 1 342 ? 22.016 27.516 -6.793 1 33.69 342 THR A N 1
ATOM 2806 C CA . THR A 1 342 ? 23.078 28.312 -6.203 1 33.69 342 THR A CA 1
ATOM 2807 C C . THR A 1 342 ? 23.359 27.875 -4.773 1 33.69 342 THR A C 1
ATOM 2809 O O . THR A 1 342 ? 24.312 28.344 -4.148 1 33.69 342 THR A O 1
ATOM 2812 N N . GLU A 1 343 ? 22.594 27.312 -4.188 1 33.34 343 GLU A N 1
ATOM 2813 C CA . GLU A 1 343 ? 23.094 26.922 -2.869 1 33.34 343 GLU A CA 1
ATOM 2814 C C . GLU A 1 343 ? 24.016 25.703 -2.953 1 33.34 343 GLU A C 1
ATOM 2816 O O . GLU A 1 343 ? 24.484 25.203 -1.932 1 33.34 343 GLU A O 1
ATOM 2821 N N . ASN A 1 344 ? 24.359 25.125 -4.223 1 25 344 ASN A N 1
ATOM 2822 C CA . ASN A 1 344 ? 25.641 24.438 -4.289 1 25 344 ASN A CA 1
ATOM 2823 C C . ASN A 1 344 ? 26.781 25.391 -4.656 1 25 344 ASN A C 1
ATOM 2825 O O . ASN A 1 344 ? 26.625 26.219 -5.551 1 25 344 ASN A O 1
ATOM 2829 N N . MET B 1 1 ? -0.973 -0.608 32.969 1 28.81 1 MET B N 1
ATOM 2830 C CA . MET B 1 1 ? -2.264 -1.005 32.406 1 28.81 1 MET B CA 1
ATOM 2831 C C . MET B 1 1 ? -2.199 -1.104 30.891 1 28.81 1 MET B C 1
ATOM 2833 O O . MET B 1 1 ? -3.004 -1.806 30.266 1 28.81 1 MET B O 1
ATOM 2837 N N . GLY B 1 2 ? -1.238 -0.293 30.172 1 35.5 2 GLY B N 1
ATOM 2838 C CA . GLY B 1 2 ? -1.086 -0.258 28.734 1 35.5 2 GLY B CA 1
ATOM 2839 C C . GLY B 1 2 ? -0.484 -1.529 28.156 1 35.5 2 GLY B C 1
ATOM 2840 O O . GLY B 1 2 ? -0.43 -1.707 26.938 1 35.5 2 GLY B O 1
ATOM 2841 N N . GLU B 1 3 ? 0.342 -2.186 28.906 1 40.38 3 GLU B N 1
ATOM 2842 C CA . GLU B 1 3 ? 1.085 -3.404 28.594 1 40.38 3 GLU B CA 1
ATOM 2843 C C . GLU B 1 3 ? 0.148 -4.527 28.156 1 40.38 3 GLU B C 1
ATOM 2845 O O . GLU B 1 3 ? 0.491 -5.32 27.281 1 40.38 3 GLU B O 1
ATOM 2850 N N . LEU B 1 4 ? -0.859 -4.789 28.922 1 42.38 4 LEU B N 1
ATOM 2851 C CA . LEU B 1 4 ? -1.742 -5.949 28.875 1 42.38 4 LEU B CA 1
ATOM 2852 C C . LEU B 1 4 ? -2.479 -6.012 27.547 1 42.38 4 LEU B C 1
ATOM 2854 O O . LEU B 1 4 ? -2.74 -7.098 27.016 1 42.38 4 LEU B O 1
ATOM 2858 N N . LYS B 1 5 ? -2.701 -4.887 26.875 1 45.28 5 LYS B N 1
ATOM 2859 C CA . LYS B 1 5 ? -3.752 -4.848 25.859 1 45.28 5 LYS B CA 1
ATOM 2860 C C . LYS B 1 5 ? -3.203 -5.203 24.484 1 45.28 5 LYS B C 1
ATOM 2862 O O . LYS B 1 5 ? -3.965 -5.539 23.578 1 45.28 5 LYS B O 1
ATOM 2867 N N . MET B 1 6 ? -1.818 -5.043 24.203 1 44.59 6 MET B N 1
ATOM 2868 C CA . MET B 1 6 ? -1.307 -5.332 22.875 1 44.59 6 MET B CA 1
ATOM 2869 C C . MET B 1 6 ? -1.185 -6.836 22.656 1 44.59 6 MET B C 1
ATOM 2871 O O . MET B 1 6 ? -1.236 -7.305 21.516 1 44.59 6 MET B O 1
ATOM 2875 N N . LYS B 1 7 ? -0.44 -7.656 23.75 1 51.41 7 LYS B N 1
ATOM 2876 C CA . LYS B 1 7 ? -0.395 -9.117 23.672 1 51.41 7 LYS B CA 1
ATOM 2877 C C . LYS B 1 7 ? -1.628 -9.664 22.969 1 51.41 7 LYS B C 1
ATOM 2879 O O . LYS B 1 7 ? -1.554 -10.688 22.281 1 51.41 7 LYS B O 1
ATOM 2884 N N . ASP B 1 8 ? -2.484 -8.859 22.734 1 69.94 8 ASP B N 1
ATOM 2885 C CA . ASP B 1 8 ? -3.904 -9.195 22.688 1 69.94 8 ASP B CA 1
ATOM 2886 C C . ASP B 1 8 ? -4.422 -9.195 21.25 1 69.94 8 ASP B C 1
ATOM 2888 O O . ASP B 1 8 ? -5.156 -10.102 20.859 1 69.94 8 ASP B O 1
ATOM 2892 N N . ALA B 1 9 ? -3.527 -8.547 20.375 1 74.19 9 ALA B N 1
ATOM 2893 C CA . ALA B 1 9 ? -4.246 -8.438 19.109 1 74.19 9 ALA B CA 1
ATOM 2894 C C . ALA B 1 9 ? -4.066 -9.695 18.266 1 74.19 9 ALA B C 1
ATOM 2896 O O . ALA B 1 9 ? -5.031 -10.211 17.688 1 74.19 9 ALA B O 1
ATOM 2897 N N . LEU B 1 10 ? -2.85 -10.266 18.234 1 81.38 10 LEU B N 1
ATOM 2898 C CA . LEU B 1 10 ? -2.578 -11.469 17.469 1 81.38 10 LEU B CA 1
ATOM 2899 C C . LEU B 1 10 ? -3.312 -12.672 18.062 1 81.38 10 LEU B C 1
ATOM 2901 O O . LEU B 1 10 ? -3.854 -13.5 17.312 1 81.38 10 LEU B O 1
ATOM 2905 N N . GLU B 1 11 ? -3.248 -12.672 19.344 1 84.38 11 GLU B N 1
ATOM 2906 C CA . GLU B 1 11 ? -3.93 -13.773 20.016 1 84.38 11 GLU B CA 1
ATOM 2907 C C . GLU B 1 11 ? -5.434 -13.719 19.781 1 84.38 11 GLU B C 1
ATOM 2909 O O . GLU B 1 11 ? -6.078 -14.758 19.594 1 84.38 11 GLU B O 1
ATOM 2914 N N . LYS B 1 12 ? -5.887 -12.539 19.797 1 86.38 12 LYS B N 1
ATOM 2915 C CA . LYS B 1 12 ? -7.316 -12.375 19.547 1 86.38 12 LYS B CA 1
ATOM 2916 C C . LYS B 1 12 ? -7.684 -12.812 18.125 1 86.38 12 LYS B C 1
ATOM 2918 O O . LYS B 1 12 ? -8.695 -13.484 17.922 1 86.38 12 LYS B O 1
ATOM 2923 N N . MET B 1 13 ? -6.887 -12.438 17.188 1 89.88 13 MET B N 1
ATOM 2924 C CA . MET B 1 13 ? -7.137 -12.836 15.797 1 89.88 13 MET B CA 1
ATOM 2925 C C . MET B 1 13 ? -7.023 -14.344 15.633 1 89.88 13 MET B C 1
ATOM 2927 O O . MET B 1 13 ? -7.84 -14.961 14.945 1 89.88 13 MET B O 1
ATOM 2931 N N . ARG B 1 14 ? -6.027 -14.883 16.297 1 91.12 14 ARG B N 1
ATOM 2932 C CA . ARG B 1 14 ? -5.84 -16.328 16.219 1 91.12 14 ARG B CA 1
ATOM 2933 C C . ARG B 1 14 ? -7.051 -17.062 16.781 1 91.12 14 ARG B C 1
ATOM 2935 O O . ARG B 1 14 ? -7.484 -18.078 16.219 1 91.12 14 ARG B O 1
ATOM 2942 N N . GLU B 1 15 ? -7.496 -16.578 17.844 1 93.12 15 GLU B N 1
ATOM 2943 C CA . GLU B 1 15 ? -8.664 -17.203 18.453 1 93.12 15 GLU B CA 1
ATOM 2944 C C . GLU B 1 15 ? -9.875 -17.141 17.531 1 93.12 15 GLU B C 1
ATOM 2946 O O . GLU B 1 15 ? -10.625 -18.109 17.406 1 93.12 15 GLU B O 1
ATOM 2951 N N . GLN B 1 16 ? -10.078 -15.984 16.938 1 93.88 16 GLN B N 1
ATOM 2952 C CA . GLN B 1 16 ? -11.18 -15.812 16 1 93.88 16 GLN B CA 1
ATOM 2953 C C . GLN B 1 16 ? -11.047 -16.766 14.812 1 93.88 16 GLN B C 1
ATOM 2955 O O . GLN B 1 16 ? -12.023 -17.406 14.414 1 93.88 16 GLN B O 1
ATOM 2960 N N . LEU B 1 17 ? -9.859 -16.875 14.32 1 94.25 17 LEU B N 1
ATOM 2961 C CA . LEU B 1 17 ? -9.609 -17.734 13.164 1 94.25 17 LEU B CA 1
ATOM 2962 C C . LEU B 1 17 ? -9.75 -19.203 13.539 1 94.25 17 LEU B C 1
ATOM 2964 O O . LEU B 1 17 ? -10.242 -20 12.742 1 94.25 17 LEU B O 1
ATOM 2968 N N . THR B 1 18 ? -9.32 -19.516 14.758 1 93.75 18 THR B N 1
ATOM 2969 C CA . THR B 1 18 ? -9.469 -20.875 15.242 1 93.75 18 THR B CA 1
ATOM 2970 C C . THR B 1 18 ? -10.945 -21.25 15.344 1 93.75 18 THR B C 1
ATOM 2972 O O . THR B 1 18 ? -11.336 -22.344 14.93 1 93.75 18 THR B O 1
ATOM 2975 N N . SER B 1 19 ? -11.672 -20.328 15.891 1 92.81 19 SER B N 1
ATOM 2976 C CA . SER B 1 19 ? -13.109 -20.562 16 1 92.81 19 SER B CA 1
ATOM 2977 C C . SER B 1 19 ? -13.75 -20.75 14.641 1 92.81 19 SER B C 1
ATOM 2979 O O . SER B 1 19 ? -14.594 -21.641 14.453 1 92.81 19 SER B O 1
ATOM 2981 N N . TYR B 1 20 ? -13.406 -19.953 13.742 1 91.81 20 TYR B N 1
ATOM 2982 C CA . TYR B 1 20 ? -13.914 -20.062 12.383 1 91.81 20 TYR B CA 1
ATOM 2983 C C . TYR B 1 20 ? -13.539 -21.391 11.758 1 91.81 20 TYR B C 1
ATOM 2985 O O . TYR B 1 20 ? -14.383 -22.078 11.164 1 91.81 20 TYR B O 1
ATOM 2993 N N . ALA B 1 21 ? -12.211 -21.719 11.852 1 89 21 ALA B N 1
ATOM 2994 C CA . ALA B 1 21 ? -11.703 -22.953 11.25 1 89 21 ALA B CA 1
ATOM 2995 C C . ALA B 1 21 ? -12.422 -24.188 11.82 1 89 21 ALA B C 1
ATOM 2997 O O . ALA B 1 21 ? -12.773 -25.094 11.078 1 89 21 ALA B O 1
ATOM 2998 N N . ARG B 1 22 ? -12.664 -24.188 13.055 1 86.75 22 ARG B N 1
ATOM 2999 C CA . ARG B 1 22 ? -13.352 -25.281 13.719 1 86.75 22 ARG B CA 1
ATOM 3000 C C . ARG B 1 22 ? -14.781 -25.422 13.211 1 86.75 22 ARG B C 1
ATOM 3002 O O . ARG B 1 22 ? -15.242 -26.531 12.945 1 86.75 22 ARG B O 1
ATOM 3009 N N . ARG B 1 23 ? -15.469 -24.328 13.07 1 84 23 ARG B N 1
ATOM 3010 C CA . ARG B 1 23 ? -16.844 -24.344 12.594 1 84 23 ARG B CA 1
ATOM 3011 C C . ARG B 1 23 ? -16.922 -24.828 11.148 1 84 23 ARG B C 1
ATOM 3013 O O . ARG B 1 23 ? -17.812 -25.609 10.797 1 84 23 ARG B O 1
ATOM 3020 N N . GLU B 1 24 ? -16.031 -24.328 10.312 1 80.31 24 GLU B N 1
ATOM 3021 C CA . GLU B 1 24 ? -16.031 -24.688 8.891 1 80.31 24 GLU B CA 1
ATOM 3022 C C . GLU B 1 24 ? -15.688 -26.156 8.688 1 80.31 24 GLU B C 1
ATOM 3024 O O . GLU B 1 24 ? -16.172 -26.781 7.754 1 80.31 24 GLU B O 1
ATOM 3029 N N . SER B 1 25 ? -14.836 -26.625 9.477 1 75.5 25 SER B N 1
ATOM 3030 C CA . SER B 1 25 ? -14.406 -28.016 9.352 1 75.5 25 SER B CA 1
ATOM 3031 C C . SER B 1 25 ? -15.531 -28.969 9.711 1 75.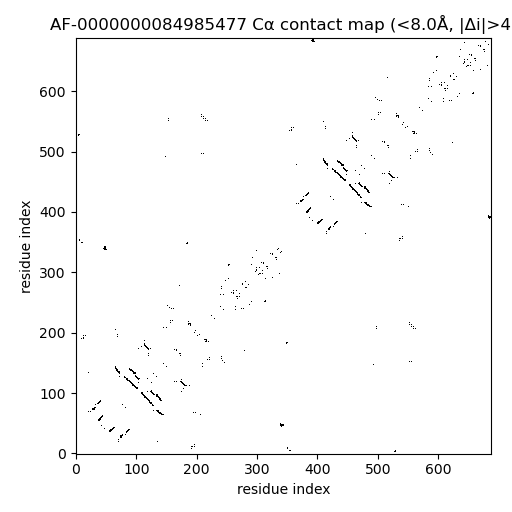5 25 SER B C 1
ATOM 3033 O O . SER B 1 25 ? -15.555 -30.109 9.242 1 75.5 25 SER B O 1
ATOM 3035 N N . GLU B 1 26 ? -16.516 -28.531 10.398 1 71.81 26 GLU B N 1
ATOM 3036 C CA . GLU B 1 26 ? -17.625 -29.375 10.828 1 71.81 26 GLU B CA 1
ATOM 3037 C C . GLU B 1 26 ? -18.719 -29.422 9.773 1 71.81 26 GLU B C 1
ATOM 3039 O O . GLU B 1 26 ? -19.562 -30.328 9.773 1 71.81 26 GLU B O 1
ATOM 3044 N N . THR B 1 27 ? -18.906 -28.422 8.828 1 58.62 27 THR B N 1
ATOM 3045 C CA . THR B 1 27 ? -20.031 -28.297 7.906 1 58.62 27 THR B CA 1
ATOM 3046 C C . THR B 1 27 ? -19.688 -28.906 6.543 1 58.62 27 THR B C 1
ATOM 3048 O O . THR B 1 27 ? -20.531 -28.938 5.645 1 58.62 27 THR B O 1
ATOM 3051 N N . LEU B 1 28 ? -18.688 -29.266 6.219 1 52.47 28 LEU B N 1
ATOM 3052 C CA . LEU B 1 28 ? -18.234 -29.516 4.855 1 52.47 28 LEU B CA 1
ATOM 3053 C C . LEU B 1 28 ? -18.781 -30.844 4.344 1 52.47 28 LEU B C 1
ATOM 3055 O O . LEU B 1 28 ? -18.906 -31.812 5.105 1 52.47 28 LEU B O 1
ATOM 3059 N N . GLU B 1 29 ? -19.406 -30.656 3.213 1 49.97 29 GLU B N 1
ATOM 3060 C CA . GLU B 1 29 ? -20 -31.781 2.494 1 49.97 29 GLU B CA 1
ATOM 3061 C C . GLU B 1 29 ? -18.953 -32.562 1.736 1 49.97 29 GLU B C 1
ATOM 3063 O O . GLU B 1 29 ? -17.875 -32.062 1.431 1 49.97 29 GLU B O 1
ATOM 3068 N N . ASP B 1 30 ? -19.234 -33.875 1.456 1 46.16 30 ASP B N 1
ATOM 3069 C CA . ASP B 1 30 ? -18.438 -34.906 0.814 1 46.16 30 ASP B CA 1
ATOM 3070 C C . ASP B 1 30 ? -18.172 -34.594 -0.653 1 46.16 30 ASP B C 1
ATOM 3072 O O . ASP B 1 30 ? -19.109 -34.25 -1.39 1 46.16 30 ASP B O 1
ATOM 3076 N N . PHE B 1 31 ? -17.031 -34.031 -0.998 1 46.34 31 PHE B N 1
ATOM 3077 C CA . PHE B 1 31 ? -16.719 -34 -2.42 1 46.34 31 PHE B CA 1
ATOM 3078 C C . PHE B 1 31 ? -16.031 -35.281 -2.869 1 46.34 31 PHE B C 1
ATOM 3080 O O . PHE B 1 31 ? -15.062 -35.719 -2.24 1 46.34 31 PHE B O 1
ATOM 3087 N N . THR B 1 32 ? -16.688 -36.062 -3.607 1 44.62 32 THR B N 1
ATOM 3088 C CA . THR B 1 32 ? -16.094 -37.25 -4.219 1 44.62 32 THR B CA 1
ATOM 3089 C C . THR B 1 32 ? -15.117 -36.844 -5.32 1 44.62 32 THR B C 1
ATOM 3091 O O . THR B 1 32 ? -15.477 -36.125 -6.246 1 44.62 32 THR B O 1
ATOM 3094 N N . SER B 1 33 ? -13.852 -36.844 -4.949 1 48.09 33 SER B N 1
ATOM 3095 C CA . SER B 1 33 ? -12.758 -36.5 -5.859 1 48.09 33 SER B CA 1
ATOM 3096 C C . SER B 1 33 ? -12.727 -37.438 -7.055 1 48.09 33 SER B C 1
ATOM 3098 O O . SER B 1 33 ? -12.711 -38.656 -6.883 1 48.09 33 SER B O 1
ATOM 3100 N N . SER B 1 34 ? -13.242 -37.125 -8.148 1 49.94 34 SER B N 1
ATOM 3101 C CA . SER B 1 34 ? -12.945 -37.906 -9.336 1 49.94 34 SER B CA 1
ATOM 3102 C C . SER B 1 34 ? -11.461 -37.844 -9.68 1 49.94 34 SER B C 1
ATOM 3104 O O . SER B 1 34 ? -10.773 -36.875 -9.328 1 49.94 34 SER B O 1
ATOM 3106 N N . ASN B 1 35 ? -10.758 -39 -9.969 1 56.56 35 ASN B N 1
ATOM 3107 C CA . ASN B 1 35 ? -9.375 -39.219 -10.398 1 56.56 35 ASN B CA 1
ATOM 3108 C C . ASN B 1 35 ? -9.023 -38.312 -11.578 1 56.56 35 ASN B C 1
ATOM 3110 O O . ASN B 1 35 ? -7.934 -38.406 -12.133 1 56.56 35 ASN B O 1
ATOM 3114 N N . LYS B 1 36 ? -9.953 -37.438 -11.984 1 62.03 36 LYS B N 1
ATOM 3115 C CA . LYS B 1 36 ? -9.703 -36.625 -13.18 1 62.03 36 LYS B CA 1
ATOM 3116 C C . LYS B 1 36 ? -9.133 -35.25 -12.812 1 62.03 36 LYS B C 1
ATOM 3118 O O . LYS B 1 36 ? -9.477 -34.688 -11.766 1 62.03 36 LYS B O 1
ATOM 3123 N N . GLU B 1 37 ? -8.148 -34.875 -13.594 1 68.94 37 GLU B N 1
ATOM 3124 C CA . GLU B 1 37 ? -7.617 -33.5 -13.5 1 68.94 37 GLU B CA 1
ATOM 3125 C C . GLU B 1 37 ? -8.719 -32.469 -13.727 1 68.94 37 GLU B C 1
ATOM 3127 O O . GLU B 1 37 ? -9.57 -32.656 -14.602 1 68.94 37 GLU B O 1
ATOM 3132 N N . VAL B 1 38 ? -8.789 -31.484 -12.812 1 66.94 38 VAL B N 1
ATOM 3133 C CA . VAL B 1 38 ? -9.82 -30.453 -12.898 1 66.94 38 VAL B CA 1
ATOM 3134 C C . VAL B 1 38 ? -9.18 -29.094 -13.133 1 66.94 38 VAL B C 1
ATOM 3136 O O . VAL B 1 38 ? -8.109 -28.797 -12.594 1 66.94 38 VAL B O 1
ATOM 3139 N N . THR B 1 39 ? -9.711 -28.281 -14.047 1 68.88 39 THR B N 1
ATOM 3140 C CA . THR B 1 39 ? -9.289 -26.891 -14.227 1 68.88 39 THR B CA 1
ATOM 3141 C C . THR B 1 39 ? -10.32 -25.938 -13.648 1 68.88 39 THR B C 1
ATOM 3143 O O . THR B 1 39 ? -11.5 -26 -13.992 1 68.88 39 THR B O 1
ATOM 3146 N N . PHE B 1 40 ? -9.898 -25.156 -12.648 1 68.44 40 PHE B N 1
ATOM 3147 C CA . PHE B 1 40 ? -10.727 -24.094 -12.078 1 68.44 40 PHE B CA 1
ATOM 3148 C C . PHE B 1 40 ? -10.406 -22.75 -12.719 1 68.44 40 PHE B C 1
ATOM 3150 O O . PHE B 1 40 ? -9.242 -22.406 -12.898 1 68.44 40 PHE B O 1
ATOM 3157 N N . LEU B 1 41 ? -11.484 -22 -13.188 1 65.94 41 LEU B N 1
ATOM 3158 C CA . LEU B 1 41 ? -11.273 -20.703 -13.828 1 65.94 41 LEU B CA 1
ATOM 3159 C C . LEU B 1 41 ? -11.961 -19.594 -13.055 1 65.94 41 LEU B C 1
ATOM 3161 O O . LEU B 1 41 ? -13.148 -19.703 -12.719 1 65.94 41 LEU B O 1
ATOM 3165 N N . TRP B 1 42 ? -11.25 -18.688 -12.469 1 65.38 42 TRP B N 1
ATOM 3166 C CA . TRP B 1 42 ? -11.797 -17.438 -11.922 1 65.38 42 TRP B CA 1
ATOM 3167 C C . TRP B 1 42 ? -12.32 -16.547 -13.039 1 65.38 42 TRP B C 1
ATOM 3169 O O . TRP B 1 42 ? -11.555 -16.094 -13.891 1 65.38 42 TRP B O 1
ATOM 3179 N N . THR B 1 43 ? -13.656 -16.516 -13.094 1 56.12 43 THR B N 1
ATOM 3180 C CA . THR B 1 43 ? -14.266 -15.703 -14.148 1 56.12 43 THR B CA 1
ATOM 3181 C C . THR B 1 43 ? -15 -14.5 -13.555 1 56.12 43 THR B C 1
ATOM 3183 O O . THR B 1 43 ? -15.367 -14.516 -12.383 1 56.12 43 THR B O 1
ATOM 3186 N N . THR B 1 44 ? -14.82 -13.352 -13.859 1 48.84 44 THR B N 1
ATOM 3187 C CA . THR B 1 44 ? -15.609 -12.203 -13.438 1 48.84 44 THR B CA 1
ATOM 3188 C C . THR B 1 44 ? -17 -12.242 -14.062 1 48.84 44 THR B C 1
ATOM 3190 O O . THR B 1 44 ? -17.219 -12.961 -15.039 1 48.84 44 THR B O 1
ATOM 3193 N N . GLU B 1 45 ? -18.047 -11.859 -13.32 1 43.94 45 GLU B N 1
ATOM 3194 C CA . GLU B 1 45 ? -19.422 -11.852 -13.805 1 43.94 45 GLU B CA 1
ATOM 3195 C C . GLU B 1 45 ? -19.484 -11.648 -15.312 1 43.94 45 GLU B C 1
ATOM 3197 O O . GLU B 1 45 ? -20.328 -12.219 -15.992 1 43.94 45 GLU B O 1
ATOM 3202 N N . SER B 1 46 ? -18.719 -10.719 -15.75 1 37 46 SER B N 1
ATOM 3203 C CA . SER B 1 46 ? -18.891 -10.492 -17.188 1 37 46 SER B CA 1
ATOM 3204 C C . SER B 1 46 ? -18.438 -11.695 -18 1 37 46 SER B C 1
ATOM 3206 O O . SER B 1 46 ? -18.609 -11.742 -19.219 1 37 46 SER B O 1
ATOM 3208 N N . ASP B 1 47 ? -17.797 -12.547 -17.328 1 35.12 47 ASP B N 1
ATOM 3209 C CA . ASP B 1 47 ? -17.297 -13.734 -18.016 1 35.12 47 ASP B CA 1
ATOM 3210 C C . ASP B 1 47 ? -18.375 -14.805 -18.125 1 35.12 47 ASP B C 1
ATOM 3212 O O . ASP B 1 47 ? -18.094 -15.938 -18.531 1 35.12 47 ASP B O 1
ATOM 3216 N N . LYS B 1 48 ? -19.594 -14.539 -17.922 1 35.66 48 LYS B N 1
ATOM 3217 C CA . LYS B 1 48 ? -20.656 -15.547 -18 1 35.66 48 LYS B CA 1
ATOM 3218 C C . LYS B 1 48 ? -20.688 -16.203 -19.391 1 35.66 48 LYS B C 1
ATOM 3220 O O . LYS B 1 48 ? -21.375 -17.203 -19.578 1 35.66 48 LYS B O 1
ATOM 3225 N N . GLY B 1 49 ? -20.547 -15.344 -20.547 1 29.98 49 GLY B N 1
ATOM 3226 C CA . GLY B 1 49 ? -20.922 -16.016 -21.781 1 29.98 49 GLY B CA 1
ATOM 3227 C C . GLY B 1 49 ? -19.984 -17.141 -22.156 1 29.98 49 GLY B C 1
ATOM 3228 O O . GLY B 1 49 ? -20.172 -17.812 -23.172 1 29.98 49 GLY B O 1
ATOM 3229 N N . VAL B 1 50 ? -18.812 -16.875 -22.109 1 27.84 50 VAL B N 1
ATOM 3230 C CA . VAL B 1 50 ? -18.094 -17.922 -22.797 1 27.84 50 VAL B CA 1
ATOM 3231 C C . VAL B 1 50 ? -18.281 -19.25 -22.078 1 27.84 50 VAL B C 1
ATOM 3233 O O . VAL B 1 50 ? -17.75 -19.453 -20.969 1 27.84 50 VAL B O 1
ATOM 3236 N N . SER B 1 51 ? -19.5 -19.734 -22.094 1 26.77 51 SER B N 1
ATOM 3237 C CA . SER B 1 51 ? -19.922 -21.094 -21.75 1 26.77 51 SER B CA 1
ATOM 3238 C C . SER B 1 51 ? -19.016 -22.141 -22.391 1 26.77 51 SER B C 1
ATOM 3240 O O . SER B 1 51 ? -19.094 -23.328 -22.078 1 26.77 51 SER B O 1
ATOM 3242 N N . GLU B 1 52 ? -18.609 -21.812 -23.734 1 27.12 52 GLU B N 1
ATOM 3243 C CA . GLU B 1 52 ? -18.453 -23.094 -24.438 1 27.12 52 GLU B CA 1
ATOM 3244 C C . GLU B 1 52 ? -17.547 -24.031 -23.672 1 27.12 52 GLU B C 1
ATOM 3246 O O . GLU B 1 52 ? -17.922 -25.172 -23.375 1 27.12 52 GLU B O 1
ATOM 3251 N N . PHE B 1 53 ? -16.281 -24.25 -24.438 1 25.45 53 PHE B N 1
ATOM 3252 C CA . PHE B 1 53 ? -15.555 -25.516 -24.328 1 25.45 53 PHE B CA 1
ATOM 3253 C C . PHE B 1 53 ? -15.008 -25.703 -22.906 1 25.45 53 PHE B C 1
ATOM 3255 O O . PHE B 1 53 ? -13.938 -25.188 -22.578 1 25.45 53 PHE B O 1
ATOM 3262 N N . ILE B 1 54 ? -15.773 -25.328 -21.969 1 29.78 54 ILE B N 1
ATOM 3263 C CA . ILE B 1 54 ? -15.625 -25.859 -20.625 1 29.78 54 ILE B CA 1
ATOM 3264 C C . ILE B 1 54 ? -15.469 -27.375 -20.672 1 29.78 54 ILE B C 1
ATOM 3266 O O . ILE B 1 54 ? -16.453 -28.109 -20.812 1 29.78 54 ILE B O 1
ATOM 3270 N N . LEU B 1 55 ? -14.844 -27.922 -21.672 1 28.91 55 LEU B N 1
ATOM 3271 C CA . LEU B 1 55 ? -14.766 -29.375 -21.578 1 28.91 55 LEU B CA 1
ATOM 3272 C C . LEU B 1 55 ? -14.602 -29.828 -20.125 1 28.91 55 LEU B C 1
ATOM 3274 O O . LEU B 1 55 ? -15.227 -30.797 -19.703 1 28.91 55 LEU B O 1
ATOM 3278 N N . ARG B 1 56 ? -13.211 -29.656 -19.594 1 33.12 56 ARG B N 1
ATOM 3279 C CA . ARG B 1 56 ? -12.812 -30.156 -18.281 1 33.12 56 ARG B CA 1
ATOM 3280 C C . ARG B 1 56 ? -13.539 -29.406 -17.172 1 33.12 56 ARG B C 1
ATOM 3282 O O . ARG B 1 56 ? -14.055 -28.312 -17.375 1 33.12 56 ARG B O 1
ATOM 3289 N N . GLU B 1 57 ? -14.094 -30 -16.016 1 38.5 57 GLU B N 1
ATOM 3290 C CA . GLU B 1 57 ? -14.984 -29.438 -15 1 38.5 57 GLU B CA 1
ATOM 3291 C C . GLU B 1 57 ? -14.539 -28.031 -14.594 1 38.5 57 GLU B C 1
ATOM 3293 O O . GLU B 1 57 ? -13.758 -27.875 -13.656 1 38.5 57 GLU B O 1
ATOM 3298 N N . ASP B 1 58 ? -14.312 -27.219 -15.523 1 41.31 58 ASP B N 1
ATOM 3299 C CA . ASP B 1 58 ? -14.008 -25.812 -15.219 1 41.31 58 ASP B CA 1
ATOM 3300 C C . ASP B 1 58 ? -15.078 -25.203 -14.312 1 41.31 58 ASP B C 1
ATOM 3302 O O . ASP B 1 58 ? -16.266 -25.297 -14.609 1 41.31 58 ASP B O 1
ATOM 3306 N N . VAL B 1 59 ? -14.883 -25.312 -13.023 1 45.09 59 VAL B N 1
ATOM 3307 C CA . VAL B 1 59 ? -15.758 -24.703 -12.039 1 45.09 59 VAL B CA 1
ATOM 3308 C C . VAL B 1 59 ? -15.461 -23.203 -11.961 1 45.09 59 VAL B C 1
ATOM 3310 O O . VAL B 1 59 ? -14.32 -22.797 -11.734 1 45.09 59 VAL B O 1
ATOM 3313 N N . SER B 1 60 ? -16.406 -22.359 -12.523 1 47.72 60 SER B N 1
ATOM 3314 C CA . SER B 1 60 ? -16.281 -20.906 -12.445 1 47.72 60 SER B CA 1
ATOM 3315 C C . SER B 1 60 ? -16.484 -20.406 -11.016 1 47.72 60 SER B C 1
ATOM 3317 O O . SER B 1 60 ? -17.375 -20.875 -10.312 1 47.72 60 SER B O 1
ATOM 3319 N N . ILE B 1 61 ? -15.523 -19.781 -10.523 1 49.91 61 ILE B N 1
ATOM 3320 C CA . ILE B 1 61 ? -15.609 -19.094 -9.242 1 49.91 61 ILE B CA 1
ATOM 3321 C C . ILE B 1 61 ? -15.953 -17.625 -9.469 1 49.91 61 ILE B C 1
ATOM 3323 O O . ILE B 1 61 ? -15.219 -16.906 -10.148 1 49.91 61 ILE B O 1
ATOM 3327 N N . GLN B 1 62 ? -17.141 -17.172 -9.188 1 48.94 62 GLN B N 1
ATOM 3328 C CA . GLN B 1 62 ? -17.531 -15.758 -9.25 1 48.94 62 GLN B CA 1
ATOM 3329 C C . GLN B 1 62 ? -17.25 -15.047 -7.934 1 48.94 62 GLN B C 1
ATOM 3331 O O . GLN B 1 62 ? -17.609 -15.531 -6.863 1 48.94 62 GLN B O 1
ATOM 3336 N N . ASN B 1 63 ? -16.312 -14.164 -8.055 1 53.16 63 ASN B N 1
ATOM 3337 C CA . ASN B 1 63 ? -16 -13.336 -6.891 1 53.16 63 ASN B CA 1
ATOM 3338 C C . ASN B 1 63 ? -15.711 -11.891 -7.289 1 53.16 63 ASN B C 1
ATOM 3340 O O . ASN B 1 63 ? -14.969 -11.648 -8.242 1 53.16 63 ASN B O 1
ATOM 3344 N N . HIS B 1 64 ? -16.422 -11.008 -6.719 1 58.47 64 HIS B N 1
ATOM 3345 C CA . HIS B 1 64 ? -16.234 -9.586 -7.012 1 58.47 64 HIS B CA 1
ATOM 3346 C C . HIS B 1 64 ? -14.969 -9.055 -6.348 1 58.47 64 HIS B C 1
ATOM 3348 O O . HIS B 1 64 ? -14.469 -7.988 -6.715 1 58.47 64 HIS B O 1
ATOM 3354 N N . LEU B 1 65 ? -14.516 -9.93 -5.512 1 69.94 65 LEU B N 1
ATOM 3355 C CA . LEU B 1 65 ? -13.289 -9.547 -4.824 1 69.94 65 LEU B CA 1
ATOM 3356 C C . LEU B 1 65 ? -12.062 -10.07 -5.566 1 69.94 65 LEU B C 1
ATOM 3358 O O . LEU B 1 65 ? -12.172 -11 -6.371 1 69.94 65 LEU B O 1
ATOM 3362 N N . MET B 1 66 ? -11.031 -9.438 -5.375 1 81 66 MET B N 1
ATOM 3363 C CA . MET B 1 66 ? -9.781 -9.82 -6.023 1 81 66 MET B CA 1
ATOM 3364 C C . MET B 1 66 ? -9.195 -11.078 -5.383 1 81 66 MET B C 1
ATOM 3366 O O . MET B 1 66 ? -8.203 -11.625 -5.871 1 81 66 MET B O 1
ATOM 3370 N N . LEU B 1 67 ? -9.789 -11.508 -4.305 1 86.88 67 LEU B N 1
ATOM 3371 C CA . LEU B 1 67 ? -9.312 -12.734 -3.672 1 86.88 67 LEU B CA 1
ATOM 3372 C C . LEU B 1 67 ? -10.477 -13.516 -3.061 1 86.88 67 LEU B C 1
ATOM 3374 O O . LEU B 1 67 ? -11.547 -12.953 -2.826 1 86.88 67 LEU B O 1
ATOM 3378 N N . LYS B 1 68 ? -10.312 -14.758 -2.93 1 85.31 68 LYS B N 1
ATOM 3379 C CA . LYS B 1 68 ? -11.242 -15.672 -2.268 1 85.31 68 LYS B CA 1
ATOM 3380 C C . LYS B 1 68 ? -10.508 -16.594 -1.291 1 85.31 68 LYS B C 1
ATOM 3382 O O . LYS B 1 68 ? -9.422 -17.078 -1.59 1 85.31 68 LYS B O 1
ATOM 3387 N N . VAL B 1 69 ? -11.094 -16.766 -0.141 1 87.5 69 VAL B N 1
ATOM 3388 C CA . VAL B 1 69 ? -10.469 -17.594 0.875 1 87.5 69 VAL B CA 1
ATOM 3389 C C . VAL B 1 69 ? -11.297 -18.859 1.077 1 87.5 69 VAL B C 1
ATOM 3391 O O . VAL B 1 69 ? -12.523 -18.812 1.196 1 87.5 69 VAL B O 1
ATOM 3394 N N . LEU B 1 70 ? -10.578 -19.969 1.043 1 83.75 70 LEU B N 1
ATOM 3395 C CA . LEU B 1 70 ? -11.156 -21.266 1.385 1 83.75 70 LEU B CA 1
ATOM 3396 C C . LEU B 1 70 ? -10.359 -21.938 2.502 1 83.75 70 LEU B C 1
ATOM 3398 O O . LEU B 1 70 ? -9.188 -21.625 2.707 1 83.75 70 LEU B O 1
ATOM 3402 N N . MET B 1 71 ? -10.992 -22.688 3.254 1 84.94 71 MET B N 1
ATOM 3403 C CA . MET B 1 71 ? -10.32 -23.406 4.328 1 84.94 71 MET B CA 1
ATOM 3404 C C . MET B 1 71 ? -10.328 -24.922 4.07 1 84.94 71 MET B C 1
ATOM 3406 O O . MET B 1 71 ? -11.328 -25.469 3.611 1 84.94 71 MET B O 1
ATOM 3410 N N . HIS B 1 72 ? -9.117 -25.516 4.234 1 79.56 72 HIS B N 1
ATOM 3411 C CA . HIS B 1 72 ? -8.977 -26.969 4.215 1 79.56 72 HIS B CA 1
ATOM 3412 C C . HIS B 1 72 ? -8.703 -27.516 5.613 1 79.56 72 HIS B C 1
ATOM 3414 O O . HIS B 1 72 ? -8.062 -26.859 6.434 1 79.56 72 HIS B O 1
ATOM 3420 N N . PRO B 1 73 ? -8.914 -28.875 5.953 1 65.81 73 PRO B N 1
ATOM 3421 C CA . PRO B 1 73 ? -9.539 -29.828 5.035 1 65.81 73 PRO B CA 1
ATOM 3422 C C . PRO B 1 73 ? -11.008 -29.516 4.766 1 65.81 73 PRO B C 1
ATOM 3424 O O . PRO B 1 73 ? -11.656 -28.859 5.578 1 65.81 73 PRO B O 1
ATOM 3427 N N . PHE B 1 74 ? -11.148 -29.844 3.406 1 54.91 74 PHE B N 1
ATOM 3428 C CA . PHE B 1 74 ? -12.57 -29.875 3.111 1 54.91 74 PHE B CA 1
ATOM 3429 C C . PHE B 1 74 ? -13.211 -31.141 3.656 1 54.91 74 PHE B C 1
ATOM 3431 O O . PHE B 1 74 ? -12.609 -32.219 3.6 1 54.91 74 PHE B O 1
ATOM 3438 N N . LYS B 1 75 ? -13.766 -31.016 4.715 1 48.38 75 LYS B N 1
ATOM 3439 C CA . LYS B 1 75 ? -14.305 -32.281 5.219 1 48.38 75 LYS B CA 1
ATOM 3440 C C . LYS B 1 75 ? -14.531 -33.281 4.082 1 48.38 75 LYS B C 1
ATOM 3442 O O . LYS B 1 75 ? -14.367 -34.469 4.266 1 48.38 75 LYS B O 1
ATOM 3447 N N . ARG B 1 76 ? -15.125 -32.781 2.977 1 43.41 76 ARG B N 1
ATOM 3448 C CA . ARG B 1 76 ? -15.75 -33.719 2.072 1 43.41 76 ARG B CA 1
ATOM 3449 C C . ARG B 1 76 ? -14.703 -34.562 1.334 1 43.41 76 ARG B C 1
ATOM 3451 O O . ARG B 1 76 ? -15.047 -35.406 0.507 1 43.41 76 ARG B O 1
ATOM 3458 N N . GLN B 1 77 ? -13.414 -34.156 1.512 1 49.47 77 GLN B N 1
ATOM 3459 C CA . GLN B 1 77 ? -12.602 -35 0.629 1 49.47 77 GLN B CA 1
ATOM 3460 C C . GLN B 1 77 ? -12.148 -36.281 1.336 1 49.47 77 GLN B C 1
ATOM 3462 O O . GLN B 1 77 ? -11.641 -36.219 2.461 1 49.47 77 GLN B O 1
ATOM 3467 N N . THR B 1 78 ? -12.758 -37.406 1.005 1 49.5 78 THR B N 1
ATOM 3468 C CA . THR B 1 78 ? -12.586 -38.75 1.569 1 49.5 78 THR B CA 1
ATOM 3469 C C . THR B 1 78 ? -11.148 -38.969 2.033 1 49.5 78 THR B C 1
ATOM 3471 O O . THR B 1 78 ? -10.906 -39.656 3.029 1 49.5 78 THR B O 1
ATOM 3474 N N . ASN B 1 79 ? -10.188 -38.406 1.31 1 57.38 79 ASN B N 1
ATOM 3475 C CA . ASN B 1 79 ? -8.82 -38.75 1.691 1 57.38 79 ASN B CA 1
ATOM 3476 C C . ASN B 1 79 ? -8 -37.5 2.047 1 57.38 79 ASN B C 1
ATOM 3478 O O . ASN B 1 79 ? -6.773 -37.562 2.102 1 57.38 79 ASN B O 1
ATOM 3482 N N . GLY B 1 80 ? -8.797 -36.406 2.398 1 63.81 80 GLY B N 1
ATOM 3483 C CA . GLY B 1 80 ? -8.094 -35.219 2.83 1 63.81 80 GLY B CA 1
ATOM 3484 C C . GLY B 1 80 ? -7.336 -34.531 1.708 1 63.81 80 GLY B C 1
ATOM 3485 O O . GLY B 1 80 ? -6.605 -33.562 1.942 1 63.81 80 GLY B O 1
ATOM 3486 N N . ALA B 1 81 ? -7.469 -35.125 0.496 1 72.38 81 ALA B N 1
ATOM 3487 C CA . ALA B 1 81 ? -6.703 -34.562 -0.613 1 72.38 81 ALA B CA 1
ATOM 3488 C C . ALA B 1 81 ? -7.605 -33.812 -1.574 1 72.38 81 ALA B C 1
ATOM 3490 O O . ALA B 1 81 ? -8.734 -34.219 -1.839 1 72.38 81 ALA B O 1
ATOM 3491 N N . SER B 1 82 ? -7.191 -32.625 -1.982 1 74.25 82 SER B N 1
ATOM 3492 C CA . SER B 1 82 ? -7.855 -31.938 -3.09 1 74.25 82 SER B CA 1
ATOM 3493 C C . SER B 1 82 ? -7.637 -32.688 -4.406 1 74.25 82 SER B C 1
ATOM 3495 O O . SER B 1 82 ? -6.684 -33.438 -4.535 1 74.25 82 SER B O 1
ATOM 3497 N N . PRO B 1 83 ? -8.555 -32.594 -5.328 1 76.44 83 PRO B N 1
ATOM 3498 C CA . PRO B 1 83 ? -8.25 -33.156 -6.648 1 76.44 83 PRO B CA 1
ATOM 3499 C C . PRO B 1 83 ? -7.004 -32.531 -7.273 1 76.44 83 PRO B C 1
ATOM 3501 O O . PRO B 1 83 ? -6.656 -31.391 -6.969 1 76.44 83 PRO B O 1
ATOM 3504 N N . LEU B 1 84 ? -6.312 -33.406 -8.023 1 83.06 84 LEU B N 1
ATOM 3505 C CA . LEU B 1 84 ? -5.258 -32.844 -8.859 1 83.06 84 LEU B CA 1
ATOM 3506 C C . LEU B 1 84 ? -5.828 -31.844 -9.859 1 83.06 84 LEU B C 1
ATOM 3508 O O . LEU B 1 84 ? -6.727 -32.188 -10.633 1 83.06 84 LEU B O 1
ATOM 3512 N N . HIS B 1 85 ? -5.363 -30.578 -9.82 1 82 85 HIS B N 1
ATOM 3513 C CA . HIS B 1 85 ? -6.035 -29.562 -10.625 1 82 85 HIS B CA 1
ATOM 3514 C C . HIS B 1 85 ? -5.094 -28.406 -10.969 1 82 85 HIS B C 1
ATOM 3516 O O . HIS B 1 85 ? -3.973 -28.344 -10.453 1 82 85 HIS B O 1
ATOM 3522 N N . ARG B 1 86 ? -5.508 -27.578 -12 1 81.19 86 ARG B N 1
ATOM 3523 C CA . ARG B 1 86 ? -4.852 -26.344 -12.375 1 81.19 86 ARG B CA 1
ATOM 3524 C C . ARG B 1 86 ? -5.852 -25.188 -12.414 1 81.19 86 ARG B C 1
ATOM 3526 O O . ARG B 1 86 ? -7.062 -25.406 -12.398 1 81.19 86 ARG B O 1
ATOM 3533 N N . HIS B 1 87 ? -5.391 -24.016 -12.273 1 76.31 87 HIS B N 1
ATOM 3534 C CA . HIS B 1 87 ? -6.258 -22.844 -12.312 1 76.31 87 HIS B CA 1
ATOM 3535 C C . HIS B 1 87 ? -5.5 -21.609 -12.797 1 76.31 87 HIS B C 1
ATOM 3537 O O . HIS B 1 87 ? -4.27 -21.625 -12.891 1 76.31 87 HIS B O 1
ATOM 3543 N N . ASN B 1 88 ? -6.27 -20.516 -13.164 1 75.31 88 ASN B N 1
ATOM 3544 C CA . ASN B 1 88 ? -5.699 -19.312 -13.742 1 75.31 88 ASN B CA 1
ATOM 3545 C C . ASN B 1 88 ? -5.527 -18.219 -12.688 1 75.31 88 ASN B C 1
ATOM 3547 O O . ASN B 1 88 ? -5.555 -17.031 -13.016 1 75.31 88 ASN B O 1
ATOM 3551 N N . TYR B 1 89 ? -5.504 -18.531 -11.5 1 82.31 89 TYR B N 1
ATOM 3552 C CA . TYR B 1 89 ? -5.246 -17.625 -10.391 1 82.31 89 TYR B CA 1
ATOM 3553 C C . TYR B 1 89 ? -4.113 -18.141 -9.508 1 82.31 89 TYR B C 1
ATOM 3555 O O . TYR B 1 89 ? -3.758 -19.312 -9.578 1 82.31 89 TYR B O 1
ATOM 3563 N N . PHE B 1 90 ? -3.541 -17.266 -8.789 1 88.81 90 PHE B N 1
ATOM 3564 C CA . PHE B 1 90 ? -2.539 -17.703 -7.824 1 88.81 90 PHE B CA 1
ATOM 3565 C C . PHE B 1 90 ? -3.203 -18.281 -6.586 1 88.81 90 PHE B C 1
ATOM 3567 O O . PHE B 1 90 ? -4.297 -17.875 -6.203 1 88.81 90 PHE B O 1
ATOM 3574 N N . GLU B 1 91 ? -2.582 -19.234 -6.043 1 91.56 91 GLU B N 1
ATOM 3575 C CA . GLU B 1 91 ? -3.059 -19.844 -4.805 1 91.56 91 GLU B CA 1
ATOM 3576 C C . GLU B 1 91 ? -1.99 -19.797 -3.715 1 91.56 91 GLU B C 1
ATOM 3578 O O . GLU B 1 91 ? -0.849 -20.203 -3.939 1 91.56 91 GLU B O 1
ATOM 3583 N N . MET B 1 92 ? -2.369 -19.234 -2.643 1 94.31 92 MET B N 1
ATOM 3584 C CA . MET B 1 92 ? -1.493 -19.172 -1.476 1 94.31 92 MET B CA 1
ATOM 3585 C C . MET B 1 92 ? -2.068 -19.984 -0.324 1 94.31 92 MET B C 1
ATOM 3587 O O . MET B 1 92 ? -3.125 -19.656 0.215 1 94.31 92 MET B O 1
ATOM 3591 N N . GLY B 1 93 ? -1.38 -21.078 0.035 1 94.44 93 GLY B N 1
ATOM 3592 C CA . GLY B 1 93 ? -1.782 -21.906 1.16 1 94.44 93 GLY B CA 1
ATOM 3593 C C . GLY B 1 93 ? -1.027 -21.594 2.438 1 94.44 93 GLY B C 1
ATOM 3594 O O . GLY B 1 93 ? 0.2 -21.469 2.424 1 94.44 93 GLY B O 1
ATOM 3595 N N . PHE B 1 94 ? -1.765 -21.375 3.52 1 95.25 94 PHE B N 1
ATOM 3596 C CA . PHE B 1 94 ? -1.202 -21.094 4.832 1 95.25 94 PHE B CA 1
ATOM 3597 C C . PHE B 1 94 ? -1.594 -22.172 5.836 1 95.25 94 PHE B C 1
ATOM 3599 O O . PHE B 1 94 ? -2.775 -22.328 6.148 1 95.25 94 PHE B O 1
ATOM 3606 N N . VAL B 1 95 ? -0.555 -22.891 6.355 1 94.75 95 VAL B N 1
ATOM 3607 C CA . VAL B 1 95 ? -0.832 -23.906 7.371 1 94.75 95 VAL B CA 1
ATOM 3608 C C . VAL B 1 95 ? -1.05 -23.219 8.727 1 94.75 95 VAL B C 1
ATOM 3610 O O . VAL B 1 95 ? -0.094 -22.984 9.461 1 94.75 95 VAL B O 1
ATOM 3613 N N . PHE B 1 96 ? -2.309 -23.047 9.016 1 94.25 96 PHE B N 1
ATOM 3614 C CA . PHE B 1 96 ? -2.682 -22.344 10.234 1 94.25 96 PHE B CA 1
ATOM 3615 C C . PHE B 1 96 ? -2.492 -23.234 11.453 1 94.25 96 PHE B C 1
ATOM 3617 O O . PHE B 1 96 ? -2.033 -22.766 12.5 1 94.25 96 PHE B O 1
ATOM 3624 N N . GLN B 1 97 ? -2.811 -24.422 11.328 1 93.31 97 GLN B N 1
ATOM 3625 C CA . GLN B 1 97 ? -2.652 -25.422 12.367 1 93.31 97 GLN B CA 1
ATOM 3626 C C . GLN B 1 97 ? -2.361 -26.797 11.766 1 93.31 97 GLN B C 1
ATOM 3628 O O . GLN B 1 97 ? -2.939 -27.172 10.742 1 93.31 97 GLN B O 1
ATOM 3633 N N . GLY B 1 98 ? -1.437 -27.516 12.359 1 92.94 98 GLY B N 1
ATOM 3634 C CA . GLY B 1 98 ? -1.163 -28.875 11.922 1 92.94 98 GLY B CA 1
ATOM 3635 C C . GLY B 1 98 ? -0.167 -28.938 10.781 1 92.94 98 GLY B C 1
ATOM 3636 O O . GLY B 1 98 ? 0.924 -28.375 10.867 1 92.94 98 GLY B O 1
ATOM 3637 N N . GLU B 1 99 ? -0.575 -29.781 9.789 1 93 99 GLU B N 1
ATOM 3638 C CA . GLU B 1 99 ? 0.359 -30.031 8.695 1 93 99 GLU B CA 1
ATOM 3639 C C . GLU B 1 99 ? -0.381 -30.328 7.395 1 93 99 GLU B C 1
ATOM 3641 O O . GLU B 1 99 ? -1.575 -30.641 7.414 1 93 99 GLU B O 1
ATOM 3646 N N . CYS B 1 100 ? 0.369 -30.203 6.289 1 93.12 100 CYS B N 1
ATOM 3647 C CA . CYS B 1 100 ? -0.15 -30.609 4.988 1 93.12 100 CYS B CA 1
ATOM 3648 C C . CYS B 1 100 ? 0.986 -30.938 4.027 1 93.12 100 CYS B C 1
ATOM 3650 O O . CYS B 1 100 ? 2.15 -30.672 4.32 1 93.12 100 CYS B O 1
ATOM 3652 N N . ILE B 1 101 ? 0.647 -31.656 2.998 1 93.38 101 ILE B N 1
ATOM 3653 C CA . ILE B 1 101 ? 1.573 -31.906 1.899 1 93.38 101 ILE B CA 1
ATOM 3654 C C . ILE B 1 101 ? 1.094 -31.188 0.645 1 93.38 101 ILE B C 1
ATOM 3656 O O . ILE B 1 101 ? -0.082 -31.266 0.281 1 93.38 101 ILE B O 1
ATOM 3660 N N . SER B 1 102 ? 1.938 -30.391 0.122 1 92.75 102 SER B N 1
ATOM 3661 C CA . SER B 1 102 ? 1.672 -29.781 -1.176 1 92.75 102 SER B CA 1
ATOM 3662 C C . SER B 1 102 ? 2.439 -30.5 -2.289 1 92.75 102 SER B C 1
ATOM 3664 O O . SER B 1 102 ? 3.643 -30.734 -2.166 1 92.75 102 SER B O 1
ATOM 3666 N N . ILE B 1 103 ? 1.734 -30.906 -3.295 1 91 103 ILE B N 1
ATOM 3667 C CA . ILE B 1 103 ? 2.334 -31.531 -4.473 1 91 103 ILE B CA 1
ATOM 3668 C C . ILE B 1 103 ? 2.164 -30.609 -5.68 1 91 103 ILE B C 1
ATOM 3670 O O . ILE B 1 103 ? 1.043 -30.234 -6.031 1 91 103 ILE B O 1
ATOM 3674 N N . SER B 1 104 ? 3.213 -30.172 -6.254 1 89.56 104 SER B N 1
ATOM 3675 C CA . SER B 1 104 ? 3.184 -29.312 -7.434 1 89.56 104 SER B CA 1
ATOM 3676 C C . SER B 1 104 ? 4.152 -29.812 -8.5 1 89.56 104 SER B C 1
ATOM 3678 O O . SER B 1 104 ? 5.355 -29.906 -8.25 1 89.56 104 SER B O 1
ATOM 3680 N N . ASP B 1 105 ? 3.625 -30.062 -9.641 1 83.25 105 ASP B N 1
ATOM 3681 C CA . ASP B 1 105 ? 4.383 -30.594 -10.773 1 83.25 105 ASP B CA 1
ATOM 3682 C C . ASP B 1 105 ? 5.238 -31.781 -10.344 1 83.25 105 ASP B C 1
ATOM 3684 O O . ASP B 1 105 ? 6.434 -31.828 -10.656 1 83.25 105 ASP B O 1
ATOM 3688 N N . GLY B 1 106 ? 4.656 -32.594 -9.531 1 83 106 GLY B N 1
ATOM 3689 C CA . GLY B 1 106 ? 5.273 -33.875 -9.141 1 83 106 GLY B CA 1
ATOM 3690 C C . GLY B 1 106 ? 6.168 -33.719 -7.922 1 83 106 GLY B C 1
ATOM 3691 O O . GLY B 1 106 ? 6.621 -34.75 -7.371 1 83 106 GLY B O 1
ATOM 3692 N N . GLU B 1 107 ? 6.523 -32.531 -7.508 1 88.69 107 GLU B N 1
ATOM 3693 C CA . GLU B 1 107 ? 7.355 -32.344 -6.324 1 88.69 107 GLU B CA 1
ATOM 3694 C C . GLU B 1 107 ? 6.5 -32.188 -5.066 1 88.69 107 GLU B C 1
ATOM 3696 O O . GLU B 1 107 ? 5.523 -31.453 -5.055 1 88.69 107 GLU B O 1
ATOM 3701 N N . GLU B 1 108 ? 6.938 -32.969 -4.059 1 92.44 108 GLU B N 1
ATOM 3702 C CA . GLU B 1 108 ? 6.191 -32.969 -2.805 1 92.44 108 GLU B C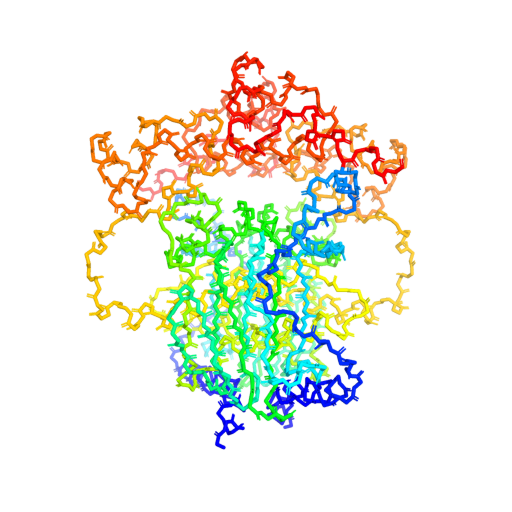A 1
ATOM 3703 C C . GLU B 1 108 ? 6.898 -32.125 -1.742 1 92.44 108 GLU B C 1
ATOM 3705 O O . GLU B 1 108 ? 8.125 -32.156 -1.63 1 92.44 108 GLU B O 1
ATOM 3710 N N . ALA B 1 109 ? 6.148 -31.344 -1.035 1 93.31 109 ALA B N 1
ATOM 3711 C CA . ALA B 1 109 ? 6.656 -30.578 0.1 1 93.31 109 ALA B CA 1
ATOM 3712 C C . ALA B 1 109 ? 5.781 -30.781 1.333 1 93.31 109 ALA B C 1
ATOM 3714 O O . ALA B 1 109 ? 4.559 -30.625 1.267 1 93.31 109 ALA B O 1
ATOM 3715 N N . HIS B 1 110 ? 6.422 -31.188 2.402 1 95.12 110 HIS B N 1
ATOM 3716 C CA . HIS B 1 110 ? 5.73 -31.312 3.68 1 95.12 110 HIS B CA 1
ATOM 3717 C C . HIS B 1 110 ? 5.773 -30 4.461 1 95.12 110 HIS B C 1
ATOM 3719 O O . HIS B 1 110 ? 6.855 -29.5 4.781 1 95.12 110 HIS B O 1
ATOM 3725 N N . LEU B 1 111 ? 4.621 -29.438 4.746 1 94.75 111 LEU B N 1
ATOM 3726 C CA . LEU B 1 111 ? 4.523 -28.141 5.41 1 94.75 111 LEU B CA 1
ATOM 3727 C C . LEU B 1 111 ? 3.91 -28.281 6.797 1 94.75 111 LEU B C 1
ATOM 3729 O O . LEU B 1 111 ? 3.105 -29.188 7.031 1 94.75 111 LEU B O 1
ATOM 3733 N N . HIS B 1 112 ? 4.348 -27.359 7.648 1 93.75 112 HIS B N 1
ATOM 3734 C CA . HIS B 1 112 ? 3.9 -27.375 9.039 1 93.75 112 HIS B CA 1
ATOM 3735 C C . HIS B 1 112 ? 3.328 -26.016 9.445 1 93.75 112 HIS B C 1
ATOM 3737 O O . HIS B 1 112 ? 3.396 -25.047 8.68 1 93.75 112 HIS B O 1
ATOM 3743 N N . GLU B 1 113 ? 2.789 -26.047 10.68 1 93.25 113 GLU B N 1
ATOM 3744 C CA . GLU B 1 113 ? 2.148 -24.844 11.195 1 93.25 113 GLU B CA 1
ATOM 3745 C C . GLU B 1 113 ? 3.035 -23.625 10.992 1 93.25 113 GLU B C 1
ATOM 3747 O O . GLU B 1 113 ? 4.215 -23.641 11.352 1 93.25 113 GLU B O 1
ATOM 3752 N N . GLY B 1 114 ? 2.436 -22.625 10.375 1 91.38 114 GLY B N 1
ATOM 3753 C CA . GLY B 1 114 ? 3.158 -21.391 10.133 1 91.38 114 GLY B CA 1
ATOM 3754 C C . GLY B 1 114 ? 3.764 -21.297 8.742 1 91.38 114 GLY B C 1
ATOM 3755 O O . GLY B 1 114 ? 4.148 -20.219 8.289 1 91.38 114 GLY B O 1
ATOM 3756 N N . ASP B 1 115 ? 3.879 -22.453 8.047 1 92 115 ASP B N 1
ATOM 3757 C CA . ASP B 1 115 ? 4.457 -22.469 6.707 1 92 115 ASP B CA 1
ATOM 3758 C C . ASP B 1 115 ? 3.461 -21.938 5.676 1 92 115 ASP B C 1
ATOM 3760 O O . ASP B 1 115 ? 2.25 -21.953 5.906 1 92 115 ASP B O 1
ATOM 3764 N N . LEU B 1 116 ? 4.055 -21.391 4.621 1 93.12 116 LEU B N 1
ATOM 3765 C CA . LEU B 1 116 ? 3.283 -20.828 3.518 1 93.12 116 LEU B CA 1
ATOM 3766 C C . LEU B 1 116 ? 3.771 -21.375 2.18 1 93.12 116 LEU B C 1
ATOM 3768 O O . LEU B 1 116 ? 4.965 -21.625 2.004 1 93.12 116 LEU B O 1
ATOM 3772 N N . PHE B 1 117 ? 2.836 -21.672 1.261 1 92.5 117 PHE B N 1
ATOM 3773 C CA . PHE B 1 117 ? 3.232 -22 -0.104 1 92.5 117 PHE B CA 1
ATOM 3774 C C . PHE B 1 117 ? 2.402 -21.203 -1.111 1 92.5 117 PHE B C 1
ATOM 3776 O O . PHE B 1 117 ? 1.242 -20.875 -0.848 1 92.5 117 PHE B O 1
ATOM 3783 N N . ILE B 1 118 ? 3.006 -20.828 -2.266 1 92.75 118 ILE B N 1
ATOM 3784 C CA . ILE B 1 118 ? 2.33 -20.109 -3.34 1 92.75 118 ILE B CA 1
ATOM 3785 C C . ILE B 1 118 ? 2.438 -20.906 -4.641 1 92.75 118 ILE B C 1
ATOM 3787 O O . ILE B 1 118 ? 3.541 -21.219 -5.09 1 92.75 118 ILE B O 1
ATOM 3791 N N . VAL B 1 119 ? 1.31 -21.234 -5.191 1 90.81 119 VAL B N 1
ATOM 3792 C CA . VAL B 1 119 ? 1.248 -21.984 -6.438 1 90.81 119 VAL B CA 1
ATOM 3793 C C . VAL B 1 119 ? 1.021 -21.047 -7.613 1 90.81 119 VAL B C 1
ATOM 3795 O O . VAL B 1 119 ? 0.165 -20.156 -7.547 1 90.81 119 VAL B O 1
ATOM 3798 N N . SER B 1 120 ? 1.798 -21.188 -8.633 1 87.56 120 SER B N 1
ATOM 3799 C CA . SER B 1 120 ? 1.744 -20.344 -9.812 1 87.56 120 SER B CA 1
ATOM 3800 C C . SER B 1 120 ? 0.519 -20.656 -10.664 1 87.56 120 SER B C 1
ATOM 3802 O O . SER B 1 120 ? -0.195 -21.625 -10.406 1 87.56 120 SER B O 1
ATOM 3804 N N . LEU B 1 121 ? 0.45 -19.797 -11.648 1 79.88 121 LEU B N 1
ATOM 3805 C CA . LEU B 1 121 ? -0.654 -19.984 -12.578 1 79.88 121 LEU B CA 1
ATOM 3806 C C . LEU B 1 121 ? -0.507 -21.297 -13.344 1 79.88 121 LEU B C 1
ATOM 3808 O O . LEU B 1 121 ? 0.611 -21.734 -13.625 1 79.88 121 LEU B O 1
ATOM 3812 N N . GLN B 1 122 ? -1.513 -22.062 -13.469 1 73.38 122 GLN B N 1
ATOM 3813 C CA . GLN B 1 122 ? -1.625 -23.219 -14.359 1 73.38 122 GLN B CA 1
ATOM 3814 C C . GLN B 1 122 ? -0.823 -24.406 -13.82 1 73.38 122 GLN B C 1
ATOM 3816 O O . GLN B 1 122 ? -0.75 -25.453 -14.469 1 73.38 122 GLN B O 1
ATOM 3821 N N . ALA B 1 123 ? -0.07 -24.203 -12.727 1 82.56 123 ALA B N 1
ATOM 3822 C CA . ALA B 1 123 ? 0.638 -25.344 -12.133 1 82.56 123 ALA B CA 1
ATOM 3823 C C . ALA B 1 123 ? -0.331 -26.453 -11.758 1 82.56 123 ALA B C 1
ATOM 3825 O O . ALA B 1 123 ? -1.387 -26.203 -11.172 1 82.56 123 ALA B O 1
ATOM 3826 N N . LEU B 1 124 ? 0.031 -27.625 -12.25 1 84.94 124 LEU B N 1
ATOM 3827 C CA . LEU B 1 124 ? -0.725 -28.797 -11.789 1 84.94 124 LEU B CA 1
ATOM 3828 C C . LEU B 1 124 ? -0.359 -29.141 -10.352 1 84.94 124 LEU B C 1
ATOM 3830 O O . LEU B 1 124 ? 0.814 -29.359 -10.039 1 84.94 124 LEU B O 1
ATOM 3834 N N . HIS B 1 125 ? -1.342 -29.078 -9.469 1 88.56 125 HIS B N 1
ATOM 3835 C CA . HIS B 1 125 ? -0.988 -29.266 -8.062 1 88.56 125 HIS B CA 1
ATOM 3836 C C . HIS B 1 125 ? -2.137 -29.891 -7.281 1 88.56 125 HIS B C 1
ATOM 3838 O O . HIS B 1 125 ? -3.254 -30 -7.793 1 88.56 125 HIS B O 1
ATOM 3844 N N . GLN B 1 126 ? -1.736 -30.406 -6.121 1 87.56 126 GLN B N 1
ATOM 3845 C CA . GLN B 1 126 ? -2.648 -31.016 -5.16 1 87.56 126 GLN B CA 1
ATOM 3846 C C . GLN B 1 126 ? -2.18 -30.766 -3.729 1 87.56 126 GLN B C 1
ATOM 3848 O O . GLN B 1 126 ? -0.988 -30.578 -3.484 1 87.56 126 GLN B O 1
ATOM 3853 N N . MET B 1 127 ? -3.182 -30.641 -2.85 1 87.75 127 MET B N 1
ATOM 3854 C CA . MET B 1 127 ? -2.877 -30.516 -1.426 1 87.75 127 MET B CA 1
ATOM 3855 C C . MET B 1 127 ? -3.547 -31.641 -0.634 1 87.75 127 MET B C 1
ATOM 3857 O O . MET B 1 127 ? -4.68 -32.031 -0.93 1 87.75 127 MET B O 1
ATOM 3861 N N . LYS B 1 128 ? -2.83 -32.156 0.332 1 87.31 128 LYS B N 1
ATOM 3862 C CA . LYS B 1 128 ? -3.336 -33.219 1.173 1 87.31 128 LYS B CA 1
ATOM 3863 C C . LYS B 1 128 ? -3.188 -32.875 2.654 1 87.31 128 LYS B C 1
ATOM 3865 O O . LYS B 1 128 ? -2.131 -32.406 3.086 1 87.31 128 LYS B O 1
ATOM 3870 N N . THR B 1 129 ? -4.277 -33 3.377 1 87.5 129 THR B N 1
ATOM 3871 C CA . THR B 1 129 ? -4.23 -32.906 4.832 1 87.5 129 THR B CA 1
ATOM 3872 C C . THR B 1 129 ? -4.398 -34.312 5.457 1 87.5 129 THR B C 1
ATOM 3874 O O . THR B 1 129 ? -4.82 -35.25 4.785 1 87.5 129 THR B O 1
ATOM 3877 N N . PHE B 1 130 ? -4.023 -34.438 6.758 1 83.75 130 PHE B N 1
ATOM 3878 C CA . PHE B 1 130 ? -3.967 -35.75 7.375 1 83.75 130 PHE B CA 1
ATOM 3879 C C . PHE B 1 130 ? -5.02 -35.906 8.469 1 83.75 130 PHE B C 1
ATOM 3881 O O . PHE B 1 130 ? -5.398 -37 8.844 1 83.75 130 PHE B O 1
ATOM 3888 N N . SER B 1 131 ? -5.367 -34.812 9.023 1 82.69 131 SER B N 1
ATOM 3889 C CA . SER B 1 131 ? -6.316 -34.812 10.133 1 82.69 131 SER B CA 1
ATOM 3890 C C . SER B 1 131 ? -7.34 -33.688 10 1 82.69 131 SER B C 1
ATOM 3892 O O . SER B 1 131 ? -7.117 -32.719 9.273 1 82.69 131 SER B O 1
ATOM 3894 N N . LEU B 1 132 ? -8.453 -33.812 10.727 1 81.19 132 LEU B N 1
ATOM 3895 C CA . LEU B 1 132 ? -9.484 -32.781 10.75 1 81.19 132 LEU B CA 1
ATOM 3896 C C . LEU B 1 132 ? -9.008 -31.547 11.523 1 81.19 132 LEU B C 1
ATOM 3898 O O . LEU B 1 132 ? -9.625 -30.484 11.453 1 81.19 132 LEU B O 1
ATOM 3902 N N . ASP B 1 133 ? -7.906 -31.734 12.18 1 86.31 133 ASP B N 1
ATOM 3903 C CA . ASP B 1 133 ? -7.352 -30.625 12.953 1 86.31 133 ASP B CA 1
ATOM 3904 C C . ASP B 1 133 ? -6.27 -29.891 12.164 1 86.31 133 ASP B C 1
ATOM 3906 O O . ASP B 1 133 ? -5.66 -28.938 12.664 1 86.31 133 ASP B O 1
ATOM 3910 N N . ASP B 1 134 ? -6.035 -30.438 10.922 1 91.06 134 ASP B N 1
ATOM 3911 C CA . ASP B 1 134 ? -5.125 -29.719 10.023 1 91.06 134 ASP B CA 1
ATOM 3912 C C . ASP B 1 134 ? -5.848 -28.594 9.305 1 91.06 134 ASP B C 1
ATOM 3914 O O . ASP B 1 134 ? -6.527 -28.812 8.297 1 91.06 134 ASP B O 1
ATOM 3918 N N . TYR B 1 135 ? -5.676 -27.344 9.836 1 91.88 135 TYR B N 1
ATOM 3919 C CA . TYR B 1 135 ? -6.344 -26.203 9.227 1 91.88 135 TYR B CA 1
ATOM 3920 C C . TYR B 1 135 ? -5.414 -25.469 8.266 1 91.88 135 TYR B C 1
ATOM 3922 O O . TYR B 1 135 ? -4.406 -24.891 8.68 1 91.88 135 TYR B O 1
ATOM 3930 N N . VAL B 1 136 ? -5.77 -25.516 6.977 1 92.5 136 VAL B N 1
ATOM 3931 C CA . VAL B 1 136 ? -5.016 -24.797 5.957 1 92.5 136 VAL B CA 1
ATOM 3932 C C . VAL B 1 136 ? -5.918 -23.766 5.277 1 92.5 136 VAL B C 1
ATOM 3934 O O . VAL B 1 136 ? -6.93 -24.125 4.672 1 92.5 136 VAL B O 1
ATOM 3937 N N . PHE B 1 137 ? -5.594 -22.469 5.457 1 93.12 137 PHE B N 1
ATOM 3938 C CA . PHE B 1 137 ? -6.297 -21.422 4.707 1 93.12 137 PHE B CA 1
ATOM 3939 C C . PHE B 1 137 ? -5.73 -21.312 3.295 1 93.12 137 PHE B C 1
ATOM 3941 O O . PHE B 1 137 ? -4.527 -21.094 3.119 1 93.12 137 PHE B O 1
ATOM 3948 N N . ASN B 1 138 ? -6.562 -21.5 2.316 1 90.62 138 ASN B N 1
ATOM 3949 C CA . ASN B 1 138 ? -6.211 -21.328 0.91 1 90.62 138 ASN B CA 1
ATOM 3950 C C . ASN B 1 138 ? -6.719 -20 0.363 1 90.62 138 ASN B C 1
ATOM 3952 O O . ASN B 1 138 ? -7.93 -19.781 0.26 1 90.62 138 ASN B O 1
ATOM 3956 N N . ILE B 1 139 ? -5.812 -19.141 0.027 1 93 139 ILE B N 1
ATOM 3957 C CA . ILE B 1 139 ? -6.156 -17.828 -0.507 1 93 139 ILE B CA 1
ATOM 3958 C C . ILE B 1 139 ? -5.953 -17.812 -2.02 1 93 139 ILE B C 1
ATOM 3960 O O . ILE B 1 139 ? -4.82 -17.875 -2.502 1 93 139 ILE B O 1
ATOM 3964 N N . MET B 1 140 ? -7.016 -17.781 -2.727 1 88.62 140 MET B N 1
ATOM 3965 C CA . MET B 1 140 ? -6.977 -17.641 -4.18 1 88.62 140 MET B CA 1
ATOM 3966 C C . MET B 1 140 ? -6.875 -16.172 -4.578 1 88.62 140 MET B C 1
ATOM 3968 O O . MET B 1 140 ? -7.656 -15.344 -4.113 1 88.62 140 MET B O 1
ATOM 3972 N N . ILE B 1 141 ? -5.902 -15.828 -5.375 1 89.75 141 ILE B N 1
ATOM 3973 C CA . ILE B 1 141 ? -5.652 -14.438 -5.727 1 89.75 141 ILE B CA 1
ATOM 3974 C C . ILE B 1 141 ? -5.805 -14.25 -7.234 1 89.75 141 ILE B C 1
ATOM 3976 O O . ILE B 1 141 ? -5.051 -14.828 -8.023 1 89.75 141 ILE B O 1
ATOM 3980 N N . ASN B 1 142 ? -6.734 -13.422 -7.566 1 82.56 142 ASN B N 1
ATOM 3981 C CA . ASN B 1 142 ? -6.969 -13.133 -8.977 1 82.56 142 ASN B CA 1
ATOM 3982 C C . ASN B 1 142 ? -5.801 -12.367 -9.602 1 82.56 142 ASN B C 1
ATOM 3984 O O . ASN B 1 142 ? -5.215 -11.492 -8.953 1 82.56 142 ASN B O 1
ATOM 3988 N N . THR B 1 143 ? -5.512 -12.609 -10.844 1 77.69 143 THR B N 1
ATOM 3989 C CA . THR B 1 143 ? -4.395 -11.969 -11.523 1 77.69 143 THR B CA 1
ATOM 3990 C C . THR B 1 143 ? -4.609 -10.461 -11.609 1 77.69 143 THR B C 1
ATOM 3992 O O . THR B 1 143 ? -3.65 -9.695 -11.719 1 77.69 143 THR B O 1
ATOM 3995 N N . SER B 1 144 ? -5.852 -10.039 -11.523 1 72.56 144 SER B N 1
ATOM 3996 C CA . SER B 1 144 ? -6.18 -8.625 -11.625 1 72.56 144 SER B CA 1
ATOM 3997 C C . SER B 1 144 ? -5.625 -7.844 -10.43 1 72.56 144 SER B C 1
ATOM 3999 O O . SER B 1 144 ? -5.5 -6.621 -10.484 1 72.56 144 SER B O 1
ATOM 4001 N N . LEU B 1 145 ? -5.305 -8.539 -9.359 1 83.75 145 LEU B N 1
ATOM 4002 C CA . LEU B 1 145 ? -4.707 -7.891 -8.203 1 83.75 145 LEU B CA 1
ATOM 4003 C C . LEU B 1 145 ? -3.295 -7.406 -8.516 1 83.75 145 LEU B C 1
ATOM 4005 O O . LEU B 1 145 ? -2.836 -6.414 -7.949 1 83.75 145 LEU B O 1
ATOM 4009 N N . PHE B 1 146 ? -2.676 -8.023 -9.414 1 82.44 146 PHE B N 1
ATOM 4010 C CA . PHE B 1 146 ? -1.267 -7.785 -9.703 1 82.44 146 PHE B CA 1
ATOM 4011 C C . PHE B 1 146 ? -1.109 -6.766 -10.828 1 82.44 146 PHE B C 1
ATOM 4013 O O . PHE B 1 146 ? -0.463 -7.043 -11.836 1 82.44 146 PHE B O 1
ATOM 4020 N N . ASP B 1 147 ? -1.628 -5.617 -10.578 1 73.62 147 ASP B N 1
ATOM 4021 C CA . ASP B 1 147 ? -1.47 -4.512 -11.516 1 73.62 147 ASP B CA 1
ATOM 4022 C C . ASP B 1 147 ? -0.182 -3.738 -11.242 1 73.62 147 ASP B C 1
ATOM 4024 O O . ASP B 1 147 ? 0.585 -4.098 -10.352 1 73.62 147 ASP B O 1
ATOM 4028 N N . GLN B 1 148 ? 0.027 -2.756 -12.008 1 69.94 148 GLN B N 1
ATOM 4029 C CA . GLN B 1 148 ? 1.246 -1.96 -11.906 1 69.94 148 GLN B CA 1
ATOM 4030 C C . GLN B 1 148 ? 1.408 -1.385 -10.5 1 69.94 148 GLN B C 1
ATOM 4032 O O . GLN B 1 148 ? 2.506 -1.399 -9.938 1 69.94 148 GLN B O 1
ATOM 4037 N N . GLN B 1 149 ? 0.374 -0.855 -9.984 1 74.38 149 GLN B N 1
ATOM 4038 C CA . GLN B 1 149 ? 0.41 -0.257 -8.656 1 74.38 149 GLN B CA 1
ATOM 4039 C C . GLN B 1 149 ? 0.83 -1.278 -7.602 1 74.38 149 GLN B C 1
ATOM 4041 O O . GLN B 1 149 ? 1.65 -0.979 -6.734 1 74.38 149 GLN B O 1
ATOM 4046 N N . PHE B 1 150 ? 0.328 -2.414 -7.695 1 86.62 150 PHE B N 1
ATOM 4047 C CA . PHE B 1 150 ? 0.668 -3.443 -6.719 1 86.62 150 PHE B CA 1
ATOM 4048 C C . PHE B 1 150 ? 2.129 -3.855 -6.855 1 86.62 150 PHE B C 1
ATOM 4050 O O . PHE B 1 150 ? 2.828 -4.02 -5.852 1 86.62 150 PHE B O 1
ATOM 4057 N N . PHE B 1 151 ? 2.564 -4.043 -8.039 1 79.62 151 PHE B N 1
ATOM 4058 C CA . PHE B 1 151 ? 3.955 -4.43 -8.234 1 79.62 151 PHE B CA 1
ATOM 4059 C C . PHE B 1 151 ? 4.898 -3.357 -7.699 1 79.62 151 PHE B C 1
ATOM 4061 O O . PHE B 1 151 ? 5.98 -3.67 -7.203 1 79.62 151 PHE B O 1
ATOM 4068 N N . GLN B 1 152 ? 4.492 -2.145 -7.773 1 76.81 152 GLN B N 1
ATOM 4069 C CA . GLN B 1 152 ? 5.297 -1.081 -7.18 1 76.81 152 GLN B CA 1
ATOM 4070 C C . GLN B 1 152 ? 5.348 -1.213 -5.66 1 76.81 152 GLN B C 1
ATOM 4072 O O . GLN B 1 152 ? 6.355 -0.867 -5.039 1 76.81 152 GLN B O 1
ATOM 4077 N N . MET B 1 153 ? 4.27 -1.707 -5.09 1 86.06 153 MET B N 1
ATOM 4078 C CA . MET B 1 153 ? 4.199 -1.884 -3.645 1 86.06 153 MET B CA 1
ATOM 4079 C C . MET B 1 153 ? 5.129 -3 -3.186 1 86.06 153 MET B C 1
ATOM 4081 O O . MET B 1 153 ? 5.695 -2.932 -2.094 1 86.06 153 MET B O 1
ATOM 4085 N N . ILE B 1 154 ? 5.25 -3.955 -4.055 1 85.19 154 ILE B N 1
ATOM 4086 C CA . ILE B 1 154 ? 6.074 -5.078 -3.623 1 85.19 154 ILE B CA 1
ATOM 4087 C C . ILE B 1 154 ? 7.445 -5 -4.293 1 85.19 154 ILE B C 1
ATOM 4089 O O . ILE B 1 154 ? 8.266 -5.91 -4.152 1 85.19 154 ILE B O 1
ATOM 4093 N N . ALA B 1 155 ? 7.633 -3.771 -5.047 1 65.56 155 ALA B N 1
ATOM 4094 C CA . ALA B 1 155 ? 8.883 -3.564 -5.773 1 65.56 155 ALA B CA 1
ATOM 4095 C C . ALA B 1 155 ? 10.078 -3.559 -4.824 1 65.5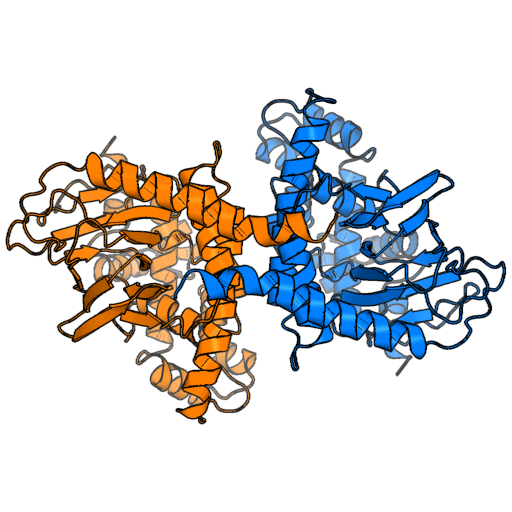6 155 ALA B C 1
ATOM 4097 O O . ALA B 1 155 ? 9.953 -3.17 -3.662 1 65.56 155 ALA B O 1
ATOM 4098 N N . GLY B 1 156 ? 11.211 -3.975 -5.418 1 59.03 156 GLY B N 1
ATOM 4099 C CA . GLY B 1 156 ? 12.414 -4.141 -4.613 1 59.03 156 GLY B CA 1
ATOM 4100 C C . GLY B 1 156 ? 12.578 -5.551 -4.078 1 59.03 156 GLY B C 1
ATOM 4101 O O . GLY B 1 156 ? 13.656 -5.914 -3.596 1 59.03 156 GLY B O 1
ATOM 4102 N N . ASN B 1 157 ? 11.406 -6.156 -4.148 1 58.88 157 ASN B N 1
ATOM 4103 C CA . ASN B 1 157 ? 11.438 -7.586 -3.852 1 58.88 157 ASN B CA 1
ATOM 4104 C C . ASN B 1 157 ? 11.578 -8.422 -5.125 1 58.88 157 ASN B C 1
ATOM 4106 O O . ASN B 1 157 ? 10.578 -8.742 -5.773 1 58.88 157 ASN B O 1
ATOM 4110 N N . ASP B 1 158 ? 12.719 -8.695 -5.445 1 65.38 158 ASP B N 1
ATOM 4111 C CA . ASP B 1 158 ? 12.992 -9.367 -6.711 1 65.38 158 ASP B CA 1
ATOM 4112 C C . ASP B 1 158 ? 12.352 -10.75 -6.754 1 65.38 158 ASP B C 1
ATOM 4114 O O . ASP B 1 158 ? 11.82 -11.164 -7.789 1 65.38 158 ASP B O 1
ATOM 4118 N N . LEU B 1 159 ? 12.133 -11.328 -5.609 1 73.12 159 LEU B N 1
ATOM 4119 C CA . LEU B 1 159 ? 11.695 -12.719 -5.582 1 73.12 159 LEU B CA 1
ATOM 4120 C C . LEU B 1 159 ? 10.234 -12.836 -6.008 1 73.12 159 LEU B C 1
ATOM 4122 O O . LEU B 1 159 ? 9.922 -13.562 -6.957 1 73.12 159 LEU B O 1
ATOM 4126 N N . PHE B 1 160 ? 9.367 -12.062 -5.422 1 79.25 160 PHE B N 1
ATOM 4127 C CA . PHE B 1 160 ? 7.934 -12.188 -5.668 1 79.25 160 PHE B CA 1
ATOM 4128 C C . PHE B 1 160 ? 7.551 -11.547 -6.996 1 79.25 160 PHE B C 1
ATOM 4130 O O . PHE B 1 160 ? 6.719 -12.086 -7.73 1 79.25 160 PHE B O 1
ATOM 4137 N N . THR B 1 161 ? 8.195 -10.445 -7.172 1 75.06 161 THR B N 1
ATOM 4138 C CA . THR B 1 161 ? 7.93 -9.805 -8.453 1 75.06 161 THR B CA 1
ATOM 4139 C C . THR B 1 161 ? 8.273 -10.734 -9.609 1 75.06 161 THR B C 1
ATOM 4141 O O . THR B 1 161 ? 7.477 -10.898 -10.539 1 75.06 161 THR B O 1
ATOM 4144 N N . GLN B 1 162 ? 9.398 -11.383 -9.492 1 75 162 GLN B N 1
ATOM 4145 C CA . GLN B 1 162 ? 9.812 -12.32 -10.531 1 75 162 GLN B CA 1
ATOM 4146 C C . GLN B 1 162 ? 8.859 -13.508 -10.609 1 75 162 GLN B C 1
ATOM 4148 O O . GLN B 1 162 ? 8.438 -13.906 -11.695 1 75 162 GLN B O 1
ATOM 4153 N N . PHE B 1 163 ? 8.555 -14.07 -9.547 1 81.19 163 PHE B N 1
ATOM 4154 C CA . PHE B 1 163 ? 7.684 -15.234 -9.508 1 81.19 163 PHE B CA 1
ATOM 4155 C C . PHE B 1 163 ? 6.336 -14.922 -10.156 1 81.19 163 PHE B C 1
ATOM 4157 O O . PHE B 1 163 ? 5.879 -15.656 -11.031 1 81.19 163 PHE B O 1
ATOM 4164 N N . PHE B 1 164 ? 5.727 -13.82 -9.75 1 81.38 164 PHE B N 1
ATOM 4165 C CA . PHE B 1 164 ? 4.391 -13.477 -10.219 1 81.38 164 PHE B CA 1
ATOM 4166 C C . PHE B 1 164 ? 4.422 -13.047 -11.68 1 81.38 164 PHE B C 1
ATOM 4168 O O . PHE B 1 164 ? 3.586 -13.477 -12.477 1 81.38 164 PHE B O 1
ATOM 4175 N N . MET B 1 165 ? 5.367 -12.234 -11.922 1 72.88 165 MET B N 1
ATOM 4176 C CA . MET B 1 165 ? 5.449 -11.75 -13.297 1 72.88 165 MET B CA 1
ATOM 4177 C C . MET B 1 165 ? 5.77 -12.898 -14.258 1 72.88 165 MET B C 1
ATOM 4179 O O . MET B 1 165 ? 5.188 -12.984 -15.336 1 72.88 165 MET B O 1
ATOM 4183 N N . ASN B 1 166 ? 6.695 -13.719 -13.828 1 74.19 166 ASN B N 1
ATOM 4184 C CA . ASN B 1 166 ? 7.016 -14.875 -14.656 1 74.19 166 ASN B CA 1
ATOM 4185 C C . ASN B 1 166 ? 5.793 -15.75 -14.906 1 74.19 166 ASN B C 1
ATOM 4187 O O . ASN B 1 166 ? 5.574 -16.219 -16.016 1 74.19 166 ASN B O 1
ATOM 4191 N N . SER B 1 167 ? 5.098 -15.938 -13.969 1 77.44 167 SER B N 1
ATOM 4192 C CA . SER B 1 167 ? 3.895 -16.766 -14.062 1 77.44 167 SER B CA 1
ATOM 4193 C C . SER B 1 167 ? 2.844 -16.094 -14.953 1 77.44 167 SER B C 1
ATOM 4195 O O . SER B 1 167 ? 2.27 -16.75 -15.828 1 77.44 167 SER B O 1
ATOM 4197 N N . ILE B 1 168 ? 2.643 -14.836 -14.742 1 71.62 168 ILE B N 1
ATOM 4198 C CA . ILE B 1 168 ? 1.623 -14.094 -15.477 1 71.62 168 ILE B CA 1
ATOM 4199 C C . ILE B 1 168 ? 2 -14.023 -16.953 1 71.62 168 ILE B C 1
ATOM 4201 O O . ILE B 1 168 ? 1.139 -14.148 -17.828 1 71.62 168 ILE B O 1
ATOM 4205 N N . LEU B 1 169 ? 3.309 -13.867 -17.078 1 67.75 169 LEU B N 1
ATOM 4206 C CA . LEU B 1 169 ? 3.789 -13.734 -18.453 1 67.75 169 LEU B CA 1
ATOM 4207 C C . LEU B 1 169 ? 4.051 -15.109 -19.078 1 67.75 169 LEU B C 1
ATOM 4209 O O . LEU B 1 169 ? 4.461 -15.203 -20.234 1 67.75 169 LEU B O 1
ATOM 4213 N N . ASN B 1 170 ? 3.76 -16.156 -18.266 1 67.94 170 ASN B N 1
ATOM 4214 C CA . ASN B 1 170 ? 3.938 -17.531 -18.703 1 67.94 170 ASN B CA 1
ATOM 4215 C C . ASN B 1 170 ? 5.375 -17.797 -19.156 1 67.94 170 ASN B C 1
ATOM 4217 O O . ASN B 1 170 ? 5.605 -18.422 -20.188 1 67.94 170 ASN B O 1
ATOM 4221 N N . ILE B 1 171 ? 6.262 -17.156 -18.516 1 65.69 171 ILE B N 1
ATOM 4222 C CA . ILE B 1 171 ? 7.688 -17.422 -18.672 1 65.69 171 ILE B CA 1
ATOM 4223 C C . ILE B 1 171 ? 8.148 -18.422 -17.625 1 65.69 171 ILE B C 1
ATOM 4225 O O . ILE B 1 171 ? 7.414 -18.719 -16.672 1 65.69 171 ILE B O 1
ATOM 4229 N N . ARG B 1 172 ? 9.234 -19.094 -17.906 1 62.06 172 ARG B N 1
ATOM 4230 C CA . ARG B 1 172 ? 9.766 -20.078 -16.969 1 62.06 172 ARG B CA 1
ATOM 4231 C C . ARG B 1 172 ? 9.617 -19.609 -15.531 1 62.06 172 ARG B C 1
ATOM 4233 O O . ARG B 1 172 ? 10.102 -18.531 -15.18 1 62.06 172 ARG B O 1
ATOM 4240 N N . SER B 1 173 ? 8.625 -20.234 -14.891 1 64.25 173 SER B N 1
ATOM 4241 C CA . SER B 1 173 ? 8.414 -19.922 -13.477 1 64.25 173 SER B CA 1
ATOM 4242 C C . SER B 1 173 ? 8.312 -21.188 -12.641 1 64.25 173 SER B C 1
ATOM 4244 O O . SER B 1 173 ? 7.961 -22.25 -13.148 1 64.25 173 SER B O 1
ATOM 4246 N N . ASP B 1 174 ? 8.812 -21.062 -11.469 1 74.31 174 ASP B N 1
ATOM 4247 C CA . ASP B 1 174 ? 8.555 -22.125 -10.5 1 74.31 174 ASP B CA 1
ATOM 4248 C C . ASP B 1 174 ? 7.055 -22.375 -10.336 1 74.31 174 ASP B C 1
ATOM 4250 O O . ASP B 1 174 ? 6.262 -21.422 -10.367 1 74.31 174 ASP B O 1
ATOM 4254 N N . SER B 1 175 ? 6.738 -23.641 -10.266 1 78.94 175 SER B N 1
ATOM 4255 C CA . SER B 1 175 ? 5.332 -24 -10.109 1 78.94 175 SER B CA 1
ATOM 4256 C C . SER B 1 175 ? 4.82 -23.656 -8.719 1 78.94 175 SER B C 1
ATOM 4258 O O . SER B 1 175 ? 3.629 -23.391 -8.539 1 78.94 175 SER B O 1
ATOM 4260 N N . CYS B 1 176 ? 5.773 -23.703 -7.781 1 88.12 176 CYS B N 1
ATOM 4261 C CA . CYS B 1 176 ? 5.375 -23.469 -6.398 1 88.12 176 CYS B CA 1
ATOM 4262 C C . CYS B 1 176 ? 6.527 -22.875 -5.59 1 88.12 176 CYS B C 1
ATOM 4264 O O . CYS B 1 176 ? 7.684 -23.266 -5.777 1 88.12 176 CYS B O 1
ATOM 4266 N N . MET B 1 177 ? 6.234 -21.875 -4.762 1 87 177 MET B N 1
ATOM 4267 C CA . MET B 1 177 ? 7.184 -21.328 -3.795 1 87 177 MET B CA 1
ATOM 4268 C C . MET B 1 177 ? 6.789 -21.719 -2.373 1 87 177 MET B C 1
ATOM 4270 O O . MET B 1 177 ? 5.621 -21.609 -1.999 1 87 177 MET B O 1
ATOM 4274 N N . ILE B 1 178 ? 7.797 -22.219 -1.61 1 88.75 178 ILE B N 1
ATOM 4275 C CA . ILE B 1 178 ? 7.543 -22.656 -0.239 1 88.75 178 ILE B CA 1
ATOM 4276 C C . ILE B 1 178 ? 8.266 -21.719 0.733 1 88.75 178 ILE B C 1
ATOM 4278 O O . ILE B 1 178 ? 9.445 -21.406 0.537 1 88.75 178 ILE B O 1
ATOM 4282 N N . PHE B 1 179 ? 7.551 -21.25 1.73 1 86.94 179 PHE B N 1
ATOM 4283 C CA . PHE B 1 179 ? 8.109 -20.422 2.795 1 86.94 179 PHE B CA 1
ATOM 4284 C C . PHE B 1 179 ? 7.938 -21.109 4.152 1 86.94 179 PHE B C 1
ATOM 4286 O O . PHE B 1 179 ? 6.809 -21.312 4.598 1 86.94 179 PHE B O 1
ATOM 4293 N N . ARG B 1 180 ? 9.031 -21.297 4.719 1 86.31 180 ARG B N 1
ATOM 4294 C CA . ARG B 1 180 ? 9.016 -21.891 6.047 1 86.31 180 ARG B CA 1
ATOM 4295 C C . ARG B 1 180 ? 9.055 -20.828 7.133 1 86.31 180 ARG B C 1
ATOM 4297 O O . ARG B 1 180 ? 9.852 -19.875 7.051 1 86.31 180 ARG B O 1
ATOM 4304 N N . SER B 1 181 ? 8.141 -20.766 8.031 1 77.94 181 SER B N 1
ATOM 4305 C CA . SER B 1 181 ? 8.016 -19.719 9.039 1 77.94 181 SER B CA 1
ATOM 4306 C C . SER B 1 181 ? 9.258 -19.641 9.914 1 77.94 181 SER B C 1
ATOM 4308 O O . SER B 1 181 ? 9.742 -18.547 10.227 1 77.94 181 SER B O 1
ATOM 4310 N N . GLY B 1 182 ? 9.914 -20.703 10.164 1 68.12 182 GLY B N 1
ATOM 4311 C CA . GLY B 1 182 ? 11.07 -20.734 11.039 1 68.12 182 GLY B CA 1
ATOM 4312 C C . GLY B 1 182 ? 10.867 -19.969 12.336 1 68.12 182 GLY B C 1
ATOM 4313 O O . GLY B 1 182 ? 11.812 -19.422 12.906 1 68.12 182 GLY B O 1
ATOM 4314 N N . GLY B 1 183 ? 9.656 -19.844 12.672 1 65.75 183 GLY B N 1
ATOM 4315 C CA . GLY B 1 183 ? 9.391 -19.125 13.906 1 65.75 183 GLY B CA 1
ATOM 4316 C C . GLY B 1 183 ? 9.172 -17.641 13.695 1 65.75 183 GLY B C 1
ATOM 4317 O O . GLY B 1 183 ? 8.891 -16.906 14.641 1 65.75 183 GLY B O 1
ATOM 4318 N N . GLN B 1 184 ? 9.336 -17.234 12.531 1 66 184 GLN B N 1
ATOM 4319 C CA . GLN B 1 184 ? 9.164 -15.805 12.258 1 66 184 GLN B CA 1
ATOM 4320 C C . GLN B 1 184 ? 7.684 -15.438 12.148 1 66 184 GLN B C 1
ATOM 4322 O O . GLN B 1 184 ? 6.906 -16.156 11.516 1 66 184 GLN B O 1
ATOM 4327 N N . THR B 1 185 ? 7.457 -14.305 12.82 1 67.06 185 THR B N 1
ATOM 4328 C CA . THR B 1 185 ? 6.043 -14 13.031 1 67.06 185 THR B CA 1
ATOM 4329 C C . THR B 1 185 ? 5.645 -12.727 12.289 1 67.06 185 THR B C 1
ATOM 4331 O O . THR B 1 185 ? 4.457 -12.43 12.156 1 67.06 185 THR B O 1
ATOM 4334 N N . ASP B 1 186 ? 6.52 -12.109 11.609 1 77.12 186 ASP B N 1
ATOM 4335 C CA . ASP B 1 186 ? 6.156 -10.773 11.141 1 77.12 186 ASP B CA 1
ATOM 4336 C C . ASP B 1 186 ? 5.129 -10.852 10.016 1 77.12 186 ASP B C 1
ATOM 4338 O O . ASP B 1 186 ? 4.148 -10.109 10.008 1 77.12 186 ASP B O 1
ATOM 4342 N N . PHE B 1 187 ? 5.387 -11.875 9.156 1 87.69 187 PHE B N 1
ATOM 4343 C CA . PHE B 1 187 ? 4.434 -11.93 8.055 1 87.69 187 PHE B CA 1
ATOM 4344 C C . PHE B 1 187 ? 3.104 -12.516 8.516 1 87.69 187 PHE B C 1
ATOM 4346 O O . PHE B 1 187 ? 2.066 -12.273 7.895 1 87.69 187 PHE B O 1
ATOM 4353 N N . ILE B 1 188 ? 3.082 -13.195 9.602 1 88.81 188 ILE B N 1
ATOM 4354 C CA . ILE B 1 188 ? 1.892 -13.875 10.102 1 88.81 188 ILE B CA 1
ATOM 4355 C C . ILE B 1 188 ? 0.855 -12.852 10.547 1 88.81 188 ILE B C 1
ATOM 4357 O O . ILE B 1 188 ? -0.348 -13.055 10.375 1 88.81 188 ILE B O 1
ATOM 4361 N N . TYR B 1 189 ? 1.365 -11.789 11.109 1 89.12 189 TYR B N 1
ATOM 4362 C CA . TYR B 1 189 ? 0.438 -10.734 11.523 1 89.12 189 TYR B CA 1
ATOM 4363 C C . TYR B 1 189 ? -0.403 -10.258 10.344 1 89.12 189 TYR B C 1
ATOM 4365 O O . TYR B 1 189 ? -1.625 -10.141 10.453 1 89.12 189 TYR B O 1
ATOM 4373 N N . TYR B 1 190 ? 0.259 -9.984 9.25 1 93.06 190 TYR B N 1
ATOM 4374 C CA . TYR B 1 190 ? -0.44 -9.484 8.07 1 93.06 190 TYR B CA 1
ATOM 4375 C C . TYR B 1 190 ? -1.417 -10.523 7.539 1 93.06 190 TYR B C 1
ATOM 4377 O O . TYR B 1 190 ? -2.518 -10.188 7.098 1 93.06 190 TYR B O 1
ATOM 4385 N N . LEU B 1 191 ? -0.987 -11.766 7.598 1 93.69 191 LEU B N 1
ATOM 4386 C CA . LEU B 1 191 ? -1.844 -12.852 7.129 1 93.69 191 LEU B CA 1
ATOM 4387 C C . LEU B 1 191 ? -3.088 -12.977 8 1 93.69 191 LEU B C 1
ATOM 4389 O O . LEU B 1 191 ? -4.203 -13.102 7.488 1 93.69 191 LEU B O 1
ATOM 4393 N N . TYR B 1 192 ? -2.891 -12.922 9.305 1 92.94 192 TYR B N 1
ATOM 4394 C CA . TYR B 1 192 ? -4.027 -12.984 10.219 1 92.94 192 TYR B CA 1
ATOM 4395 C C . TYR B 1 192 ? -4.977 -11.812 9.992 1 92.94 192 TYR B C 1
ATOM 4397 O O . TYR B 1 192 ? -6.195 -11.992 9.945 1 92.94 192 TYR B O 1
ATOM 4405 N N . LYS B 1 193 ? -4.391 -10.68 9.898 1 93.25 193 LYS B N 1
ATOM 4406 C CA . LYS B 1 193 ? -5.211 -9.492 9.688 1 93.25 193 LYS B CA 1
ATOM 4407 C C . LYS B 1 193 ? -5.988 -9.586 8.383 1 93.25 193 LYS B C 1
ATOM 4409 O O . LYS B 1 193 ? -7.156 -9.203 8.32 1 93.25 193 LYS B O 1
ATOM 4414 N N . LEU B 1 194 ? -5.316 -10.047 7.332 1 95.75 194 LEU B N 1
ATOM 4415 C CA . LEU B 1 194 ? -5.945 -10.227 6.027 1 95.75 194 LEU B CA 1
ATOM 4416 C C . LEU B 1 194 ? -7.117 -11.203 6.121 1 95.75 194 LEU B C 1
ATOM 4418 O O . LEU B 1 194 ? -8.211 -10.906 5.633 1 95.75 194 LEU B O 1
ATOM 4422 N N . LEU B 1 195 ? -6.891 -12.32 6.75 1 95 195 LEU B N 1
ATOM 4423 C CA . LEU B 1 195 ? -7.926 -13.336 6.891 1 95 195 LEU B CA 1
ATOM 4424 C C . LEU B 1 195 ? -9.102 -12.797 7.699 1 95 195 LEU B C 1
ATOM 4426 O O . LEU B 1 195 ? -10.258 -13 7.328 1 95 195 LEU B O 1
ATOM 4430 N N . CYS B 1 196 ? -8.805 -12.086 8.773 1 94.06 196 CYS B N 1
ATOM 4431 C CA . CYS B 1 196 ? -9.859 -11.516 9.594 1 94.06 196 CYS B CA 1
ATOM 4432 C C . CYS B 1 196 ? -10.656 -10.477 8.82 1 94.06 196 CYS B C 1
ATOM 4434 O O . CYS B 1 196 ? -11.891 -10.43 8.914 1 94.06 196 CYS B O 1
ATOM 4436 N N . GLU B 1 197 ? -9.938 -9.633 8.094 1 92.94 197 GLU B N 1
ATOM 4437 C CA . GLU B 1 197 ? -10.602 -8.633 7.27 1 92.94 197 GLU B CA 1
ATOM 4438 C C . GLU B 1 197 ? -11.555 -9.289 6.27 1 92.94 197 GLU B C 1
ATOM 4440 O O . GLU B 1 197 ? -12.688 -8.836 6.094 1 92.94 197 GLU B O 1
ATOM 4445 N N . TYR B 1 198 ? -11.125 -10.305 5.648 1 92.25 198 TYR B N 1
ATOM 4446 C CA . TYR B 1 198 ? -11.906 -10.977 4.617 1 92.25 198 TYR B CA 1
ATOM 4447 C C . TYR B 1 198 ? -13.086 -11.727 5.23 1 92.25 198 TYR B C 1
ATOM 4449 O O . TYR B 1 198 ? -14.203 -11.656 4.719 1 92.25 198 TYR B O 1
ATOM 4457 N N . LEU B 1 199 ? -12.883 -12.414 6.324 1 90.12 199 LEU B N 1
ATOM 4458 C CA . LEU B 1 199 ? -13.852 -13.367 6.855 1 90.12 199 LEU B CA 1
ATOM 4459 C C . LEU B 1 199 ? -14.844 -12.68 7.785 1 90.12 199 LEU B C 1
ATOM 4461 O O . LEU B 1 199 ? -16 -13.102 7.887 1 90.12 199 LEU B O 1
ATOM 4465 N N . PHE B 1 200 ? -14.438 -11.609 8.43 1 90.44 200 PHE B N 1
ATOM 4466 C CA . PHE B 1 200 ? -15.258 -11.164 9.547 1 90.44 200 PHE B CA 1
ATOM 4467 C C . PHE B 1 200 ? -15.734 -9.727 9.328 1 90.44 200 PHE B C 1
ATOM 4469 O O . PHE B 1 200 ? -16.656 -9.266 10.008 1 90.44 200 PHE B O 1
ATOM 4476 N N . SER B 1 201 ? -15.102 -9.008 8.461 1 86.5 201 SER B N 1
ATOM 4477 C CA . SER B 1 201 ? -15.555 -7.645 8.219 1 86.5 201 SER B CA 1
ATOM 4478 C C . SER B 1 201 ? -16.859 -7.629 7.422 1 86.5 201 SER B C 1
ATOM 4480 O O . SER B 1 201 ? -17.047 -8.445 6.516 1 86.5 201 SER B O 1
ATOM 4482 N N . THR B 1 202 ? -17.75 -6.738 7.742 1 78.19 202 THR B N 1
ATOM 4483 C CA . THR B 1 202 ? -19.016 -6.602 7.039 1 78.19 202 THR B CA 1
ATOM 4484 C C . THR B 1 202 ? -18.797 -6.113 5.609 1 78.19 202 THR B C 1
ATOM 4486 O O . THR B 1 202 ? -19.469 -6.574 4.684 1 78.19 202 THR B O 1
ATOM 4489 N N . ASP B 1 203 ? -17.969 -5.203 5.426 1 79.38 203 ASP B N 1
ATOM 4490 C CA . ASP B 1 203 ? -17.578 -4.68 4.121 1 79.38 203 ASP B CA 1
ATOM 4491 C C . ASP B 1 203 ? -16.062 -4.824 3.9 1 79.38 203 ASP B C 1
ATOM 4493 O O . ASP B 1 203 ? -15.289 -3.945 4.285 1 79.38 203 ASP B O 1
ATOM 4497 N N . CYS B 1 204 ? -15.734 -5.938 3.24 1 85.75 204 CYS B N 1
ATOM 4498 C CA . CYS B 1 204 ? -14.32 -6.227 3.031 1 85.75 204 CYS B CA 1
ATOM 4499 C C . CYS B 1 204 ? -13.633 -5.098 2.266 1 85.75 204 CYS B C 1
ATOM 4501 O O . CYS B 1 204 ? -14.039 -4.77 1.148 1 85.75 204 CYS B O 1
ATOM 4503 N N . ASP B 1 205 ? -12.711 -4.508 2.832 1 87.88 205 ASP B N 1
ATOM 4504 C CA . ASP B 1 205 ? -11.906 -3.457 2.215 1 87.88 205 ASP B CA 1
ATOM 4505 C C . ASP B 1 205 ? -10.82 -4.051 1.321 1 87.88 205 ASP B C 1
ATOM 4507 O O . ASP B 1 205 ? -9.758 -4.445 1.805 1 87.88 205 ASP B O 1
ATOM 4511 N N . GLN B 1 206 ? -11.008 -4.016 0.024 1 86.88 206 GLN B N 1
ATOM 4512 C CA . GLN B 1 206 ? -10.109 -4.652 -0.93 1 86.88 206 GLN B CA 1
ATOM 4513 C C . GLN B 1 206 ? -8.766 -3.939 -0.979 1 86.88 206 GLN B C 1
ATOM 4515 O O . GLN B 1 206 ? -7.727 -4.574 -1.189 1 86.88 206 GLN B O 1
ATOM 4520 N N . THR B 1 207 ? -8.82 -2.633 -0.796 1 88.06 207 THR B N 1
ATOM 4521 C CA . THR B 1 207 ? -7.574 -1.878 -0.773 1 88.06 207 THR B CA 1
ATOM 4522 C C . THR B 1 207 ? -6.727 -2.271 0.432 1 88.06 207 THR B C 1
ATOM 4524 O O . THR B 1 207 ? -5.512 -2.439 0.314 1 88.06 207 THR B O 1
ATOM 4527 N N . TYR B 1 208 ? -7.426 -2.404 1.557 1 91.81 208 TYR B N 1
ATOM 4528 C CA . TYR B 1 208 ? -6.715 -2.828 2.758 1 91.81 208 TYR B CA 1
ATOM 4529 C C . TYR B 1 208 ? -6.102 -4.211 2.57 1 91.81 208 TYR B C 1
ATOM 4531 O O . TYR B 1 208 ? -4.961 -4.449 2.967 1 91.81 208 TYR B O 1
ATOM 4539 N N . ILE B 1 209 ? -6.805 -5.102 1.981 1 93.94 209 ILE B N 1
ATOM 4540 C CA . ILE B 1 209 ? -6.32 -6.445 1.699 1 93.94 209 ILE B CA 1
ATOM 4541 C C . ILE B 1 209 ? -5.059 -6.371 0.84 1 93.94 209 ILE B C 1
ATOM 4543 O O . ILE B 1 209 ? -4.074 -7.059 1.113 1 93.94 209 ILE B O 1
ATOM 4547 N N . ARG B 1 210 ? -5.074 -5.551 -0.133 1 92.69 210 ARG B N 1
ATOM 4548 C CA . ARG B 1 210 ? -3.92 -5.375 -1.009 1 92.69 210 ARG B CA 1
ATOM 4549 C C . ARG B 1 210 ? -2.711 -4.871 -0.228 1 92.69 210 ARG B C 1
ATOM 4551 O O . ARG B 1 210 ? -1.585 -5.316 -0.458 1 92.69 210 ARG B O 1
ATOM 4558 N N . LEU B 1 211 ? -2.977 -3.912 0.6 1 94.69 211 LEU B N 1
ATOM 4559 C CA . LEU B 1 211 ? -1.905 -3.352 1.416 1 94.69 211 LEU B CA 1
ATOM 4560 C C . LEU B 1 211 ? -1.299 -4.418 2.324 1 94.69 211 LEU B C 1
ATOM 4562 O O . LEU B 1 211 ? -0.076 -4.512 2.445 1 94.69 211 LEU B O 1
ATOM 4566 N N . LEU B 1 212 ? -2.16 -5.18 2.947 1 95.69 212 LEU B N 1
ATOM 4567 C CA . LEU B 1 212 ? -1.709 -6.238 3.844 1 95.69 212 LEU B CA 1
ATOM 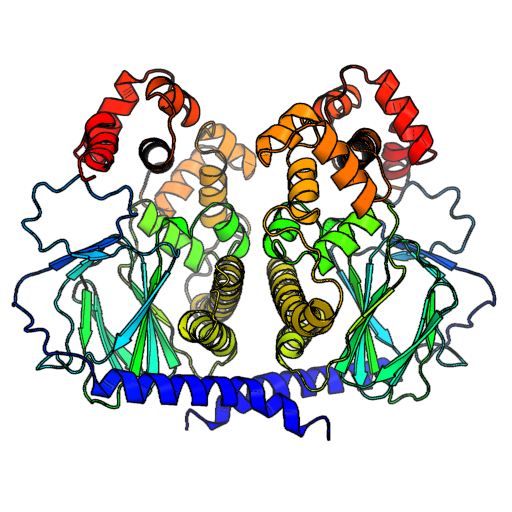4568 C C . LEU B 1 212 ? -0.896 -7.281 3.086 1 95.69 212 LEU B C 1
ATOM 4570 O O . LEU B 1 212 ? 0.145 -7.734 3.568 1 95.69 212 LEU B O 1
ATOM 4574 N N . LEU B 1 213 ? -1.369 -7.629 1.903 1 95.06 213 LEU B N 1
ATOM 4575 C CA . LEU B 1 213 ? -0.633 -8.57 1.068 1 95.06 213 LEU B CA 1
ATOM 4576 C C . LEU B 1 213 ? 0.741 -8.016 0.705 1 95.06 213 LEU B C 1
ATOM 4578 O O . LEU B 1 213 ? 1.739 -8.742 0.759 1 95.06 213 LEU B O 1
ATOM 4582 N N . ALA B 1 214 ? 0.761 -6.797 0.344 1 93.75 214 ALA B N 1
ATOM 4583 C CA . ALA B 1 214 ? 2.027 -6.164 -0.018 1 93.75 214 ALA B CA 1
ATOM 4584 C C . ALA B 1 214 ? 3 -6.172 1.157 1 93.75 214 ALA B C 1
ATOM 4586 O O . ALA B 1 214 ? 4.176 -6.504 0.996 1 93.75 214 ALA B O 1
ATOM 4587 N N . CYS B 1 215 ? 2.533 -5.785 2.35 1 93.88 215 CYS B N 1
ATOM 4588 C CA . CYS B 1 215 ? 3.363 -5.82 3.549 1 93.88 215 CYS B CA 1
ATOM 4589 C C . CYS B 1 215 ? 3.881 -7.23 3.809 1 93.88 215 CYS B C 1
ATOM 4591 O O . CYS B 1 215 ? 5.055 -7.418 4.133 1 93.88 215 CYS B O 1
ATOM 4593 N N . MET B 1 216 ? 3.023 -8.156 3.643 1 92.62 216 MET B N 1
ATOM 4594 C CA . MET B 1 216 ? 3.385 -9.547 3.877 1 92.62 216 MET B CA 1
ATOM 4595 C C . MET B 1 216 ? 4.5 -9.984 2.932 1 92.62 216 MET B C 1
ATOM 4597 O O . MET B 1 216 ? 5.492 -10.57 3.365 1 92.62 216 MET B O 1
ATOM 4601 N N . PHE B 1 217 ? 4.34 -9.711 1.665 1 90.88 217 PHE B N 1
ATOM 4602 C CA . PHE B 1 217 ? 5.328 -10.133 0.676 1 90.88 217 PHE B CA 1
ATOM 4603 C C . PHE B 1 217 ? 6.668 -9.445 0.927 1 90.88 217 PHE B C 1
ATOM 4605 O O . PHE B 1 217 ? 7.727 -10.039 0.72 1 90.88 217 PHE B O 1
ATOM 4612 N N . ARG B 1 218 ? 6.59 -8.227 1.343 1 87.94 218 ARG B N 1
ATOM 4613 C CA . ARG B 1 218 ? 7.828 -7.516 1.643 1 87.94 218 ARG B CA 1
ATOM 4614 C C . ARG B 1 218 ? 8.547 -8.148 2.83 1 87.94 218 ARG B C 1
ATOM 4616 O O . ARG B 1 218 ? 9.773 -8.305 2.811 1 87.94 218 ARG B O 1
ATOM 4623 N N . GLU B 1 219 ? 7.805 -8.539 3.832 1 87 219 GLU B N 1
ATOM 4624 C CA . GLU B 1 219 ? 8.383 -9.211 4.988 1 87 219 GLU B CA 1
ATOM 4625 C C . GLU B 1 219 ? 8.969 -10.57 4.605 1 87 219 GLU B C 1
ATOM 4627 O O . GLU B 1 219 ? 10.047 -10.945 5.066 1 87 219 GLU B O 1
ATOM 4632 N N . LEU B 1 220 ? 8.234 -11.273 3.797 1 86.19 220 LEU B N 1
ATOM 4633 C CA . LEU B 1 220 ? 8.688 -12.594 3.359 1 86.19 220 LEU B CA 1
ATOM 4634 C C . LEU B 1 220 ? 9.969 -12.484 2.535 1 86.19 220 LEU B C 1
ATOM 4636 O O . LEU B 1 220 ? 10.867 -13.32 2.662 1 86.19 220 LEU B O 1
ATOM 4640 N N . SER B 1 221 ? 10 -11.461 1.711 1 81.19 221 SER B N 1
ATOM 4641 C CA . SER B 1 221 ? 11.172 -11.266 0.864 1 81.19 221 SER B CA 1
ATOM 4642 C C . SER B 1 221 ? 12.422 -10.992 1.699 1 81.19 221 SER B C 1
ATOM 4644 O O . SER B 1 221 ? 13.523 -11.414 1.336 1 81.19 221 SER B O 1
ATOM 4646 N N . ARG B 1 222 ? 12.258 -10.234 2.701 1 77.94 222 ARG B N 1
ATOM 4647 C CA . ARG B 1 222 ? 13.375 -9.93 3.584 1 77.94 222 ARG B CA 1
ATOM 4648 C C . ARG B 1 222 ? 13.906 -11.188 4.258 1 77.94 222 ARG B C 1
ATOM 4650 O O . ARG B 1 222 ? 15.117 -11.344 4.434 1 77.94 222 ARG B O 1
ATOM 4657 N N . GLN B 1 223 ? 13.055 -12.008 4.574 1 71.38 223 GLN B N 1
ATOM 4658 C CA . GLN B 1 223 ? 13.43 -13.25 5.242 1 71.38 223 GLN B CA 1
ATOM 4659 C C . GLN B 1 223 ? 14.117 -14.211 4.273 1 71.38 223 GLN B C 1
ATOM 4661 O O . GLN B 1 223 ? 15.078 -14.891 4.645 1 71.38 223 GLN B O 1
ATOM 4666 N N . TYR B 1 224 ? 13.578 -14.258 3.078 1 67.44 224 TYR B N 1
ATOM 4667 C CA . TYR B 1 224 ? 14.086 -15.18 2.068 1 67.44 224 TYR B CA 1
ATOM 4668 C C . TYR B 1 224 ? 15.477 -14.758 1.598 1 67.44 224 TYR B C 1
ATOM 4670 O O . TYR B 1 224 ? 16.328 -15.609 1.339 1 67.44 224 TYR B O 1
ATOM 4678 N N . LYS B 1 225 ? 15.547 -13.438 1.244 1 59.97 225 LYS B N 1
ATOM 4679 C CA . LYS B 1 225 ? 16.859 -12.945 0.851 1 59.97 225 LYS B CA 1
ATOM 4680 C C . LYS B 1 225 ? 17.922 -13.312 1.893 1 59.97 225 LYS B C 1
ATOM 4682 O O . LYS B 1 225 ? 19.047 -13.664 1.544 1 59.97 225 LYS B O 1
ATOM 4687 N N . SER B 1 226 ? 17.469 -13.148 3.023 1 52.91 226 SER B N 1
ATOM 4688 C CA . SER B 1 226 ? 18.406 -13.516 4.078 1 52.91 226 SER B CA 1
ATOM 4689 C C . SER B 1 226 ? 18.797 -14.992 3.977 1 52.91 226 SER B C 1
ATOM 4691 O O . SER B 1 226 ? 19.953 -15.344 4.176 1 52.91 226 SER B O 1
ATOM 4693 N N . ASP B 1 227 ? 17.812 -15.688 3.443 1 49.69 227 ASP B N 1
ATOM 4694 C CA . ASP B 1 227 ? 18.062 -17.125 3.307 1 49.69 227 ASP B CA 1
ATOM 4695 C C . ASP B 1 227 ? 18.828 -17.422 2.021 1 49.69 227 ASP B C 1
ATOM 4697 O O . ASP B 1 227 ? 19.703 -18.281 2.004 1 49.69 227 ASP B O 1
ATOM 4701 N N . MET B 1 228 ? 18.344 -16.625 0.823 1 43.28 228 MET B N 1
ATOM 4702 C CA . MET B 1 228 ? 19 -16.844 -0.462 1 43.28 228 MET B CA 1
ATOM 4703 C C . MET B 1 228 ? 20.344 -16.156 -0.509 1 43.28 228 MET B C 1
ATOM 4705 O O . MET B 1 228 ? 21.172 -16.453 -1.377 1 43.28 228 MET B O 1
ATOM 4709 N N . GLU B 1 229 ? 20.406 -14.734 -0.217 1 43.94 229 GLU B N 1
ATOM 4710 C CA . GLU B 1 229 ? 21.734 -14.141 -0.23 1 43.94 229 GLU B CA 1
ATOM 4711 C C . GLU B 1 229 ? 22.781 -15.148 0.232 1 43.94 229 GLU B C 1
ATOM 4713 O O . GLU B 1 229 ? 23.953 -15.055 -0.148 1 43.94 229 GLU B O 1
ATOM 4718 N N . THR B 1 230 ? 22.391 -15.984 1.053 1 36.78 230 THR B N 1
ATOM 4719 C CA . THR B 1 230 ? 23.438 -16.984 1.223 1 36.78 230 THR B CA 1
ATOM 4720 C C . THR B 1 230 ? 23.719 -17.703 -0.093 1 36.78 230 THR B C 1
ATOM 4722 O O . THR B 1 230 ? 24.812 -18.234 -0.302 1 36.78 230 THR B O 1
ATOM 4725 N N . MET B 1 231 ? 22.625 -17.922 -0.889 1 33.88 231 MET B N 1
ATOM 4726 C CA . MET B 1 231 ? 23.016 -18.656 -2.084 1 33.88 231 MET B CA 1
ATOM 4727 C C . MET B 1 231 ? 23.578 -17.734 -3.154 1 33.88 231 MET B C 1
ATOM 4729 O O . MET B 1 231 ? 24.672 -17.953 -3.662 1 33.88 231 MET B O 1
ATOM 4733 N N . SER B 1 232 ? 22.719 -17.156 -4.293 1 37.06 232 SER B N 1
ATOM 4734 C CA . SER B 1 232 ? 23.25 -16.625 -5.543 1 37.06 232 SER B CA 1
ATOM 4735 C C . SER B 1 232 ? 23.672 -15.164 -5.391 1 37.06 232 SER B C 1
ATOM 4737 O O . SER B 1 232 ? 22.828 -14.305 -5.137 1 37.06 232 SER B O 1
ATOM 4739 N N . ARG B 1 233 ? 24.703 -14.758 -4.836 1 36.56 233 ARG B N 1
ATOM 4740 C CA . ARG B 1 233 ? 25.516 -13.547 -4.863 1 36.56 233 ARG B CA 1
ATOM 4741 C C . ARG B 1 233 ? 25.406 -12.836 -6.203 1 36.56 233 ARG B C 1
ATOM 4743 O O . ARG B 1 233 ? 26.016 -11.781 -6.41 1 36.56 233 ARG B O 1
ATOM 4750 N N . GLU B 1 234 ? 25.078 -13.422 -7.293 1 37.81 234 GLU B N 1
ATOM 4751 C CA . GLU B 1 234 ? 25.422 -12.82 -8.578 1 37.81 234 GLU B CA 1
ATOM 4752 C C . GLU B 1 234 ? 24.516 -11.633 -8.891 1 37.81 234 GLU B C 1
ATOM 4754 O O . GLU B 1 234 ? 24.219 -11.375 -10.055 1 37.81 234 GLU B O 1
ATOM 4759 N N . GLU B 1 235 ? 23.516 -11.344 -8.039 1 41.31 235 GLU B N 1
ATOM 4760 C CA . GLU B 1 235 ? 22.812 -10.164 -8.539 1 41.31 235 GLU B CA 1
ATOM 4761 C C . GLU B 1 235 ? 23.781 -9.023 -8.836 1 41.31 235 GLU B C 1
ATOM 4763 O O . GLU B 1 235 ? 24.578 -8.641 -7.977 1 41.31 235 GLU B O 1
ATOM 4768 N N . ASN B 1 236 ? 24.234 -8.914 -9.961 1 41.28 236 ASN B N 1
ATOM 4769 C CA . ASN B 1 236 ? 24.969 -7.715 -10.352 1 41.28 236 ASN B CA 1
ATOM 4770 C C . ASN B 1 236 ? 24.391 -6.461 -9.695 1 41.28 236 ASN B C 1
ATOM 4772 O O . ASN B 1 236 ? 23.172 -6.32 -9.586 1 41.28 236 ASN B O 1
ATOM 4776 N N . GLN B 1 237 ? 25.062 -5.699 -8.938 1 49.62 237 GLN B N 1
ATOM 4777 C CA . GLN B 1 237 ? 25.016 -4.59 -7.988 1 49.62 237 GLN B CA 1
ATOM 4778 C C . GLN B 1 237 ? 23.891 -3.615 -8.336 1 49.62 237 GLN B C 1
ATOM 4780 O O . GLN B 1 237 ? 23.438 -2.854 -7.484 1 49.62 237 GLN B O 1
ATOM 4785 N N . GLY B 1 238 ? 23.219 -3.641 -9.672 1 57.84 238 GLY B N 1
ATOM 4786 C CA . GLY B 1 238 ? 22.422 -2.449 -9.898 1 57.84 238 GLY B CA 1
ATOM 4787 C C . GLY B 1 238 ? 21.094 -2.742 -10.578 1 57.84 238 GLY B C 1
ATOM 4788 O O . GLY B 1 238 ? 20.062 -2.17 -10.219 1 57.84 238 GLY B O 1
ATOM 4789 N N . LEU B 1 239 ? 21.141 -3.674 -11.492 1 63 239 LEU B N 1
ATOM 4790 C CA . LEU B 1 239 ? 19.938 -3.881 -12.305 1 63 239 LEU B CA 1
ATOM 4791 C C . LEU B 1 239 ? 19.203 -5.152 -11.883 1 63 239 LEU B C 1
ATOM 4793 O O . LEU B 1 239 ? 19.828 -6.199 -11.703 1 63 239 LEU B O 1
ATOM 4797 N N . SER B 1 240 ? 17.969 -5.031 -11.516 1 73.88 240 SER B N 1
ATOM 4798 C CA . SER B 1 240 ? 17.125 -6.188 -11.227 1 73.88 240 SER B CA 1
ATOM 4799 C C . SER B 1 240 ? 16.141 -6.445 -12.359 1 73.88 240 SER B C 1
ATOM 4801 O O . SER B 1 240 ? 15.609 -5.504 -12.961 1 73.88 240 SER B O 1
ATOM 4803 N N . ILE B 1 241 ? 15.984 -7.734 -12.664 1 77.19 241 ILE B N 1
ATOM 4804 C CA . ILE B 1 241 ? 15.047 -8.086 -13.727 1 77.19 241 ILE B CA 1
ATOM 4805 C C . ILE B 1 241 ? 13.648 -7.598 -13.367 1 77.19 241 ILE B C 1
ATOM 4807 O O . ILE B 1 241 ? 12.875 -7.207 -14.242 1 77.19 241 ILE B O 1
ATOM 4811 N N . SER B 1 242 ? 13.422 -7.562 -12.102 1 74 242 SER B N 1
ATOM 4812 C CA . SER B 1 242 ? 12.125 -7.066 -11.656 1 74 242 SER B CA 1
ATOM 4813 C C . SER B 1 242 ? 11.922 -5.613 -12.07 1 74 242 SER B C 1
ATOM 4815 O O . SER B 1 242 ? 10.82 -5.223 -12.469 1 74 242 SER B O 1
ATOM 4817 N N . SER B 1 243 ? 12.984 -4.898 -11.93 1 77.06 243 SER B N 1
ATOM 4818 C CA . SER B 1 243 ? 12.891 -3.498 -12.328 1 77.06 243 SER B CA 1
ATOM 4819 C C . SER B 1 243 ? 12.664 -3.367 -13.828 1 77.06 243 SER B C 1
ATOM 4821 O O . SER B 1 243 ? 11.93 -2.479 -14.273 1 77.06 243 SER B O 1
ATOM 4823 N N . VAL B 1 244 ? 13.258 -4.223 -14.547 1 82.88 244 VAL B N 1
ATOM 4824 C CA . VAL B 1 244 ? 13.094 -4.211 -16 1 82.88 244 VAL B CA 1
ATOM 4825 C C . VAL B 1 244 ? 11.656 -4.59 -16.359 1 82.88 244 VAL B C 1
ATOM 4827 O O . VAL B 1 244 ? 11.008 -3.9 -17.156 1 82.88 244 VAL B O 1
ATOM 4830 N N . LEU B 1 245 ? 11.172 -5.625 -15.719 1 81 245 LEU B N 1
ATOM 4831 C CA . LEU B 1 245 ? 9.82 -6.082 -16 1 81 245 LEU B CA 1
ATOM 4832 C C . LEU B 1 245 ? 8.789 -5.039 -15.578 1 81 245 LEU B C 1
ATOM 4834 O O . LEU B 1 245 ? 7.781 -4.844 -16.25 1 81 245 LEU B O 1
ATOM 4838 N N . GLN B 1 246 ? 9.062 -4.457 -14.508 1 78.56 246 GLN B N 1
ATOM 4839 C CA . GLN B 1 246 ? 8.18 -3.389 -14.062 1 78.56 246 GLN B CA 1
ATOM 4840 C C . GLN B 1 246 ? 8.141 -2.246 -15.07 1 78.56 246 GLN B C 1
ATOM 4842 O O . GLN B 1 246 ? 7.07 -1.725 -15.391 1 78.56 246 GLN B O 1
ATOM 4847 N N . TYR B 1 247 ? 9.328 -1.873 -15.516 1 84.25 247 TYR B N 1
ATOM 4848 C CA . TYR B 1 247 ? 9.406 -0.839 -16.547 1 84.25 247 TYR B CA 1
ATOM 4849 C C . TYR B 1 247 ? 8.594 -1.228 -17.766 1 84.25 247 TYR B C 1
ATOM 4851 O O . TYR B 1 247 ? 7.844 -0.411 -18.312 1 84.25 247 TYR B O 1
ATOM 4859 N N . LEU B 1 248 ? 8.742 -2.404 -18.172 1 87.06 248 LEU B N 1
ATOM 4860 C CA . LEU B 1 248 ? 8.062 -2.875 -19.375 1 87.06 248 LEU B CA 1
ATOM 4861 C C . LEU B 1 248 ? 6.551 -2.932 -19.156 1 87.06 248 LEU B C 1
ATOM 4863 O O . LEU B 1 248 ? 5.777 -2.678 -20.078 1 87.06 248 LEU B O 1
ATOM 4867 N N . THR B 1 249 ? 6.148 -3.262 -17.953 1 79.19 249 THR B N 1
ATOM 4868 C CA . THR B 1 249 ? 4.73 -3.291 -17.625 1 79.19 249 THR B CA 1
ATOM 4869 C C . THR B 1 249 ? 4.125 -1.894 -17.719 1 79.19 249 THR B C 1
ATOM 4871 O O . THR B 1 249 ? 2.986 -1.729 -18.156 1 79.19 249 THR B O 1
ATOM 4874 N N . GLU B 1 250 ? 4.93 -0.963 -17.312 1 77.31 250 GLU B N 1
ATOM 4875 C CA . GLU B 1 250 ? 4.461 0.419 -17.297 1 77.31 250 GLU B CA 1
ATOM 4876 C C . GLU B 1 250 ? 4.496 1.042 -18.688 1 77.31 250 GLU B C 1
ATOM 4878 O O . GLU B 1 250 ? 3.713 1.943 -18.984 1 77.31 250 GLU B O 1
ATOM 4883 N N . HIS B 1 251 ? 5.359 0.558 -19.5 1 85 251 HIS B N 1
ATOM 4884 C CA . HIS B 1 251 ? 5.578 1.184 -20.797 1 85 251 HIS B CA 1
ATOM 4885 C C . HIS B 1 251 ? 5.359 0.187 -21.938 1 85 251 HIS B C 1
ATOM 4887 O O . HIS B 1 251 ? 6.016 0.272 -22.969 1 85 251 HIS B O 1
ATOM 4893 N N . TYR B 1 252 ? 4.516 -0.762 -21.672 1 85.75 252 TYR B N 1
ATOM 4894 C CA . TYR B 1 252 ? 4.367 -1.878 -22.594 1 85.75 252 TYR B CA 1
ATOM 4895 C C . TYR B 1 252 ? 3.926 -1.391 -23.969 1 85.75 252 TYR B C 1
ATOM 4897 O O . TYR B 1 252 ? 4.141 -2.07 -24.984 1 85.75 252 TYR B O 1
ATOM 4905 N N . ASP B 1 253 ? 3.295 -0.265 -24.078 1 82.69 253 ASP B N 1
ATOM 4906 C CA . ASP B 1 253 ? 2.705 0.236 -25.328 1 82.69 253 ASP B CA 1
ATOM 4907 C C . ASP B 1 253 ? 3.75 0.949 -26.172 1 82.69 253 ASP B C 1
ATOM 4909 O O . ASP B 1 253 ? 3.559 1.124 -27.391 1 82.69 253 ASP B O 1
ATOM 4913 N N . SER B 1 254 ? 4.949 1.337 -25.594 1 87.12 254 SER B N 1
ATOM 4914 C CA . SER B 1 254 ? 5.859 2.191 -26.344 1 87.12 254 SER B CA 1
ATOM 4915 C C . SER B 1 254 ? 7.312 1.763 -26.156 1 87.12 254 SER B C 1
ATOM 4917 O O . SER B 1 254 ? 8.195 2.176 -26.906 1 87.12 254 SER B O 1
ATOM 4919 N N . ALA B 1 255 ? 7.539 0.902 -25.219 1 91.81 255 ALA B N 1
ATOM 4920 C CA . ALA B 1 255 ? 8.914 0.554 -24.875 1 91.81 255 ALA B CA 1
ATOM 4921 C C . ALA B 1 255 ? 9.602 -0.17 -26.031 1 91.81 255 ALA B C 1
ATOM 4923 O O . ALA B 1 255 ? 8.977 -0.991 -26.719 1 91.81 255 ALA B O 1
ATOM 4924 N N . THR B 1 256 ? 10.852 0.182 -26.281 1 92.62 256 THR B N 1
ATOM 4925 C CA . THR B 1 256 ? 11.75 -0.531 -27.188 1 92.62 256 THR B CA 1
ATOM 4926 C C . THR B 1 256 ? 12.961 -1.075 -26.422 1 92.62 256 THR B C 1
ATOM 4928 O O . THR B 1 256 ? 13.18 -0.717 -25.266 1 92.62 256 THR B O 1
ATOM 4931 N N . LEU B 1 257 ? 13.586 -2.029 -27.094 1 93.5 257 LEU B N 1
ATOM 4932 C CA . LEU B 1 257 ? 14.797 -2.543 -26.469 1 93.5 257 LEU B CA 1
ATOM 4933 C C . LEU B 1 257 ? 15.766 -1.407 -26.141 1 93.5 257 LEU B C 1
ATOM 4935 O O . LEU B 1 257 ? 16.391 -1.403 -25.078 1 93.5 257 LEU B O 1
ATOM 4939 N N . GLN B 1 258 ? 15.797 -0.45 -27.062 1 93.44 258 GLN B N 1
ATOM 4940 C CA . GLN B 1 258 ? 16.688 0.686 -26.891 1 93.44 258 GLN B CA 1
ATOM 4941 C C . GLN B 1 258 ? 16.266 1.553 -25.719 1 93.44 258 GLN B C 1
ATOM 4943 O O . GLN B 1 258 ? 17.078 1.906 -24.859 1 93.44 258 GLN B O 1
ATOM 4948 N N . SER B 1 259 ? 15 1.911 -25.703 1 92.69 259 SER B N 1
ATOM 4949 C CA . SER B 1 259 ? 14.516 2.756 -24.625 1 92.69 259 SER B CA 1
ATOM 4950 C C . SER B 1 259 ? 14.672 2.064 -23.266 1 92.69 259 SER B C 1
ATOM 4952 O O . SER B 1 259 ? 14.945 2.719 -22.266 1 92.69 259 SER B O 1
ATOM 4954 N N . THR B 1 260 ? 14.453 0.757 -23.25 1 92.19 260 THR B N 1
ATOM 4955 C CA . THR B 1 260 ? 14.609 -0.013 -22.016 1 92.19 260 THR B CA 1
ATOM 4956 C C . THR B 1 260 ? 16.062 -0.019 -21.562 1 92.19 260 THR B C 1
ATOM 4958 O O . THR B 1 260 ? 16.359 0.195 -20.391 1 92.19 260 THR B O 1
ATOM 4961 N N . ALA B 1 261 ? 16.953 -0.229 -22.516 1 90.12 261 ALA B N 1
ATOM 4962 C CA . ALA B 1 261 ? 18.375 -0.213 -22.203 1 90.12 261 ALA B CA 1
ATOM 4963 C C . ALA B 1 261 ? 18.812 1.149 -21.672 1 90.12 261 ALA B C 1
ATOM 4965 O O . ALA B 1 261 ? 19.531 1.231 -20.672 1 90.12 261 ALA B O 1
ATOM 4966 N N . ASP B 1 262 ? 18.312 2.193 -22.281 1 88.94 262 ASP B N 1
ATOM 4967 C CA . ASP B 1 262 ? 18.641 3.557 -21.891 1 88.94 262 ASP B CA 1
ATOM 4968 C C . ASP B 1 262 ? 18.141 3.85 -20.469 1 88.94 262 ASP B C 1
ATOM 4970 O O . ASP B 1 262 ? 18.844 4.5 -19.688 1 88.94 262 ASP B O 1
ATOM 4974 N N . GLN B 1 263 ? 16.969 3.336 -20.219 1 84.94 263 GLN B N 1
ATOM 4975 C CA . GLN B 1 263 ? 16.359 3.572 -18.922 1 84.94 263 GLN B CA 1
ATOM 4976 C C . GLN B 1 263 ? 17.25 3.062 -17.781 1 84.94 263 GLN B C 1
ATOM 4978 O O . GLN B 1 263 ? 17.297 3.664 -16.703 1 84.94 263 GLN B O 1
ATOM 4983 N N . PHE B 1 264 ? 17.891 2.045 -18.016 1 81.44 264 PHE B N 1
ATOM 4984 C CA . PHE B 1 264 ? 18.656 1.41 -16.953 1 81.44 264 PHE B CA 1
ATOM 4985 C C . PHE B 1 264 ? 20.156 1.581 -17.188 1 81.44 264 PHE B C 1
ATOM 4987 O O . PHE B 1 264 ? 20.969 0.972 -16.5 1 81.44 264 PHE B O 1
ATOM 4994 N N . HIS B 1 265 ? 20.5 2.385 -18.234 1 83 265 HIS B N 1
ATOM 4995 C CA . HIS B 1 265 ? 21.875 2.787 -18.531 1 83 265 HIS B CA 1
ATOM 4996 C C . HIS B 1 265 ? 22.734 1.584 -18.906 1 83 265 HIS B C 1
ATOM 4998 O O . HIS B 1 265 ? 23.844 1.419 -18.391 1 83 265 HIS B O 1
ATOM 5004 N N . TYR B 1 266 ? 22.203 0.754 -19.766 1 85 266 TYR B N 1
ATOM 5005 C CA . TYR B 1 266 ? 22.922 -0.381 -20.328 1 85 266 TYR B CA 1
ATOM 5006 C C . TYR B 1 266 ? 22.828 -0.386 -21.844 1 85 266 TYR B C 1
ATOM 5008 O O . TYR B 1 266 ? 22.062 0.383 -22.438 1 85 266 TYR B O 1
ATOM 5016 N N . THR B 1 267 ? 23.625 -1.191 -22.484 1 87.44 267 THR B N 1
ATOM 5017 C CA . THR B 1 267 ? 23.562 -1.373 -23.922 1 87.44 267 THR B CA 1
ATOM 5018 C C . THR B 1 267 ? 22.422 -2.322 -24.297 1 87.44 267 THR B C 1
ATOM 5020 O O . THR B 1 267 ? 21.969 -3.109 -23.469 1 87.44 267 THR B O 1
ATOM 5023 N N . THR B 1 268 ? 22 -2.281 -25.484 1 91.69 268 THR B N 1
ATOM 5024 C CA . THR B 1 268 ? 20.953 -3.172 -25.953 1 91.69 268 THR B CA 1
ATOM 5025 C C . THR B 1 268 ? 21.422 -4.625 -25.922 1 91.69 268 THR B C 1
ATOM 5027 O O . THR B 1 268 ? 20.625 -5.531 -25.672 1 91.69 268 THR B O 1
ATOM 5030 N N . ARG B 1 269 ? 22.672 -4.742 -26.203 1 89.19 269 ARG B N 1
ATOM 5031 C CA . ARG B 1 269 ? 23.219 -6.09 -26.172 1 89.19 269 ARG B CA 1
ATOM 5032 C C . ARG B 1 269 ? 23.125 -6.684 -24.766 1 89.19 269 ARG B C 1
ATOM 5034 O O . ARG B 1 269 ? 22.703 -7.828 -24.594 1 89.19 269 ARG B O 1
ATOM 5041 N N . PHE B 1 270 ? 23.516 -5.922 -23.891 1 88 270 PHE B N 1
ATOM 5042 C CA . PHE B 1 270 ? 23.438 -6.363 -22.516 1 88 270 PHE B CA 1
ATOM 5043 C C . PHE B 1 270 ? 21.984 -6.617 -22.109 1 88 270 PHE B C 1
ATOM 5045 O O . PHE B 1 270 ? 21.672 -7.633 -21.484 1 88 270 PHE B O 1
ATOM 5052 N N . MET B 1 271 ? 21.094 -5.715 -22.391 1 90.56 271 MET B N 1
ATOM 5053 C CA . MET B 1 271 ? 19.688 -5.816 -22.016 1 90.56 271 MET B CA 1
ATOM 5054 C C . MET B 1 271 ? 19.047 -7.066 -22.609 1 90.56 271 MET B C 1
ATOM 5056 O O . MET B 1 271 ? 18.266 -7.746 -21.938 1 90.56 271 MET B O 1
ATOM 5060 N N . THR B 1 272 ? 19.438 -7.352 -23.844 1 89.62 272 THR B N 1
ATOM 5061 C CA . THR B 1 272 ? 18.953 -8.555 -24.5 1 89.62 272 THR B CA 1
ATOM 5062 C C . THR B 1 272 ? 19.375 -9.8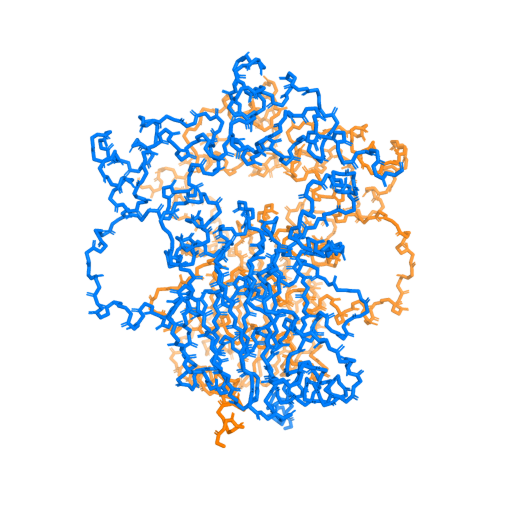05 -23.734 1 89.62 272 THR B C 1
ATOM 5064 O O . THR B 1 272 ? 18.531 -10.648 -23.406 1 89.62 272 THR B O 1
ATOM 5067 N N . SER B 1 273 ? 20.641 -9.867 -23.406 1 86 273 SER B N 1
ATOM 5068 C CA . SER B 1 273 ? 21.172 -11.031 -22.703 1 86 273 SER B CA 1
ATOM 5069 C C . SER B 1 273 ? 20.609 -11.125 -21.281 1 86 273 SER B C 1
ATOM 5071 O O . SER B 1 273 ? 20.328 -12.227 -20.797 1 86 273 SER B O 1
ATOM 5073 N N . PHE B 1 274 ? 20.5 -9.969 -20.719 1 82.06 274 PHE B N 1
ATOM 5074 C CA . PHE B 1 274 ? 20 -9.883 -19.344 1 82.06 274 PHE B CA 1
ATOM 5075 C C . PHE B 1 274 ? 18.578 -10.398 -19.25 1 82.06 274 PHE B C 1
ATOM 5077 O O . PHE B 1 274 ? 18.25 -11.211 -18.375 1 82.06 274 PHE B O 1
ATOM 5084 N N . ILE B 1 275 ? 17.703 -9.945 -20.125 1 84.44 275 ILE B N 1
ATOM 5085 C CA . ILE B 1 275 ? 16.297 -10.344 -20.156 1 84.44 275 ILE B CA 1
ATOM 5086 C C . ILE B 1 275 ? 16.188 -11.836 -20.438 1 84.44 275 ILE B C 1
ATOM 5088 O O . ILE B 1 275 ? 15.477 -12.562 -19.734 1 84.44 275 ILE B O 1
ATOM 5092 N N . ALA B 1 276 ? 16.953 -12.312 -21.391 1 81.25 276 ALA B N 1
ATOM 5093 C CA . ALA B 1 276 ? 16.922 -13.727 -21.766 1 81.25 276 ALA B CA 1
ATOM 5094 C C . ALA B 1 276 ? 17.391 -14.602 -20.609 1 81.25 276 ALA B C 1
ATOM 5096 O O . ALA B 1 276 ? 16.797 -15.641 -20.328 1 81.25 276 ALA B O 1
ATOM 5097 N N . LYS B 1 277 ? 18.422 -14.141 -20.016 1 75.06 277 LYS B N 1
ATOM 5098 C CA . LYS B 1 277 ? 19.016 -14.906 -18.922 1 75.06 277 LYS B CA 1
ATOM 5099 C C . LYS B 1 277 ? 18.031 -15.086 -17.766 1 75.06 277 LYS B C 1
ATOM 5101 O O . LYS B 1 277 ? 17.938 -16.172 -17.188 1 75.06 277 LYS B O 1
ATOM 5106 N N . TYR B 1 278 ? 17.328 -14.055 -17.469 1 71.62 278 TYR B N 1
ATOM 5107 C CA . TYR B 1 278 ? 16.562 -14.07 -16.234 1 71.62 278 TYR B CA 1
ATOM 5108 C C . TYR B 1 278 ? 15.102 -14.43 -16.484 1 71.62 278 TYR B C 1
ATOM 5110 O O . TYR B 1 278 ? 14.367 -14.789 -15.57 1 71.62 278 TYR B O 1
ATOM 5118 N N . THR B 1 279 ? 14.617 -14.312 -17.75 1 75 279 THR B N 1
ATOM 5119 C CA . THR B 1 279 ? 13.211 -14.594 -18.016 1 75 279 THR B CA 1
ATOM 5120 C C . THR B 1 279 ? 13.07 -15.82 -18.922 1 75 279 THR B C 1
ATOM 5122 O O . THR B 1 279 ? 11.984 -16.391 -19.016 1 75 279 THR B O 1
ATOM 5125 N N . GLY B 1 280 ? 14.203 -16.172 -19.578 1 76.44 280 GLY B N 1
ATOM 5126 C CA . GLY B 1 280 ? 14.133 -17.234 -20.578 1 76.44 280 GLY B CA 1
ATOM 5127 C C . GLY B 1 280 ? 13.398 -16.812 -21.844 1 76.44 280 GLY B C 1
ATOM 5128 O O . GLY B 1 280 ? 13.141 -17.641 -22.719 1 76.44 280 GLY B O 1
ATOM 5129 N N . SER B 1 281 ? 13.062 -15.523 -21.922 1 82.69 281 SER B N 1
ATOM 5130 C CA . SER B 1 281 ? 12.305 -15.008 -23.047 1 82.69 281 SER B CA 1
ATOM 5131 C C . SER B 1 281 ? 12.992 -13.789 -23.672 1 82.69 281 SER B C 1
ATOM 5133 O O . SER B 1 281 ? 13.859 -13.18 -23.047 1 82.69 281 SER B O 1
ATOM 5135 N N . SER B 1 282 ? 12.602 -13.531 -24.828 1 89 282 SER B N 1
ATOM 5136 C CA . SER B 1 282 ? 13.141 -12.352 -25.5 1 89 282 SER B CA 1
ATOM 5137 C C . SER B 1 282 ? 12.367 -11.094 -25.109 1 89 282 SER B C 1
ATOM 5139 O O . SER B 1 282 ? 11.227 -11.188 -24.641 1 89 282 SER B O 1
ATOM 5141 N N . PHE B 1 283 ? 12.977 -9.953 -25.312 1 91.88 283 PHE B N 1
ATOM 5142 C CA . PHE B 1 283 ? 12.328 -8.664 -25.109 1 91.88 283 PHE B CA 1
ATOM 5143 C C . PHE B 1 283 ? 11.016 -8.594 -25.875 1 91.88 283 PHE B C 1
ATOM 5145 O O . PHE B 1 283 ? 9.984 -8.203 -25.328 1 91.88 283 PHE B O 1
ATOM 5152 N N . GLY B 1 284 ? 11.062 -9 -27.062 1 90.25 284 GLY B N 1
ATOM 5153 C CA . GLY B 1 284 ? 9.883 -8.961 -27.922 1 90.25 284 GLY B CA 1
ATOM 5154 C C . GLY B 1 284 ? 8.742 -9.812 -27.406 1 90.25 284 GLY B C 1
ATOM 5155 O O . GLY B 1 284 ? 7.586 -9.391 -27.422 1 90.25 284 GLY B O 1
ATOM 5156 N N . SER B 1 285 ? 9.102 -10.992 -26.984 1 87.69 285 SER B N 1
ATOM 5157 C CA . SER B 1 285 ? 8.094 -11.914 -26.469 1 87.69 285 SER B CA 1
ATOM 5158 C C . SER B 1 285 ? 7.418 -11.359 -25.219 1 87.69 285 SER B C 1
ATOM 5160 O O . SER B 1 285 ? 6.199 -11.461 -25.078 1 87.69 285 SER B O 1
ATOM 5162 N N . ILE B 1 286 ? 8.219 -10.75 -24.375 1 87.5 286 ILE B N 1
ATOM 5163 C CA . ILE B 1 286 ? 7.699 -10.188 -23.125 1 87.5 286 ILE B CA 1
ATOM 5164 C C . ILE B 1 286 ? 6.754 -9.031 -23.438 1 87.5 286 ILE B C 1
ATOM 5166 O O . ILE B 1 286 ? 5.652 -8.953 -22.891 1 87.5 286 ILE B O 1
ATOM 5170 N N . LEU B 1 287 ? 7.207 -8.211 -24.266 1 90.06 287 LEU B N 1
ATOM 5171 C CA . LEU B 1 287 ? 6.391 -7.059 -24.641 1 90.06 287 LEU B CA 1
ATOM 5172 C C . LEU B 1 287 ? 5.074 -7.504 -25.266 1 90.06 287 LEU B C 1
ATOM 5174 O O . LEU B 1 287 ? 4.02 -6.926 -25 1 90.06 287 LEU B O 1
ATOM 5178 N N . ARG B 1 288 ? 5.133 -8.422 -26.141 1 88.5 288 ARG B N 1
ATOM 5179 C CA . ARG B 1 288 ? 3.936 -8.953 -26.781 1 88.5 288 ARG B CA 1
ATOM 5180 C C . ARG B 1 288 ? 2.957 -9.508 -25.75 1 88.5 288 ARG B C 1
ATOM 5182 O O . ARG B 1 288 ? 1.751 -9.273 -25.844 1 88.5 288 ARG B O 1
ATOM 5189 N N . GLU B 1 289 ? 3.531 -10.258 -24.859 1 85.56 289 GLU B N 1
ATOM 5190 C CA . GLU B 1 289 ? 2.682 -10.828 -23.812 1 85.56 289 GLU B CA 1
ATOM 5191 C C . GLU B 1 289 ? 1.996 -9.742 -23 1 85.56 289 GLU B C 1
ATOM 5193 O O . GLU B 1 289 ? 0.814 -9.852 -22.672 1 85.56 289 GLU B O 1
ATOM 5198 N N . LEU B 1 290 ? 2.74 -8.742 -22.625 1 85.75 290 LEU B N 1
ATOM 5199 C CA . LEU B 1 290 ? 2.191 -7.621 -21.859 1 85.75 290 LEU B CA 1
ATOM 5200 C C . LEU B 1 290 ? 1.083 -6.926 -22.641 1 85.75 290 LEU B C 1
ATOM 5202 O O . LEU B 1 290 ? 0.035 -6.594 -22.078 1 85.75 290 LEU B O 1
ATOM 5206 N N . LYS B 1 291 ? 1.308 -6.727 -23.891 1 87.31 291 LYS B N 1
ATOM 5207 C CA . LYS B 1 291 ? 0.307 -6.102 -24.75 1 87.31 291 LYS B CA 1
ATOM 5208 C C . LYS B 1 291 ? -0.957 -6.949 -24.844 1 87.31 291 LYS B C 1
ATOM 5210 O O . LYS B 1 291 ? -2.07 -6.43 -24.734 1 87.31 291 LYS B O 1
ATOM 5215 N N . LEU B 1 292 ? -0.749 -8.18 -24.984 1 83.88 292 LEU B N 1
ATOM 5216 C CA . LEU B 1 292 ? -1.88 -9.086 -25.141 1 83.88 292 LEU B CA 1
ATOM 5217 C C . LEU B 1 292 ? -2.688 -9.172 -23.844 1 83.88 292 LEU B C 1
ATOM 5219 O O . LEU B 1 292 ? -3.92 -9.242 -23.875 1 83.88 292 LEU B O 1
ATOM 5223 N N . GLN B 1 293 ? -1.997 -9.188 -22.766 1 77.19 293 GLN B N 1
ATOM 5224 C CA . GLN B 1 293 ? -2.691 -9.203 -21.484 1 77.19 293 GLN B CA 1
ATOM 5225 C C . GLN B 1 293 ? -3.545 -7.949 -21.297 1 77.19 293 GLN B C 1
ATOM 5227 O O . GLN B 1 293 ? -4.684 -8.023 -20.844 1 77.19 293 GLN B O 1
ATOM 5232 N N . ASN B 1 294 ? -2.979 -6.875 -21.609 1 78.88 294 ASN B N 1
ATOM 5233 C CA . ASN B 1 294 ? -3.723 -5.625 -21.516 1 78.88 294 ASN B CA 1
ATOM 5234 C C . ASN B 1 294 ? -4.863 -5.57 -22.531 1 78.88 294 ASN B C 1
ATOM 5236 O O . ASN B 1 294 ? -5.941 -5.059 -22.219 1 78.88 294 ASN B O 1
ATOM 5240 N N . ALA B 1 295 ? -4.617 -6.055 -23.688 1 83.12 295 ALA B N 1
ATOM 5241 C CA . ALA B 1 295 ? -5.676 -6.133 -24.688 1 83.12 295 ALA B CA 1
ATOM 5242 C C . ALA B 1 295 ? -6.848 -6.973 -24.172 1 83.12 295 ALA B C 1
ATOM 5244 O O . ALA B 1 295 ? -8.008 -6.578 -24.312 1 83.12 295 ALA B O 1
ATOM 5245 N N . SER B 1 296 ? -6.484 -8.055 -23.609 1 76.94 296 SER B N 1
ATOM 5246 C CA . SER B 1 296 ? -7.523 -8.938 -23.094 1 76.94 296 SER B CA 1
ATOM 5247 C C . SER B 1 296 ? -8.367 -8.234 -22.047 1 76.94 296 SER B C 1
ATOM 5249 O O . SER B 1 296 ? -9.586 -8.391 -22.016 1 76.94 296 SER B O 1
ATOM 5251 N N . ARG B 1 297 ? -7.734 -7.488 -21.234 1 70.88 297 ARG B N 1
ATOM 5252 C CA . ARG B 1 297 ? -8.438 -6.727 -20.203 1 70.88 297 ARG B CA 1
ATOM 5253 C C . ARG B 1 297 ? -9.375 -5.703 -20.828 1 70.88 297 ARG B C 1
ATOM 5255 O O . ARG B 1 297 ? -10.531 -5.574 -20.422 1 70.88 297 ARG B O 1
ATOM 5262 N N . LEU B 1 298 ? -8.867 -5.047 -21.797 1 76.31 298 LEU B N 1
ATOM 5263 C CA . LEU B 1 298 ? -9.664 -4.02 -22.469 1 76.31 298 LEU B CA 1
ATOM 5264 C C . LEU B 1 298 ? -10.82 -4.641 -23.25 1 76.31 298 LEU B C 1
ATOM 5266 O O . LEU B 1 298 ? -11.914 -4.078 -23.297 1 76.31 298 LEU B O 1
ATOM 5270 N N . VAL B 1 299 ? -10.594 -5.727 -23.844 1 78.5 299 VAL B N 1
ATOM 5271 C CA . VAL B 1 299 ? -11.609 -6.438 -24.609 1 78.5 299 VAL B CA 1
ATOM 5272 C C . VAL B 1 299 ? -12.766 -6.832 -23.703 1 78.5 299 VAL B C 1
ATOM 5274 O O . VAL B 1 299 ? -13.93 -6.711 -24.062 1 78.5 299 VAL B O 1
ATOM 5277 N N . LEU B 1 300 ? -12.336 -7.141 -22.516 1 66.25 300 LEU B N 1
ATOM 5278 C CA . LEU B 1 300 ? -13.32 -7.684 -21.578 1 66.25 300 LEU B CA 1
ATOM 5279 C C . LEU B 1 300 ? -13.992 -6.562 -20.797 1 66.25 300 LEU B C 1
ATOM 5281 O O . LEU B 1 300 ? -15.164 -6.672 -20.422 1 66.25 300 LEU B O 1
ATOM 5285 N N . HIS B 1 301 ? -13.25 -5.547 -20.547 1 60.41 301 HIS B N 1
ATOM 5286 C CA . HIS B 1 301 ? -13.727 -4.633 -19.516 1 60.41 301 HIS B CA 1
ATOM 5287 C C . HIS B 1 301 ? -13.914 -3.227 -20.062 1 60.41 301 HIS B C 1
ATOM 5289 O O . HIS B 1 301 ? -14.062 -2.27 -19.312 1 60.41 301 HIS B O 1
ATOM 5295 N N . SER B 1 302 ? -13.82 -3.127 -21.312 1 64 302 SER B N 1
ATOM 5296 C CA . SER B 1 302 ? -14.055 -1.819 -21.906 1 64 302 SER B CA 1
ATOM 5297 C C . SER B 1 302 ? -15.031 -1.917 -23.078 1 64 302 SER B C 1
ATOM 5299 O O . SER B 1 302 ? -15.367 -3.018 -23.516 1 64 302 SER B O 1
ATOM 5301 N N . GLU B 1 303 ? -15.547 -0.784 -23.406 1 74 303 GLU B N 1
ATOM 5302 C CA . GLU B 1 303 ? -16.406 -0.727 -24.578 1 74 303 GLU B CA 1
ATOM 5303 C C . GLU B 1 303 ? -15.664 -0.199 -25.797 1 74 303 GLU B C 1
ATOM 5305 O O . GLU B 1 303 ? -16.281 0.197 -26.781 1 74 303 GLU B O 1
ATOM 5310 N N . LEU B 1 304 ? -14.406 -0.228 -25.656 1 81.94 304 LEU B N 1
ATOM 5311 C CA . LEU B 1 304 ? -13.594 0.273 -26.766 1 81.94 304 LEU B CA 1
ATOM 5312 C C . LEU B 1 304 ? -13.727 -0.631 -27.984 1 81.94 304 LEU B C 1
ATOM 5314 O O . LEU B 1 304 ? -13.875 -1.847 -27.844 1 81.94 304 LEU B O 1
ATOM 5318 N N . SER B 1 305 ? -13.703 0.072 -29.125 1 90.44 305 SER B N 1
ATOM 5319 C CA . SER B 1 305 ? -13.633 -0.728 -30.344 1 90.44 305 SER B CA 1
ATOM 5320 C C . SER B 1 305 ? -12.305 -1.477 -30.422 1 90.44 305 SER B C 1
ATOM 5322 O O . SER B 1 305 ? -11.336 -1.117 -29.766 1 90.44 305 SER B O 1
ATOM 5324 N N . PHE B 1 306 ? -12.305 -2.521 -31.219 1 92.06 306 PHE B N 1
ATOM 5325 C CA . PHE B 1 306 ? -11.086 -3.312 -31.359 1 92.06 306 PHE B CA 1
ATOM 5326 C C . PHE B 1 306 ? -9.969 -2.482 -31.984 1 92.06 306 PHE B C 1
ATOM 5328 O O . PHE B 1 306 ? -8.789 -2.703 -31.688 1 92.06 306 PHE B O 1
ATOM 5335 N N . GLU B 1 307 ? -10.406 -1.485 -32.781 1 92.38 307 GLU B N 1
ATOM 5336 C CA . GLU B 1 307 ? -9.43 -0.55 -33.312 1 92.38 307 GLU B CA 1
ATOM 5337 C C . GLU B 1 307 ? -8.812 0.31 -32.219 1 92.38 307 GLU B C 1
ATOM 5339 O O . GLU B 1 307 ? -7.598 0.533 -32.219 1 92.38 307 GLU B O 1
ATOM 5344 N N . GLU B 1 308 ? -9.625 0.682 -31.391 1 89.56 308 GLU B N 1
ATOM 5345 C CA . GLU B 1 308 ? -9.164 1.5 -30.281 1 89.56 308 GLU B CA 1
ATOM 5346 C C . GLU B 1 308 ? -8.281 0.695 -29.328 1 89.56 308 GLU B C 1
ATOM 5348 O O . GLU B 1 308 ? -7.297 1.216 -28.797 1 89.56 308 GLU B O 1
ATOM 5353 N N . ILE B 1 309 ? -8.617 -0.533 -29.125 1 90.56 309 ILE B N 1
ATOM 5354 C CA . ILE B 1 309 ? -7.836 -1.413 -28.266 1 90.56 309 ILE B CA 1
ATOM 5355 C C . ILE B 1 309 ? -6.453 -1.638 -28.859 1 90.56 309 ILE B C 1
ATOM 5357 O O . ILE B 1 309 ? -5.445 -1.594 -28.156 1 90.56 309 ILE B O 1
ATOM 5361 N N . ALA B 1 310 ? -6.469 -1.806 -30.141 1 92.31 310 ALA B N 1
ATOM 5362 C CA . ALA B 1 310 ? -5.191 -1.997 -30.828 1 92.31 310 ALA B CA 1
ATOM 5363 C C . ALA B 1 310 ? -4.273 -0.794 -30.609 1 92.31 310 ALA B C 1
ATOM 5365 O O . ALA B 1 310 ? -3.104 -0.952 -30.266 1 92.31 310 ALA B O 1
ATOM 5366 N N . LYS B 1 311 ? -4.836 0.354 -30.781 1 88.25 311 LYS B N 1
ATOM 5367 C CA . LYS B 1 311 ? -4.07 1.582 -30.609 1 88.25 311 LYS B CA 1
ATOM 5368 C C . LYS B 1 311 ? -3.627 1.738 -29.156 1 88.25 311 LYS B C 1
ATOM 5370 O O . LYS B 1 311 ? -2.488 2.131 -28.875 1 88.25 311 LYS B O 1
ATOM 5375 N N . ALA B 1 312 ? -4.422 1.326 -28.297 1 84.81 312 ALA B N 1
ATOM 5376 C CA . ALA B 1 312 ? -4.172 1.493 -26.859 1 84.81 312 ALA B CA 1
ATOM 5377 C C . ALA B 1 312 ? -3.01 0.614 -26.406 1 84.81 312 ALA B C 1
ATOM 5379 O O . ALA B 1 312 ? -2.248 0.997 -25.516 1 84.81 312 ALA B O 1
ATOM 5380 N N . VAL B 1 313 ? -2.934 -0.522 -27.078 1 88.44 313 VAL B N 1
ATOM 5381 C CA . VAL B 1 313 ? -1.906 -1.443 -26.594 1 88.44 313 VAL B CA 1
ATOM 5382 C C . VAL B 1 313 ? -0.665 -1.331 -27.484 1 88.44 313 VAL B C 1
ATOM 5384 O O . VAL B 1 313 ? 0.288 -2.1 -27.328 1 88.44 313 VAL B O 1
ATOM 5387 N N . GLY B 1 314 ? -0.694 -0.388 -28.453 1 87.62 314 GLY B N 1
ATOM 5388 C CA . GLY B 1 314 ? 0.52 -0.022 -29.172 1 87.62 314 GLY B CA 1
ATOM 5389 C C . GLY B 1 314 ? 0.629 -0.674 -30.531 1 87.62 314 GLY B C 1
ATOM 5390 O O . GLY B 1 314 ? 1.729 -0.825 -31.062 1 87.62 314 GLY B O 1
ATOM 5391 N N . TYR B 1 315 ? -0.482 -1.147 -31.031 1 88.56 315 TYR B N 1
ATOM 5392 C CA . TYR B 1 315 ? -0.468 -1.68 -32.375 1 88.56 315 TYR B CA 1
ATOM 5393 C C . TYR B 1 315 ? -1.114 -0.704 -33.344 1 88.56 315 TYR B C 1
ATOM 5395 O O . TYR B 1 315 ? -2.086 -0.025 -33.031 1 88.56 315 TYR B O 1
ATOM 5403 N N . ASN B 1 316 ? -0.547 -0.664 -34.5 1 83.62 316 ASN B N 1
ATOM 5404 C CA . ASN B 1 316 ? -1.083 0.232 -35.531 1 83.62 316 ASN B CA 1
ATOM 5405 C C . ASN B 1 316 ? -2.223 -0.422 -36.312 1 83.62 316 ASN B C 1
ATOM 5407 O O . ASN B 1 316 ? -3.041 0.269 -36.906 1 83.62 316 ASN B O 1
ATOM 5411 N N . GLU B 1 317 ? -2.27 -1.703 -36.312 1 87 317 GLU B N 1
ATOM 5412 C CA . GLU B 1 317 ? -3.238 -2.422 -37.156 1 87 317 GLU B CA 1
ATOM 5413 C C . GLU B 1 317 ? -4.035 -3.422 -36.312 1 87 317 GLU B C 1
ATOM 5415 O O . GLU B 1 317 ? -3.461 -4.336 -35.719 1 87 317 GLU B O 1
ATOM 5420 N N . ARG B 1 318 ? -5.297 -3.326 -36.375 1 90.75 318 ARG B N 1
ATOM 5421 C CA . ARG B 1 318 ? -6.195 -4.234 -35.688 1 90.75 318 ARG B CA 1
ATOM 5422 C C . ARG B 1 318 ? -6.016 -5.668 -36.156 1 90.75 318 ARG B C 1
ATOM 5424 O O . ARG B 1 318 ? -6.059 -6.609 -35.375 1 90.75 318 ARG B O 1
ATOM 5431 N N . GLY B 1 319 ? -5.77 -5.762 -37.406 1 91.88 319 GLY B N 1
ATOM 5432 C CA . GLY B 1 319 ? -5.625 -7.098 -37.969 1 91.88 319 GLY B CA 1
ATOM 5433 C C . GLY B 1 319 ? -4.504 -7.898 -37.344 1 91.88 319 GLY B C 1
ATOM 5434 O O . GLY B 1 319 ? -4.672 -9.086 -37.062 1 91.88 319 GLY B O 1
ATOM 5435 N N . TYR B 1 320 ? -3.465 -7.273 -37.156 1 91.38 320 TYR B N 1
ATOM 5436 C CA . TYR B 1 320 ? -2.326 -7.945 -36.531 1 91.38 320 TYR B CA 1
ATOM 5437 C C . TYR B 1 320 ? -2.646 -8.359 -35.125 1 91.38 320 TYR B C 1
ATOM 5439 O O . TYR B 1 320 ? -2.359 -9.484 -34.719 1 91.38 320 TYR B O 1
ATOM 5447 N N . LEU B 1 321 ? -3.238 -7.473 -34.344 1 93.38 321 LEU B N 1
ATOM 5448 C CA . LEU B 1 321 ? -3.613 -7.785 -32.969 1 93.38 321 LEU B CA 1
ATOM 5449 C C . LEU B 1 321 ? -4.559 -8.984 -32.938 1 93.38 321 LEU B C 1
ATOM 5451 O O . LEU B 1 321 ? -4.41 -9.867 -32.094 1 93.38 321 LEU B O 1
ATOM 5455 N N . ASP B 1 322 ? -5.438 -8.977 -33.844 1 91.5 322 ASP B N 1
ATOM 5456 C CA . ASP B 1 322 ? -6.406 -10.07 -33.875 1 91.5 322 ASP B CA 1
ATOM 5457 C C . ASP B 1 322 ? -5.707 -11.414 -34.031 1 91.5 322 ASP B C 1
ATOM 5459 O O . ASP B 1 322 ? -6.074 -12.391 -33.406 1 91.5 322 ASP B O 1
ATOM 5463 N N . ARG B 1 323 ? -4.75 -11.43 -34.906 1 91.94 323 ARG B N 1
ATOM 5464 C CA . ARG B 1 323 ? -4.023 -12.664 -35.188 1 91.94 323 ARG B CA 1
ATOM 5465 C C . ARG B 1 323 ? -3.225 -13.133 -34 1 91.94 323 ARG B C 1
ATOM 5467 O O . ARG B 1 323 ? -3.271 -14.305 -33.625 1 91.94 323 ARG B O 1
ATOM 5474 N N . VAL B 1 324 ? -2.549 -12.273 -33.438 1 90.69 324 VAL B N 1
ATOM 5475 C CA . VAL B 1 324 ? -1.682 -12.648 -32.312 1 90.69 324 VAL B CA 1
ATOM 5476 C C . VAL B 1 324 ? -2.527 -12.961 -31.094 1 90.69 324 VAL B C 1
ATOM 5478 O O . VAL B 1 324 ? -2.172 -13.828 -30.281 1 90.69 324 VAL B O 1
ATOM 5481 N N . PHE B 1 325 ? -3.605 -12.242 -30.938 1 90.81 325 PHE B N 1
ATOM 5482 C CA . PHE B 1 325 ? -4.551 -12.508 -29.859 1 90.81 325 PHE B CA 1
ATOM 5483 C C . PHE B 1 325 ? -5.129 -13.914 -29.969 1 90.81 325 PHE B C 1
ATOM 5485 O O . PHE B 1 325 ? -5.145 -14.664 -29 1 90.81 325 PHE B O 1
ATOM 5492 N N . LYS B 1 326 ? -5.488 -14.266 -31.141 1 88.38 326 LYS B N 1
ATOM 5493 C CA . LYS B 1 326 ? -6.051 -15.594 -31.375 1 88.38 326 LYS B CA 1
ATOM 5494 C C . LYS B 1 326 ? -5.016 -16.688 -31.125 1 88.38 326 LYS B C 1
ATOM 5496 O O . LYS B 1 326 ? -5.332 -17.734 -30.547 1 88.38 326 LYS B O 1
ATOM 5501 N N . LYS B 1 327 ? -3.902 -16.453 -31.594 1 86.69 327 LYS B N 1
ATOM 5502 C CA . LYS B 1 327 ? -2.826 -17.422 -31.375 1 86.69 327 LYS B CA 1
ATOM 5503 C C . LYS B 1 327 ? -2.572 -17.641 -29.891 1 86.69 327 LYS B C 1
ATOM 5505 O O . LYS B 1 327 ? -2.355 -18.766 -29.453 1 86.69 327 LYS B O 1
ATOM 5510 N N . ARG B 1 328 ? -2.641 -16.594 -29.156 1 80.12 328 ARG B N 1
ATOM 5511 C CA . ARG B 1 328 ? -2.297 -16.625 -27.734 1 80.12 328 ARG B CA 1
ATOM 5512 C C . ARG B 1 328 ? -3.447 -17.188 -26.906 1 80.12 328 ARG B C 1
ATOM 5514 O O . ARG B 1 328 ? -3.227 -17.953 -25.969 1 80.12 328 ARG B O 1
ATOM 5521 N N . PHE B 1 329 ? -4.75 -16.781 -27.281 1 76.38 329 PHE B N 1
ATOM 5522 C CA . PHE B 1 329 ? -5.879 -17.062 -26.406 1 76.38 329 PHE B CA 1
ATOM 5523 C C . PHE B 1 329 ? -6.805 -18.094 -27.031 1 76.38 329 PHE B C 1
ATOM 5525 O O . PHE B 1 329 ? -7.746 -18.562 -26.391 1 76.38 329 PHE B O 1
ATOM 5532 N N . GLY B 1 330 ? -6.527 -18.406 -28.219 1 76.81 330 GLY B N 1
ATOM 5533 C CA . GLY B 1 330 ? -7.305 -19.422 -28.906 1 76.81 330 GLY B CA 1
ATOM 5534 C C . GLY B 1 330 ? -8.625 -18.906 -29.453 1 76.81 330 GLY B C 1
ATOM 5535 O O . GLY B 1 330 ? -9.359 -19.641 -30.109 1 76.81 330 GLY B O 1
ATOM 5536 N N . LYS B 1 331 ? -8.938 -17.641 -29.172 1 80.44 331 LYS B N 1
ATOM 5537 C CA . LYS B 1 331 ? -10.156 -16.984 -29.625 1 80.44 331 LYS B CA 1
ATOM 5538 C C . LYS B 1 331 ? -9.852 -15.586 -30.172 1 80.44 331 LYS B C 1
ATOM 5540 O O . LYS B 1 331 ? -8.867 -14.961 -29.797 1 80.44 331 LYS B O 1
ATOM 5545 N N . THR B 1 332 ? -10.75 -15.188 -31.094 1 86.75 332 THR B N 1
ATOM 5546 C CA . THR B 1 332 ? -10.648 -13.805 -31.547 1 86.75 332 THR B CA 1
ATOM 5547 C C . THR B 1 332 ? -11.086 -12.836 -30.453 1 86.75 332 THR B C 1
ATOM 5549 O O . THR B 1 332 ? -11.727 -13.242 -29.484 1 86.75 332 THR B O 1
ATOM 5552 N N . MET B 1 333 ? -10.695 -11.625 -30.641 1 88.44 333 MET B N 1
ATOM 5553 C CA . MET B 1 333 ? -11.125 -10.609 -29.688 1 88.44 333 MET B CA 1
ATOM 5554 C C . MET B 1 333 ? -12.641 -10.57 -29.578 1 88.44 333 MET B C 1
ATOM 5556 O O . MET B 1 333 ? -13.188 -10.477 -28.469 1 88.44 333 MET B O 1
ATOM 5560 N N . ARG B 1 334 ? -13.344 -10.664 -30.688 1 87.75 334 ARG B N 1
ATOM 5561 C CA . ARG B 1 334 ? -14.805 -10.648 -30.703 1 87.75 334 ARG B CA 1
ATOM 5562 C C . ARG B 1 334 ? -15.375 -11.82 -29.906 1 87.75 334 ARG B C 1
ATOM 5564 O O . ARG B 1 334 ? -16.266 -11.641 -29.094 1 87.75 334 ARG B O 1
ATOM 5571 N N . GLU B 1 335 ? -14.805 -12.992 -30.25 1 80.94 335 GLU B N 1
ATOM 5572 C CA . GLU B 1 335 ? -15.234 -14.195 -29.531 1 80.94 335 GLU B CA 1
ATOM 5573 C C . GLU B 1 335 ? -14.969 -14.062 -28.031 1 80.94 335 GLU B C 1
ATOM 5575 O O . GLU B 1 335 ? -15.766 -14.523 -27.219 1 80.94 335 GLU B O 1
ATOM 5580 N N . TYR B 1 336 ? -13.836 -13.453 -27.844 1 78.12 336 TYR B N 1
ATOM 5581 C CA . TYR B 1 336 ? -13.406 -13.258 -26.469 1 78.12 336 TYR B CA 1
ATOM 5582 C C . TYR B 1 336 ? -14.352 -12.336 -25.719 1 78.12 336 TYR B C 1
ATOM 5584 O O . TYR B 1 336 ? -14.703 -12.594 -24.562 1 78.12 336 TYR B O 1
ATOM 5592 N N . ARG B 1 337 ? -14.734 -11.227 -26.375 1 77.81 337 ARG B N 1
ATOM 5593 C CA . ARG B 1 337 ? -15.656 -10.242 -25.797 1 77.81 337 ARG B CA 1
ATOM 5594 C C . ARG B 1 337 ? -17.062 -10.82 -25.688 1 77.81 337 ARG B C 1
ATOM 5596 O O . ARG B 1 337 ? -17.734 -10.633 -24.656 1 77.81 337 ARG B O 1
ATOM 5603 N N . ASP B 1 338 ? -17.578 -11.391 -26.891 1 70.81 338 ASP B N 1
ATOM 5604 C CA . ASP B 1 338 ? -18.938 -11.93 -26.953 1 70.81 338 ASP B CA 1
ATOM 5605 C C . ASP B 1 338 ? -19.094 -13.125 -26.016 1 70.81 338 ASP B C 1
ATOM 5607 O O . ASP B 1 338 ? -20.203 -13.391 -25.531 1 70.81 338 ASP B O 1
ATOM 5611 N N . GLY B 1 339 ? -18.219 -13.836 -26.203 1 54.91 339 GLY B N 1
ATOM 5612 C CA . GLY B 1 339 ? -18.281 -14.969 -25.297 1 54.91 339 GLY B CA 1
ATOM 5613 C C . GLY B 1 339 ? -18.516 -14.562 -23.844 1 54.91 339 GLY B C 1
ATOM 5614 O O . GLY B 1 339 ? -19.062 -15.336 -23.062 1 54.91 339 GLY B O 1
ATOM 5615 N N . GLN B 1 340 ? -18.281 -13.25 -23.719 1 45.31 340 GLN B N 1
ATOM 5616 C CA . GLN B 1 340 ? -18.547 -12.711 -22.391 1 45.31 340 GLN B CA 1
ATOM 5617 C C . GLN B 1 340 ? -19.984 -12.195 -22.281 1 45.31 340 GLN B C 1
ATOM 5619 O O . GLN B 1 340 ? -20.594 -12.242 -21.219 1 45.31 340 GLN B O 1
ATOM 5624 N N . LYS B 1 341 ? -20.672 -11.656 -23.453 1 45.53 341 LYS B N 1
ATOM 5625 C CA . LYS B 1 341 ? -22.031 -11.117 -23.484 1 45.53 341 LYS B CA 1
ATOM 5626 C C . LYS B 1 341 ? -23.062 -12.242 -23.516 1 45.53 341 LYS B C 1
ATOM 5628 O O . LYS B 1 341 ? -24.156 -12.102 -22.969 1 45.53 341 LYS B O 1
ATOM 5633 N N . THR B 1 342 ? -23.078 -12.953 -24.359 1 33.62 342 THR B N 1
ATOM 5634 C CA . THR B 1 342 ? -24.125 -13.953 -24.562 1 33.62 342 THR B CA 1
ATOM 5635 C C . THR B 1 342 ? -24.312 -14.797 -23.297 1 33.62 342 THR B C 1
ATOM 5637 O O . THR B 1 342 ? -25.234 -15.617 -23.219 1 33.62 342 THR B O 1
ATOM 5640 N N . GLU B 1 343 ? -23.516 -14.852 -22.531 1 33.25 343 GLU B N 1
ATOM 5641 C CA . GLU B 1 343 ? -23.906 -15.648 -21.375 1 33.25 343 GLU B CA 1
ATOM 5642 C C . GLU B 1 343 ? -24.797 -14.852 -20.438 1 33.25 343 GLU B C 1
ATOM 5644 O O . GLU B 1 343 ? -25.188 -15.344 -19.375 1 33.25 343 GLU B O 1
ATOM 5649 N N . ASN B 1 344 ? -25.234 -13.5 -20.766 1 24.78 344 ASN B N 1
ATOM 5650 C CA . ASN B 1 344 ? -26.516 -13.055 -20.203 1 24.78 344 ASN B CA 1
ATOM 5651 C C . ASN B 1 344 ? -27.688 -13.406 -21.109 1 24.78 344 ASN B C 1
ATOM 5653 O O . ASN B 1 344 ? -27.609 -13.234 -22.328 1 24.78 344 ASN B O 1
#

Solvent-accessible surface area (backbone atoms only — not comparable to full-atom values): 36342 Å² total; per-residue (Å²): 124,79,72,70,56,56,55,37,55,64,54,49,49,48,50,55,50,48,54,49,51,55,56,53,40,71,65,44,64,68,47,81,67,58,98,53,68,32,34,39,37,77,34,52,78,61,45,50,19,60,63,71,91,55,79,44,64,54,48,74,44,77,52,95,49,56,55,48,80,46,66,33,37,48,48,15,24,88,72,30,40,53,52,47,27,28,31,69,34,34,37,36,40,34,24,71,29,52,41,37,37,41,33,41,77,86,44,76,45,83,42,39,55,58,16,36,36,39,35,31,48,58,32,47,30,32,43,32,31,84,46,88,68,13,35,31,42,36,37,36,35,40,62,80,58,69,39,72,72,47,49,59,57,34,53,94,31,54,65,59,48,40,50,51,48,21,32,75,64,69,30,81,47,72,45,57,48,79,43,75,33,87,75,57,44,73,39,49,53,31,50,48,51,39,51,44,40,63,74,67,42,92,72,59,54,64,63,57,42,50,46,32,50,31,53,23,53,47,47,49,41,56,56,43,42,65,60,39,61,67,62,75,69,71,67,59,96,78,73,48,71,39,58,52,50,49,48,43,68,75,33,38,48,73,65,42,66,58,58,51,12,54,72,72,71,48,49,51,68,55,46,50,51,51,41,28,71,75,39,72,40,50,69,67,57,52,38,50,45,49,24,47,53,50,37,51,49,41,48,64,73,43,88,63,50,66,60,53,43,22,50,67,38,51,36,92,45,44,68,59,48,40,51,55,41,22,72,74,68,74,37,40,60,63,54,55,32,42,22,18,51,67,44,105,125,78,71,70,53,53,54,38,54,65,53,49,47,47,50,52,50,50,53,49,52,56,54,54,41,71,66,44,63,75,42,81,69,59,98,54,72,31,37,39,38,77,33,50,76,63,44,49,16,56,59,67,91,55,74,56,68,49,49,72,45,78,51,96,51,56,54,48,79,46,68,33,39,49,48,11,25,88,72,30,40,52,51,47,27,27,29,71,32,34,35,36,41,33,25,71,30,51,42,38,36,42,34,41,78,87,43,76,44,84,42,39,55,57,16,36,35,38,35,31,49,58,32,46,30,32,43,32,30,83,48,90,70,14,34,30,42,34,37,37,34,39,62,81,57,69,38,71,71,46,49,59,58,34,52,92,30,55,65,60,45,40,48,51,48,22,31,76,63,68,29,81,46,72,45,58,47,78,42,75,33,88,74,56,46,72,40,49,54,32,50,48,51,38,51,45,41,62,73,68,42,92,72,61,53,64,62,57,44,50,47,31,49,30,53,23,51,49,47,48,42,56,55,43,42,64,59,39,60,68,62,73,71,72,67,59,95,78,72,48,70,41,59,50,51,48,50,43,68,75,32,38,47,72,65,40,66,60,58,52,11,55,73,71,73,47,49,50,68,54,45,51,52,50,40,29,71,76,40,73,38,50,69,65,58,51,38,50,45,51,24,47,54,51,38,52,48,42,48,65,74,43,88,63,50,65,60,52,42,22,50,68,37,50,37,94,45,44,67,58,50,40,52,54,40,21,71,75,69,74,38,41,60,63,53,56,33,42,22,19,51,67,45,106

InterPro domains:
  IPR009057 Homedomain-like superfamily [SSF46689] (291-339)
  IPR011051 RmlC-like cupin domain superfamily [SSF51182] (79-144)
  IPR013096 Cupin 2, conserved barrel [PF07883] (78-127)
  IPR014710 RmlC-like jelly roll fold [G3DSA:2.60.120.10] (38-158)
  IPR018060 AraC-like, DNA binding HTH domain [PF12833] (261-338)
  IPR018060 AraC-like, DNA binding HTH domain [PS01124] (242-339)
  IPR018060 AraC-like, DNA binding HTH domain [SM00342] (254-337)

Nearest PDB structures (foldseek):
  6swi-assembly1_A  TM=9.267E-01  e=5.120E-06  Geobacillus stearothermophilus
  3lsg-assembly1_A  TM=8.915E-01  e=7.997E-06  Fusobacterium nucleatum subsp. nucleatum
  3w6v-assembly1_A  TM=9.110E-01  e=8.311E-05  Streptomyces griseus
  2vpv-assembly1_B  TM=7.618E-01  e=5.142E-03  Saccharomyces cerevisiae
  1rc6-assembly1_A  TM=6.555E-01  e=2.945E-03  Escherichia coli

Foldseek 3Di:
DVVPPPVPDLVVLLVVVLVVLLVQLVDFAADEQDLDEAEEEADELLLLFLPPDVVRVHDYDYDPAQKDKDKDDRNRHPFQKDHFYFYQWKKKKAFQAAWKWKAWPRDIDIAHHGKMKIFFHGIGIMMGDHDSRGIMMMMTGHLVLPALVLLVLLPPLLPVLLQHLLRLLVFDHDRMDIGHCPVPCQLVVLVSVLCCLVPPPPDRDNVSNSNSVSSNSNVRSVVVCVVCVVPDPPPPPADGVSVLLSVCLVVLQPDDLCNSCVVRVHDSVVSQCVNCVSRVDGPVSSSLSSLLVQLLCCLAPHPDDLCVSCVVSHHNDSVVSQVVNCVVVVDGSCCSRVSSVVSD/DVVPPPVPDLVVLLVVVLVVLLVQLVPAAADEADLDEAEEEADELLLLQLPPPPVGVHDYDYDPAQKDKDKDPRNNYPFQKDHFYFYQWKKKKAFQAAWKWKAWPRDIDIAHHGKMKIFFHGIGIMMGDHDSRGIMMMMTGHLVLPALVLLVLLPPLLPVLLQHLLRLLVFDHDRMDIGHCPVPCQLVVLVSVLCCLVPPPPDRDNVSNSNSVSSNSNVRSVVVCVVCVVPDVPPPPADGVSVLLSVCLVVLQPDDLCNSCVVRVHDSVVSQCVNCVSRVDGPVSSSLSSLLVQLLCCLAPHPDDLCVSCVVSHHNDSVVSQVVNCVVVVDGSCCSRVSSVVSD

Organism: NCBI:txid537013

Secondary structure (DSSP, 8-state):
--STTTTHHHHHHHHHHHHHHHHHHHH--EE---SS-EEEEEE-GGGGG------S--EEEE-SSSEEEEEE--TEETTSBPPSEEESSEEEEEEEESEEEEEETTEEEEEETT-EEEE-TT--EEEEE-STT-EEEEEEE-GGG--HHHHHHSTT-HHHHHHHHHHHTT-S--SEEEE--TT--HHHHHHHHHHHHHHH-SS--HHHHHHHHHHHHHHHHHHHHHHHTTT---S-SS--HHHHHHHHHHTTTT--HHHHHHHTT--HHHHHHHHHHHHSS-HHHHHHHHHHHHHHHHHHH----HHHHHHHTT-S-HHHHHHHHHHHHSS-HHHHHHHHHTT-/--STTTHHHHHHHHHHHHHHHHHHHHH--EE---SS-EEEEEE-GGGGGTTTT--S--EEEE-SSSEEEEEE--TEETTSBPPSEEESSEEEEEEEESEEEEEETTEEEEEETT-EEEE-TT--EEEEE-STT-EEEEEEE-GGG--HHHHHHSTT-HHHHHHHHHHHTT-S--SEEEE--TT--HHHHHHHHHHHHHHH-SS--HHHHHHHHHHHHHHHHHHHHHHHTTT---S-SS--HHHHHHHHHHTTTT--HHHHHHHTT--HHHHHHHHHHHHSS-HHHHHHHHHHHHHHHHHHH----HHHHHHHTT-S-HHHHHHHHHHHHSS-HHHHHHHHHTT-

Sequence (688 aa):
MGELKMKDALEKMREQLTSYARRESETLEDFTSSNKEVTFLWTTESDKGVSEFILREDVSIQNHLMLKVLMHPFKRQTNGASPLHRHNYFEMGFVFQGECISISDGEEAHLHEGDLFIVSLQALHQMKTFSLDDYVFNIMINTSLFDQQFFQMIAGNDLFTQFFMNSILNIRSDSCMIFRSGGQTDFIYYLYKLLCEYLFSTDCDQTYIRLLLACMFRELSRQYKSDMETMSREENQGLSISSVLQYLTEHYDSATLQSTADQFHYTTRFMTSFIAKYTGSSFGSILRELKLQNASRLVLHSELSFEEIAKAVGYNERGYLDRVFKKRFGKTMREYRDGQKTENMGELKMKDALEKMREQLTSYARRESETLEDFTSSNKEVTFLWTTESDKGVSEFILREDVSIQNHLMLKVLMHPFKRQTNGASPLHRHNYFEMGFVFQGECISISDGEEAHLHEGDLFIVSLQALHQMKTFSLDDYVFNIMINTSLFDQQFFQMIAGNDLFTQFFMNSILNIRSDSCMIFRSGGQTDFIYYLYKLLCEYLFSTDCDQTYIRLLLACMFRELSRQYKSDMETMSREENQGLSISSVLQYLTEHYDSATLQSTADQFHYTTRFMTSFIAKYTGSSFGSILRELKLQNASRLVLHSELSFEEIAKAVGYNERGYLDRVFKKRFGKTMREYRDGQKTEN

Radius of gyration: 27.19 Å; Cα contacts (8 Å, |Δi|>4): 1162; chains: 2; bounding box: 52×75×71 Å